Protein AF-A0A818S041-F1 (afdb_monomer)

Solvent-accessible surface area (backbone atoms only — not comparable to full-atom values): 37001 Å² total; per-residue (Å²): 100,49,76,83,80,80,85,78,90,77,89,82,90,79,92,78,92,74,98,61,84,83,72,77,43,52,79,45,72,37,62,49,58,33,23,39,54,42,73,40,84,72,34,64,87,36,58,43,56,42,66,42,72,48,49,29,36,52,44,97,88,73,48,78,40,77,50,52,77,68,54,44,52,49,51,50,53,54,47,55,66,40,91,84,61,70,92,71,54,80,67,88,72,78,82,58,80,44,75,43,76,45,64,41,88,86,75,74,49,67,42,41,32,38,44,35,66,74,44,80,73,49,77,39,51,54,60,48,56,54,35,30,62,71,63,75,38,91,66,78,52,60,66,55,52,50,52,51,44,49,58,78,39,52,76,47,58,67,65,31,50,66,57,98,51,32,42,32,64,65,83,74,80,55,49,76,46,57,57,40,30,16,36,36,77,29,33,35,51,49,76,44,81,43,91,93,41,52,24,42,35,47,40,78,35,78,47,49,26,37,45,71,31,41,40,54,56,31,50,46,38,44,72,55,71,42,59,82,65,41,33,70,78,66,76,46,56,75,64,57,56,51,48,49,52,53,41,28,74,74,66,75,48,84,74,81,82,92,71,90,75,85,83,79,92,72,52,80,65,56,52,53,53,54,52,48,60,44,68,76,39,81,84,64,50,48,61,58,55,36,53,50,40,34,73,76,68,70,44,92,65,57,44,71,55,51,48,49,59,33,46,77,74,73,46,73,94,79,77,88,79,87,71,83,84,78,47,74,66,57,49,51,53,50,52,52,50,49,65,76,52,65,85,61,52,71,76,57,58,78,71,61,82,85,86,80,77,74,90,51,89,78,51,57,66,61,54,50,49,56,52,51,49,75,40,52,28,28,56,77,83,52,96,62,87,53,68,27,34,49,75,52,73,55,51,28,22,66,71,28,63,49,74,78,60,103,78,46,72,42,33,51,47,55,45,36,36,75,76,65,73,36,81,74,88,63,40,81,42,48,16,34,29,31,25,36,85,91,44,72,86,52,71,47,80,38,56,38,82,49,30,26,35,39,70,89,39,70,54,84,65,84,73,47,74,67,30,45,53,49,45,50,70,71,67,68,68,57,37,57,57,48,50,52,51,38,49,48,53,52,59,74,60,43,45,82,73,32,72,72,36,48,76,48,30,33,36,59,36,69,93,49,48,39,69,43,85,44,60,50,66,75,79,76,84,42,72,25,27,48,66,76,86,50,93,50,81,35,72,53,75,65,56,94,92,39,68,80,92,83,50,12,52,74,78,70,80,87,83,85,77,80,84,84,82,90,86,64,101,54,87,74,48,77,63,55,53,44,50,52,49,54,44,60,63,44,45,55,58,52,47,49,53,50,34,36,61,33,51,80,49,70,95,85,75,86,70,89,69,85,87,76,133

Mean predicted aligned error: 18.46 Å

Structure (mmCIF, N/CA/C/O backbone):
data_AF-A0A818S041-F1
#
_entry.id   AF-A0A818S041-F1
#
loop_
_atom_site.group_PDB
_atom_site.id
_atom_site.type_symbol
_atom_site.label_atom_id
_atom_site.label_alt_id
_atom_site.label_comp_id
_atom_site.label_asym_id
_atom_site.label_entity_id
_atom_site.label_seq_id
_atom_site.pdbx_PDB_ins_code
_atom_site.Cartn_x
_atom_site.Cartn_y
_atom_site.Cartn_z
_atom_site.occupancy
_atom_site.B_iso_or_equiv
_atom_site.auth_seq_id
_atom_site.auth_comp_id
_atom_site.auth_asym_id
_atom_site.auth_atom_id
_atom_site.pdbx_PDB_model_num
ATOM 1 N N . MET A 1 1 ? 5.436 -7.351 -20.002 1.00 37.28 1 MET A N 1
ATOM 2 C CA . MET A 1 1 ? 5.970 -7.425 -21.375 1.00 37.28 1 MET A CA 1
ATOM 3 C C . MET A 1 1 ? 5.596 -8.762 -21.992 1.00 37.28 1 MET A C 1
ATOM 5 O O . MET A 1 1 ? 6.310 -9.739 -21.799 1.00 37.28 1 MET A O 1
ATOM 9 N N . SER A 1 2 ? 4.442 -8.820 -22.648 1.00 26.12 2 SER A N 1
ATOM 10 C CA . SER A 1 2 ? 4.103 -9.919 -23.550 1.00 26.12 2 SER A CA 1
ATOM 11 C C . SER A 1 2 ? 4.871 -9.726 -24.856 1.00 26.12 2 SER A C 1
ATOM 13 O O . SER A 1 2 ? 4.975 -8.599 -25.341 1.00 26.12 2 SER A O 1
ATOM 15 N N . VAL A 1 3 ? 5.459 -10.791 -25.397 1.00 31.73 3 VAL A N 1
ATOM 16 C CA . VAL A 1 3 ? 6.206 -10.736 -26.661 1.00 31.73 3 VAL A CA 1
ATOM 17 C C . VAL A 1 3 ? 5.407 -11.495 -27.709 1.00 31.73 3 VAL A C 1
ATOM 19 O O . VAL A 1 3 ? 5.333 -12.721 -27.646 1.00 31.73 3 VAL A O 1
ATOM 22 N N . ASN A 1 4 ? 4.838 -10.786 -28.683 1.00 29.14 4 ASN A N 1
ATOM 23 C CA . ASN A 1 4 ? 4.303 -11.425 -29.881 1.00 29.14 4 ASN A CA 1
ATOM 24 C C . ASN A 1 4 ? 5.475 -11.740 -30.815 1.00 29.14 4 ASN A C 1
ATOM 26 O O . ASN A 1 4 ? 6.050 -10.849 -31.434 1.00 29.14 4 ASN A O 1
ATOM 30 N N . LYS A 1 5 ? 5.862 -13.016 -30.890 1.00 33.72 5 LYS A N 1
ATOM 31 C CA . LYS A 1 5 ? 6.777 -13.501 -31.926 1.00 33.72 5 LYS A CA 1
ATOM 32 C C . LYS A 1 5 ? 5.961 -13.827 -33.172 1.00 33.72 5 LYS A C 1
ATOM 34 O O . LYS A 1 5 ? 5.472 -14.947 -33.290 1.00 33.72 5 LYS A O 1
ATOM 39 N N . ASN A 1 6 ? 5.856 -12.886 -34.102 1.00 29.38 6 ASN A N 1
ATOM 40 C CA . ASN A 1 6 ? 5.531 -13.253 -35.475 1.00 29.38 6 ASN A CA 1
ATOM 41 C C . ASN A 1 6 ? 6.774 -13.912 -36.085 1.00 29.38 6 ASN A C 1
ATOM 43 O O . ASN A 1 6 ? 7.865 -13.340 -36.076 1.00 29.38 6 ASN A O 1
ATOM 47 N N . ARG A 1 7 ? 6.618 -15.170 -36.506 1.00 33.16 7 ARG A N 1
ATOM 48 C CA . ARG A 1 7 ? 7.583 -15.879 -37.345 1.00 33.16 7 ARG A CA 1
ATOM 49 C C . ARG A 1 7 ? 7.349 -15.412 -38.776 1.00 33.16 7 ARG A C 1
ATOM 51 O O . ARG A 1 7 ? 6.379 -15.857 -39.372 1.00 33.16 7 ARG A O 1
ATOM 58 N N . ASP A 1 8 ? 8.243 -14.581 -39.289 1.00 29.14 8 ASP A N 1
ATOM 59 C CA . ASP A 1 8 ? 8.449 -14.453 -40.729 1.00 29.14 8 ASP A CA 1
ATOM 60 C C . ASP A 1 8 ? 9.859 -14.955 -41.038 1.00 29.14 8 ASP A C 1
ATOM 62 O O . ASP A 1 8 ? 10.864 -14.316 -40.722 1.00 29.14 8 ASP A O 1
ATOM 66 N N . ASP A 1 9 ? 9.907 -16.165 -41.593 1.00 35.44 9 ASP A N 1
ATOM 67 C CA . ASP A 1 9 ? 11.077 -16.719 -42.257 1.00 35.44 9 ASP A CA 1
ATOM 68 C C . ASP A 1 9 ? 11.058 -16.237 -43.715 1.00 35.44 9 ASP A C 1
ATOM 70 O O . ASP A 1 9 ? 10.291 -16.744 -44.531 1.00 35.44 9 ASP A O 1
ATOM 74 N N . SER A 1 10 ? 11.933 -15.298 -44.073 1.00 31.81 10 SER A N 1
ATOM 75 C CA . SER A 1 10 ? 12.297 -15.069 -45.476 1.00 31.81 10 SER A CA 1
ATOM 76 C C . SER A 1 10 ? 13.736 -14.565 -45.592 1.00 31.81 10 SER A C 1
ATOM 78 O O . SER A 1 10 ? 14.078 -13.486 -45.110 1.00 31.81 10 SER A O 1
ATOM 80 N N . LYS A 1 11 ? 14.577 -15.388 -46.229 1.00 37.97 11 LYS A N 1
ATOM 81 C CA . LYS A 1 11 ? 15.938 -15.073 -46.689 1.00 37.97 11 LYS A CA 1
ATOM 82 C C . LYS A 1 11 ? 15.901 -14.114 -47.885 1.00 37.97 11 LYS A C 1
ATOM 84 O O . LYS A 1 11 ? 15.032 -14.261 -48.738 1.00 37.97 11 LYS A O 1
ATOM 89 N N . GLY A 1 12 ? 16.925 -13.268 -48.005 1.00 30.91 12 GLY A N 1
ATOM 90 C CA . GLY A 1 12 ? 17.284 -12.575 -49.246 1.00 30.91 12 GLY A CA 1
ATOM 91 C C . GLY A 1 12 ? 18.225 -11.396 -49.002 1.00 30.91 12 GLY A C 1
ATOM 92 O O . GLY A 1 12 ? 17.770 -10.343 -48.569 1.00 30.91 12 GLY A O 1
ATOM 93 N N . ASP A 1 13 ? 19.520 -11.596 -49.257 1.00 38.69 13 ASP A N 1
ATOM 94 C CA . ASP A 1 13 ? 20.554 -10.554 -49.299 1.00 38.69 13 ASP A CA 1
ATOM 95 C C . ASP A 1 13 ? 20.355 -9.602 -50.490 1.00 38.69 13 ASP A C 1
ATOM 97 O O . ASP A 1 13 ? 20.031 -10.054 -51.588 1.00 38.69 13 ASP A O 1
ATOM 101 N N . SER A 1 14 ? 20.680 -8.320 -50.301 1.00 32.69 14 SER A N 1
ATOM 102 C CA . SER A 1 14 ? 21.419 -7.519 -51.291 1.00 32.69 14 SER A CA 1
ATOM 103 C C . SER A 1 14 ? 21.934 -6.229 -50.647 1.00 32.69 14 SER A C 1
ATOM 105 O O . SER A 1 14 ? 21.148 -5.425 -50.140 1.00 32.69 14 SER A O 1
ATOM 107 N N . ASP A 1 15 ? 23.255 -6.059 -50.683 1.00 41.69 15 ASP A N 1
ATOM 108 C CA . ASP A 1 15 ? 23.989 -4.861 -50.282 1.00 41.69 15 ASP A CA 1
ATOM 109 C C . ASP A 1 15 ? 23.578 -3.618 -51.085 1.00 41.69 15 ASP A C 1
ATOM 111 O O . ASP A 1 15 ? 23.383 -3.663 -52.300 1.00 41.69 15 ASP A O 1
ATOM 115 N N . GLY A 1 16 ? 23.516 -2.488 -50.385 1.00 31.81 16 GLY A N 1
ATOM 116 C CA . GLY A 1 16 ? 23.327 -1.153 -50.939 1.00 31.81 16 GLY A CA 1
ATOM 117 C C . GLY A 1 16 ? 23.559 -0.119 -49.842 1.00 31.81 16 GLY A C 1
ATOM 118 O O . GLY A 1 16 ? 22.679 0.129 -49.019 1.00 31.81 16 GLY A O 1
ATOM 119 N N . ASP A 1 17 ? 24.771 0.434 -49.799 1.00 41.81 17 ASP A N 1
ATOM 120 C CA . ASP A 1 17 ? 25.157 1.513 -48.892 1.00 41.81 17 ASP A CA 1
ATOM 121 C C . ASP A 1 17 ? 24.301 2.765 -49.131 1.00 41.81 17 ASP A C 1
ATOM 123 O O . ASP A 1 17 ? 24.210 3.270 -50.250 1.00 41.81 17 ASP A O 1
ATOM 127 N N . ASN A 1 18 ? 23.729 3.310 -48.054 1.00 35.56 18 ASN A N 1
ATOM 128 C CA . ASN A 1 18 ? 23.573 4.752 -47.920 1.00 35.56 18 ASN A CA 1
ATOM 129 C C . ASN A 1 18 ? 23.507 5.170 -46.446 1.00 35.56 18 ASN A C 1
ATOM 131 O O . ASN A 1 18 ? 22.863 4.542 -45.601 1.00 35.56 18 ASN A O 1
ATOM 135 N N . ASP A 1 19 ? 24.239 6.238 -46.169 1.00 44.47 19 ASP A N 1
ATOM 136 C CA . ASP A 1 19 ? 24.616 6.772 -44.872 1.00 44.47 19 ASP A CA 1
ATOM 137 C C . ASP A 1 19 ? 23.400 7.201 -44.026 1.00 44.47 19 ASP A C 1
ATOM 139 O O . ASP A 1 19 ? 22.774 8.238 -44.231 1.00 44.47 19 ASP A O 1
ATOM 143 N N . SER A 1 20 ? 23.041 6.365 -43.055 1.00 41.25 20 SER A N 1
ATOM 144 C CA . SER A 1 20 ? 22.280 6.753 -41.870 1.00 41.25 20 SER A CA 1
ATOM 145 C C . SER A 1 20 ? 22.730 5.833 -40.745 1.00 41.25 20 SER A C 1
ATOM 147 O O . SER A 1 20 ? 22.745 4.613 -40.908 1.00 41.25 20 SER A O 1
ATOM 149 N N . SER A 1 21 ? 23.174 6.419 -39.630 1.00 46.62 21 SER A N 1
ATOM 150 C CA . SER A 1 21 ? 23.600 5.753 -38.392 1.00 46.62 21 SER A CA 1
ATOM 151 C C . SER A 1 21 ? 23.083 4.309 -38.288 1.00 46.62 21 SER A C 1
ATOM 153 O O . SER A 1 21 ? 21.896 4.116 -38.005 1.00 46.62 21 SER A O 1
ATOM 155 N N . LYS A 1 22 ? 23.930 3.299 -38.562 1.00 57.09 22 LYS A N 1
ATOM 156 C CA . LYS A 1 22 ? 23.540 1.876 -38.521 1.00 57.09 22 LYS A CA 1
ATOM 157 C C . LYS A 1 22 ? 23.053 1.557 -37.114 1.00 57.09 22 LYS A C 1
ATOM 159 O O . LYS A 1 22 ? 23.827 1.291 -36.198 1.00 57.09 22 LYS A O 1
ATOM 164 N N . CYS A 1 23 ? 21.748 1.665 -36.916 1.00 71.81 23 CYS A N 1
ATOM 165 C CA . CYS A 1 23 ? 21.168 1.527 -35.602 1.00 71.81 23 CYS A CA 1
ATOM 166 C C . CYS A 1 23 ? 21.293 0.052 -35.193 1.00 71.81 23 CYS A C 1
ATOM 168 O O . CYS A 1 23 ? 20.715 -0.823 -35.839 1.00 71.81 23 CYS A O 1
ATOM 170 N N . VAL A 1 24 ? 22.052 -0.210 -34.131 1.00 84.31 24 VAL A N 1
ATOM 171 C CA . VAL A 1 24 ? 22.424 -1.557 -33.680 1.00 84.31 24 VAL A CA 1
ATOM 172 C C . VAL A 1 24 ? 21.215 -2.317 -33.115 1.00 84.31 24 VAL A C 1
ATOM 174 O O . VAL A 1 24 ? 20.359 -1.736 -32.445 1.00 84.31 24 VAL A O 1
ATOM 177 N N . GLY A 1 25 ? 21.166 -3.631 -33.347 1.00 85.94 25 GLY A N 1
ATOM 178 C CA . GLY A 1 25 ? 20.206 -4.549 -32.724 1.00 85.94 25 GLY A CA 1
ATOM 179 C C . GLY A 1 25 ? 18.988 -4.899 -33.583 1.00 85.94 25 GLY A C 1
ATOM 180 O O . GLY A 1 25 ? 18.572 -4.141 -34.459 1.00 85.94 25 GLY A O 1
ATOM 181 N N . GLN A 1 26 ? 18.412 -6.069 -33.308 1.00 90.88 26 GLN A N 1
ATOM 182 C CA . GLN A 1 26 ? 17.225 -6.585 -33.990 1.00 90.88 26 GLN A CA 1
ATOM 183 C C . GLN A 1 26 ? 15.988 -5.788 -33.563 1.00 90.88 26 GLN A C 1
ATOM 185 O O . GLN A 1 26 ? 15.747 -5.635 -32.366 1.00 90.88 26 GLN A O 1
ATOM 190 N N . ARG A 1 27 ? 15.195 -5.297 -34.522 1.00 92.25 27 ARG A N 1
ATOM 191 C CA . ARG A 1 27 ? 13.938 -4.589 -34.229 1.00 92.25 27 ARG A CA 1
ATOM 192 C C . ARG A 1 27 ? 12.886 -5.536 -33.649 1.00 92.25 27 ARG A C 1
ATOM 194 O O . ARG A 1 27 ? 12.790 -6.690 -34.060 1.00 92.25 27 ARG A O 1
ATOM 201 N N . ILE A 1 28 ? 12.107 -5.026 -32.704 1.00 94.06 28 ILE A N 1
ATOM 202 C CA . ILE A 1 28 ? 10.970 -5.715 -32.095 1.00 94.06 28 ILE A CA 1
ATOM 203 C C . ILE A 1 28 ? 9.940 -4.688 -31.633 1.00 94.06 28 ILE A C 1
ATOM 205 O O . ILE A 1 28 ? 10.322 -3.651 -31.099 1.00 94.06 28 ILE A O 1
ATOM 209 N N . ASP A 1 29 ? 8.655 -4.989 -31.772 1.00 92.31 29 ASP A N 1
ATOM 210 C CA . ASP A 1 29 ? 7.594 -4.145 -31.224 1.00 92.31 29 ASP A CA 1
ATOM 211 C C . ASP A 1 29 ? 7.197 -4.615 -29.826 1.00 92.31 29 ASP A C 1
ATOM 213 O O . ASP A 1 29 ? 7.064 -5.815 -29.558 1.00 92.31 29 ASP A O 1
ATOM 217 N N . VAL A 1 30 ? 7.029 -3.663 -28.907 1.00 91.12 30 VAL A N 1
ATOM 218 C CA . VAL A 1 30 ? 6.756 -3.952 -27.499 1.00 91.12 30 VAL A CA 1
ATOM 219 C C . VAL A 1 30 ? 5.520 -3.199 -27.038 1.00 91.12 30 VAL A C 1
ATOM 221 O O . VAL A 1 30 ? 5.443 -1.974 -27.122 1.00 91.12 30 VAL A O 1
ATOM 224 N N . ASN A 1 31 ? 4.572 -3.944 -26.472 1.00 89.19 31 ASN A N 1
ATOM 225 C CA . ASN A 1 31 ? 3.450 -3.365 -25.747 1.00 89.19 31 ASN A CA 1
ATOM 226 C C . ASN A 1 31 ? 3.938 -2.720 -24.445 1.00 89.19 31 ASN A C 1
ATOM 228 O O . ASN A 1 31 ? 4.562 -3.380 -23.604 1.00 89.19 31 ASN A O 1
ATOM 232 N N . THR A 1 32 ? 3.596 -1.451 -24.253 1.00 91.88 32 THR A N 1
ATOM 233 C CA . THR A 1 32 ? 3.829 -0.714 -23.007 1.00 91.88 32 THR A CA 1
ATOM 234 C C . THR A 1 32 ? 2.562 -0.673 -22.170 1.00 91.88 32 THR A C 1
ATOM 236 O O . THR A 1 32 ? 1.487 -0.984 -22.655 1.00 91.88 32 THR A O 1
ATOM 239 N N . ASN A 1 33 ? 2.657 -0.253 -20.914 1.00 94.50 33 ASN A N 1
ATOM 240 C CA . ASN A 1 33 ? 1.504 -0.035 -20.044 1.00 94.50 33 ASN A CA 1
ATOM 241 C C . ASN A 1 33 ? 1.036 1.431 -19.997 1.00 94.50 33 ASN A C 1
ATOM 243 O O . ASN A 1 33 ? 0.514 1.900 -18.983 1.00 94.50 33 ASN A O 1
ATOM 247 N N . HIS A 1 34 ? 1.246 2.140 -21.107 1.00 95.25 34 HIS A N 1
ATOM 248 C CA . HIS A 1 34 ? 0.883 3.535 -21.297 1.00 95.25 34 HIS A CA 1
ATOM 249 C C . HIS A 1 34 ? -0.330 3.640 -22.217 1.00 95.25 34 HIS A C 1
ATOM 251 O O . HIS A 1 34 ? -0.347 3.069 -23.307 1.00 95.25 34 HIS A O 1
ATOM 257 N N . PHE A 1 35 ? -1.330 4.396 -21.778 1.00 95.25 35 PHE A N 1
ATOM 258 C CA . PHE A 1 35 ? -2.535 4.672 -22.547 1.00 95.25 35 PHE A CA 1
ATOM 259 C C . PHE A 1 35 ? -2.545 6.146 -22.963 1.00 95.25 35 PHE A C 1
ATOM 261 O O . PHE A 1 35 ? -2.410 7.009 -22.093 1.00 95.25 35 PHE A O 1
ATOM 268 N N . PRO A 1 36 ? -2.697 6.478 -24.253 1.00 95.19 36 PRO A N 1
ATOM 269 C CA . PRO A 1 36 ? -2.695 7.863 -24.704 1.00 95.19 36 PRO A CA 1
ATOM 270 C C . PRO A 1 36 ? -3.886 8.626 -24.123 1.00 95.19 36 PRO A C 1
ATOM 272 O O . PRO A 1 36 ? -5.029 8.156 -24.156 1.00 95.19 36 PRO A O 1
ATOM 275 N N . ILE A 1 37 ? -3.623 9.821 -23.593 1.00 95.06 37 ILE A N 1
ATOM 276 C CA . ILE A 1 37 ? -4.680 10.740 -23.175 1.00 95.06 37 ILE A CA 1
ATOM 277 C C . ILE A 1 37 ? -5.146 11.499 -24.416 1.00 95.06 37 ILE A C 1
ATOM 279 O O . ILE A 1 37 ? -4.350 12.104 -25.132 1.00 95.06 37 ILE A O 1
ATOM 283 N N . LYS A 1 38 ? -6.450 11.463 -24.677 1.00 92.75 38 LYS A N 1
ATOM 284 C CA . LYS A 1 38 ? -7.077 12.115 -25.825 1.00 92.75 38 LYS A CA 1
ATOM 285 C C . LYS A 1 38 ? -7.723 13.424 -25.406 1.00 92.75 38 LYS A C 1
ATOM 287 O O . LYS A 1 38 ? -8.449 13.486 -24.414 1.00 92.75 38 LYS A O 1
ATOM 292 N N . PHE A 1 39 ? -7.489 14.436 -26.228 1.00 91.25 39 PHE A N 1
ATOM 293 C CA . PHE A 1 39 ? -7.926 15.812 -26.038 1.00 91.25 39 PHE A CA 1
ATOM 294 C C . PHE A 1 39 ? -8.882 16.164 -27.170 1.00 91.25 39 PHE A C 1
ATOM 296 O O . PHE A 1 39 ? -8.542 16.040 -28.347 1.00 91.25 39 PHE A O 1
ATOM 303 N N . SER A 1 40 ? -10.106 16.551 -26.830 1.00 87.69 40 SER A N 1
ATOM 304 C CA . SER A 1 40 ? -11.077 17.015 -27.822 1.00 87.69 40 SER A CA 1
ATOM 305 C C . SER A 1 40 ? -10.840 18.485 -28.187 1.00 87.69 40 SER A C 1
ATOM 307 O O . SER A 1 40 ? -10.117 19.211 -27.510 1.00 87.69 40 SER A O 1
ATOM 309 N N . LYS A 1 41 ? -11.536 18.999 -29.208 1.00 81.38 41 LYS A N 1
ATOM 310 C CA . LYS A 1 41 ? -11.504 20.442 -29.519 1.00 81.38 41 LYS A CA 1
ATOM 311 C C . LYS A 1 41 ? -11.919 21.323 -28.328 1.00 81.38 41 LYS A C 1
ATOM 313 O O . LYS A 1 41 ? -11.503 22.472 -28.267 1.00 81.38 41 LYS A O 1
ATOM 318 N N . ARG A 1 42 ? -12.699 20.788 -27.375 1.00 78.12 42 ARG A N 1
ATOM 319 C CA . ARG A 1 42 ? -13.126 21.507 -26.162 1.00 78.12 42 ARG A CA 1
ATOM 320 C C . ARG A 1 42 ? -11.995 21.740 -25.162 1.00 78.12 42 ARG A C 1
ATOM 322 O O . ARG A 1 42 ? -12.105 22.663 -24.370 1.00 78.12 42 ARG A O 1
ATOM 329 N N . SER A 1 43 ? -10.930 20.935 -25.187 1.00 79.38 43 SER A N 1
ATOM 330 C CA . SER A 1 43 ? -9.796 21.135 -24.278 1.00 79.38 43 SER A CA 1
ATOM 331 C C . SER A 1 43 ? -8.835 22.234 -24.742 1.00 79.38 43 SER A C 1
ATOM 333 O O . SER A 1 43 ? -7.999 22.679 -23.954 1.00 79.38 43 SER A O 1
ATOM 335 N N . ASN A 1 44 ? -8.944 22.703 -25.990 1.00 78.94 44 ASN A N 1
ATOM 336 C CA . ASN A 1 44 ? -8.094 23.780 -26.496 1.00 78.94 44 ASN A CA 1
ATOM 337 C C . ASN A 1 44 ? -8.368 25.084 -25.741 1.00 78.94 44 ASN A C 1
ATOM 339 O O . ASN A 1 44 ? -9.518 25.480 -25.575 1.00 78.94 44 ASN A O 1
ATOM 343 N N . GLY A 1 45 ? -7.304 25.748 -25.285 1.00 79.69 45 GLY A N 1
ATOM 344 C CA . GLY A 1 45 ? -7.421 26.969 -24.483 1.00 79.69 45 GLY A CA 1
ATOM 345 C C . GLY A 1 45 ? -7.934 26.739 -23.057 1.00 79.69 45 GLY A C 1
ATOM 346 O O . GLY A 1 45 ? -8.318 27.697 -22.394 1.00 79.69 45 GLY A O 1
ATOM 347 N N . THR A 1 46 ? -7.951 25.493 -22.562 1.00 84.88 46 THR A N 1
ATOM 348 C CA . THR A 1 46 ? -8.321 25.220 -21.164 1.00 84.88 46 THR A CA 1
ATOM 349 C C . THR A 1 46 ? -7.339 25.892 -20.211 1.00 84.88 46 THR A C 1
ATOM 351 O O . THR A 1 46 ? -6.130 25.651 -20.274 1.00 84.88 46 THR A O 1
ATOM 354 N N . VAL A 1 47 ? -7.884 26.664 -19.273 1.00 85.19 47 VAL A N 1
ATOM 355 C CA . VAL A 1 47 ? -7.147 27.282 -18.170 1.00 85.19 47 VAL A CA 1
ATOM 356 C C . VAL A 1 47 ? -7.655 26.704 -16.854 1.00 85.19 47 VAL A C 1
ATOM 358 O O . VAL A 1 47 ? -8.858 26.669 -16.593 1.00 85.19 47 VAL A O 1
ATOM 361 N N . PHE A 1 48 ? -6.735 26.243 -16.016 1.00 85.31 48 PHE A N 1
ATOM 362 C CA . PHE A 1 48 ? -7.016 25.862 -14.642 1.00 85.31 48 PHE A CA 1
ATOM 363 C C . PHE A 1 48 ? -6.851 27.066 -13.723 1.00 85.31 48 PHE A C 1
ATOM 365 O O . PHE A 1 48 ? -5.884 27.821 -13.834 1.00 85.31 48 PHE A O 1
ATOM 372 N N . TYR A 1 49 ? -7.777 27.210 -12.782 1.00 81.88 49 TYR A N 1
ATOM 373 C CA . TYR A 1 49 ? -7.796 28.298 -11.814 1.00 81.88 49 TYR A CA 1
ATOM 374 C C . TYR A 1 49 ? -7.518 27.730 -10.423 1.00 81.88 49 TYR A C 1
ATOM 376 O O . TYR A 1 49 ? -8.239 26.853 -9.944 1.00 81.88 49 TYR A O 1
ATOM 384 N N . GLN A 1 50 ? -6.461 28.213 -9.779 1.00 83.12 50 GLN A N 1
ATOM 385 C CA . GLN A 1 50 ? -6.143 27.894 -8.394 1.00 83.12 50 GLN A CA 1
ATOM 386 C C . GLN A 1 50 ? -6.713 28.978 -7.488 1.00 83.12 50 GLN A C 1
ATOM 388 O O . GLN A 1 50 ? -6.395 30.154 -7.657 1.00 83.12 50 GLN A O 1
ATOM 393 N N . PHE A 1 51 ? -7.508 28.574 -6.503 1.00 79.5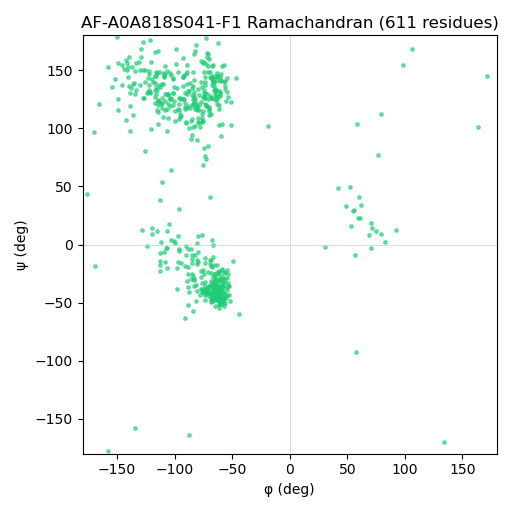0 51 PHE A N 1
ATOM 394 C CA . PHE A 1 51 ? -8.156 29.484 -5.568 1.00 79.50 51 PHE A CA 1
ATOM 395 C C . PHE A 1 51 ? -7.674 29.275 -4.133 1.00 79.50 51 PHE A C 1
ATOM 397 O O . PHE A 1 51 ? -7.399 28.146 -3.724 1.00 79.50 51 PHE A O 1
ATOM 404 N N . ASP A 1 52 ? -7.650 30.363 -3.368 1.00 78.06 52 ASP A N 1
ATOM 405 C CA . ASP A 1 52 ? -7.573 30.331 -1.915 1.00 78.06 52 ASP A CA 1
ATOM 406 C C . ASP A 1 52 ? -8.957 30.044 -1.350 1.00 78.06 52 ASP A C 1
ATOM 408 O O . ASP A 1 52 ? -9.959 30.651 -1.742 1.00 78.06 52 ASP A O 1
ATOM 412 N N . VAL A 1 53 ? -8.998 29.119 -0.400 1.00 76.50 53 VAL A N 1
ATOM 413 C CA . VAL A 1 53 ? -10.232 28.651 0.216 1.00 76.50 53 VAL A CA 1
ATOM 414 C C . VAL A 1 53 ? -10.155 28.858 1.717 1.00 76.50 53 VAL A C 1
ATOM 416 O O . VAL A 1 53 ? -9.206 28.417 2.372 1.00 76.50 53 VAL A O 1
ATOM 419 N N . LYS A 1 54 ? -11.207 29.456 2.273 1.00 78.56 54 LYS A N 1
ATOM 420 C CA . LYS A 1 54 ? -11.459 29.486 3.709 1.00 78.56 54 LYS A CA 1
ATOM 421 C C . LYS A 1 54 ? -12.521 28.445 4.045 1.00 78.56 54 LYS A C 1
ATOM 423 O O . LYS A 1 54 ? -13.560 28.378 3.396 1.00 78.56 54 LYS A O 1
ATOM 428 N N . VAL A 1 55 ? -12.234 27.621 5.045 1.00 77.81 55 VAL A N 1
ATOM 429 C CA . VAL A 1 55 ? -13.178 26.634 5.576 1.00 77.81 55 VAL A CA 1
ATOM 430 C C . VAL A 1 55 ? -13.512 27.048 6.995 1.00 77.81 55 VAL A C 1
ATOM 432 O O . VAL A 1 55 ? -12.602 27.228 7.810 1.00 77.81 55 VAL A O 1
ATOM 435 N N . GLU A 1 56 ? -14.798 27.218 7.268 1.00 80.75 56 GLU A N 1
ATOM 436 C CA . GLU A 1 56 ? -15.293 27.660 8.567 1.00 80.75 56 GLU A CA 1
ATOM 437 C C . GLU A 1 56 ? -16.360 26.703 9.102 1.00 80.75 56 GLU A C 1
ATOM 439 O O . GLU A 1 56 ? -17.076 26.058 8.333 1.00 80.75 56 GLU A O 1
ATOM 444 N N . ILE A 1 57 ? -16.441 26.606 10.428 1.00 78.88 57 ILE A N 1
ATOM 445 C CA . ILE A 1 57 ? -17.415 25.807 11.172 1.00 78.88 57 ILE A CA 1
ATOM 446 C C . ILE A 1 57 ? -18.383 26.737 11.904 1.00 78.88 57 ILE A C 1
ATOM 448 O O . ILE A 1 57 ? -17.965 27.753 12.465 1.00 78.88 57 ILE A O 1
ATOM 452 N N . LEU A 1 58 ? -19.670 26.394 11.880 1.00 80.00 58 LEU A N 1
ATOM 453 C CA . LEU A 1 58 ? -20.699 27.083 12.648 1.00 80.00 58 LEU A CA 1
ATOM 454 C C . LEU A 1 58 ? -20.676 26.582 14.093 1.00 80.00 58 LEU A C 1
ATOM 456 O O . LEU A 1 58 ? -20.900 25.397 14.349 1.00 80.00 58 LEU A O 1
ATOM 460 N N . MET A 1 59 ? -20.414 27.490 15.024 1.00 78.44 59 MET A N 1
ATOM 461 C CA . MET A 1 59 ? -20.402 27.209 16.455 1.00 78.44 59 MET A CA 1
ATOM 462 C C . MET A 1 59 ? -21.823 27.257 17.040 1.00 78.44 59 MET A C 1
ATOM 464 O O . MET A 1 59 ? -22.754 27.781 16.427 1.00 78.44 59 MET A O 1
ATOM 468 N N . LEU A 1 60 ? -22.000 26.708 18.247 1.00 73.25 60 LEU A N 1
ATOM 469 C CA . LEU A 1 60 ? -23.300 26.667 18.940 1.00 73.25 60 LEU A CA 1
ATOM 470 C C . LEU A 1 60 ? -23.865 28.061 19.263 1.00 73.25 60 LEU A C 1
ATOM 472 O O . LEU A 1 60 ? -25.074 28.206 19.414 1.00 73.25 60 LEU A O 1
ATOM 476 N N . ASP A 1 61 ? -23.002 29.072 19.347 1.00 78.19 61 ASP A N 1
ATOM 477 C CA . ASP A 1 61 ? -23.369 30.480 19.534 1.00 78.19 61 ASP A CA 1
ATOM 478 C C . ASP A 1 61 ? -23.807 31.177 18.227 1.00 78.19 61 ASP A C 1
ATOM 480 O O . ASP A 1 61 ? -24.125 32.365 18.234 1.00 78.19 61 ASP A O 1
ATOM 484 N N . GLY A 1 62 ? -23.830 30.451 17.102 1.00 76.88 62 GLY A N 1
ATOM 485 C CA . GLY A 1 62 ? -24.202 30.965 15.783 1.00 76.88 62 GLY A CA 1
ATOM 486 C C . GLY A 1 62 ? -23.077 31.684 15.033 1.00 76.88 62 GLY A C 1
ATOM 487 O O . GLY A 1 62 ? -23.306 32.167 13.924 1.00 76.88 62 GLY A O 1
ATOM 488 N N . SER A 1 63 ? -21.865 31.752 15.589 1.00 84.19 63 SER A N 1
ATOM 489 C CA . SER A 1 63 ? -20.716 32.400 14.955 1.00 84.19 63 SER A CA 1
ATOM 490 C C . SER A 1 63 ? -19.912 31.443 14.063 1.00 84.19 63 SER A C 1
ATOM 492 O O . SER A 1 63 ? -19.802 30.242 14.326 1.00 84.19 63 SER A O 1
ATOM 494 N N . TRP A 1 64 ? -19.309 31.981 13.000 1.00 81.56 64 TRP A N 1
ATOM 495 C CA . TRP A 1 64 ? -18.440 31.225 12.097 1.00 81.56 64 TRP A CA 1
ATOM 496 C C . TRP A 1 64 ? -16.979 31.334 12.521 1.00 81.56 64 TRP A C 1
ATOM 498 O O . TRP A 1 64 ? -16.432 32.430 12.635 1.00 81.56 64 TRP A O 1
ATOM 508 N N . HIS A 1 65 ? -16.334 30.186 12.713 1.00 80.44 65 HIS A N 1
ATOM 509 C CA . HIS A 1 65 ? -14.938 30.100 13.126 1.00 80.44 65 HIS A CA 1
ATOM 510 C C . HIS A 1 65 ? -14.084 29.382 12.081 1.00 80.44 65 HIS A C 1
ATOM 512 O O . HIS A 1 65 ? -14.492 28.380 11.499 1.00 80.44 65 HIS A O 1
ATOM 518 N N . SER A 1 66 ? -12.866 29.881 11.850 1.00 82.25 66 SER A N 1
ATOM 519 C CA . SER A 1 66 ? -11.913 29.262 10.919 1.00 82.25 66 SER A CA 1
ATOM 520 C C . SER A 1 66 ? -11.480 27.892 11.426 1.00 82.25 66 SER A C 1
ATOM 522 O O . SER A 1 66 ? -10.963 27.776 12.537 1.00 82.25 66 SER A O 1
ATOM 524 N N . CYS A 1 67 ? -11.643 26.868 10.591 1.00 76.88 67 CYS A N 1
ATOM 525 C CA . CYS A 1 67 ? -11.230 25.513 10.932 1.00 76.88 67 CYS A CA 1
ATOM 526 C C . CYS A 1 67 ? -9.701 25.422 11.058 1.00 76.88 67 CYS A C 1
ATOM 528 O O . CYS A 1 67 ? -8.960 25.982 10.234 1.00 76.88 67 CYS A O 1
ATOM 530 N N . ASN A 1 68 ? -9.220 24.658 12.038 1.00 75.69 68 ASN A N 1
ATOM 531 C CA . ASN A 1 68 ? -7.812 24.282 12.161 1.00 75.69 68 ASN A CA 1
ATOM 532 C C . ASN A 1 68 ? -7.414 23.230 11.099 1.00 75.69 68 ASN A C 1
ATOM 534 O O . ASN A 1 68 ? -8.222 22.808 10.273 1.00 75.69 68 ASN A O 1
ATOM 538 N N . ARG A 1 69 ? -6.139 22.815 11.062 1.00 70.38 69 ARG A N 1
ATOM 539 C CA . ARG A 1 69 ? -5.628 21.903 10.018 1.00 70.38 69 ARG A CA 1
ATOM 540 C C . ARG A 1 69 ? -6.369 20.560 9.967 1.00 70.38 69 ARG A C 1
ATOM 542 O O . ARG A 1 69 ? -6.640 20.074 8.868 1.00 70.38 69 ARG A O 1
ATOM 549 N N . ASP A 1 70 ? -6.648 19.964 11.120 1.00 61.81 70 ASP A N 1
ATOM 550 C CA . ASP A 1 70 ? -7.258 18.635 11.202 1.00 61.81 70 ASP A CA 1
ATOM 551 C C . ASP A 1 70 ? -8.754 18.708 10.865 1.00 61.81 70 ASP A C 1
ATOM 553 O O . ASP A 1 70 ? -9.238 17.916 10.054 1.00 61.81 70 ASP A O 1
ATOM 557 N N . GLU A 1 71 ? -9.440 19.744 11.355 1.00 67.25 71 GLU A N 1
ATOM 558 C CA . GLU A 1 71 ? -10.830 20.060 11.005 1.00 67.25 71 GLU A CA 1
ATOM 559 C C . GLU A 1 71 ? -10.985 20.320 9.503 1.00 67.25 71 GLU A C 1
ATOM 561 O O . GLU A 1 71 ? -11.855 19.739 8.862 1.00 67.25 71 GLU A O 1
ATOM 566 N N . ARG A 1 72 ? -10.096 21.115 8.889 1.00 71.50 72 ARG A N 1
ATOM 567 C CA . ARG A 1 72 ? -10.099 21.338 7.429 1.00 71.50 72 ARG A CA 1
ATOM 568 C C . ARG A 1 72 ? -9.993 20.029 6.663 1.00 71.50 72 ARG A C 1
ATOM 570 O O . ARG A 1 72 ? -10.692 19.838 5.673 1.00 71.50 72 ARG A O 1
ATOM 577 N N . LEU A 1 73 ? -9.113 19.130 7.103 1.00 65.88 73 LEU A N 1
ATOM 578 C CA . LEU A 1 73 ? -8.923 17.837 6.454 1.00 65.88 73 LEU A CA 1
ATOM 579 C C . LEU A 1 73 ? -10.160 16.941 6.605 1.00 65.88 73 LEU A C 1
ATOM 581 O O . LEU A 1 73 ? -10.504 16.231 5.661 1.00 65.88 73 LEU A O 1
ATOM 585 N N . GLN A 1 74 ? -10.822 16.960 7.763 1.00 63.56 74 GLN A N 1
ATOM 586 C CA . GLN A 1 74 ? -12.081 16.244 7.989 1.00 63.56 74 GLN A CA 1
ATOM 587 C C . GLN A 1 74 ? -13.214 16.803 7.128 1.00 63.56 74 GLN A C 1
ATOM 589 O O . GLN A 1 74 ? -13.889 16.031 6.453 1.00 63.56 74 GLN A O 1
ATOM 594 N N . VAL A 1 75 ? -13.379 18.125 7.087 1.00 67.00 75 VAL A N 1
ATOM 595 C CA . VAL A 1 75 ? -14.396 18.795 6.267 1.00 67.00 75 VAL A CA 1
ATOM 596 C C . VAL A 1 75 ? -14.176 18.505 4.793 1.00 67.00 75 VAL A C 1
ATOM 598 O O . VAL A 1 75 ? -15.111 18.112 4.106 1.00 67.00 75 VAL A O 1
ATOM 601 N N . LEU A 1 76 ? -12.932 18.599 4.314 1.00 68.25 76 LEU A N 1
ATOM 602 C CA . LEU A 1 76 ? -12.593 18.192 2.954 1.00 68.25 76 LEU A CA 1
ATOM 603 C C . LEU A 1 76 ? -12.993 16.735 2.716 1.00 68.25 76 LEU A C 1
ATOM 605 O O . LEU A 1 76 ? -13.707 16.472 1.764 1.00 68.25 76 LEU A O 1
ATOM 609 N N . LYS A 1 77 ? -12.614 15.789 3.584 1.00 64.62 77 LYS A N 1
ATOM 610 C CA . LYS A 1 77 ? -13.004 14.373 3.431 1.00 64.62 77 LYS A CA 1
ATOM 611 C C . LYS A 1 77 ? -14.520 14.174 3.377 1.00 64.62 77 LYS A C 1
ATOM 613 O O . LYS A 1 77 ? -14.974 13.394 2.549 1.00 64.62 77 LYS A O 1
ATOM 618 N N . ALA A 1 78 ? -15.277 14.874 4.216 1.00 61.84 78 ALA A N 1
ATOM 619 C CA . ALA A 1 78 ? -16.733 14.800 4.228 1.00 61.84 78 ALA A CA 1
ATOM 620 C C . ALA A 1 78 ? -17.346 15.375 2.943 1.00 61.84 78 ALA A C 1
ATOM 622 O O . ALA A 1 78 ? -18.193 14.741 2.325 1.00 61.84 78 ALA A O 1
ATOM 623 N N . ILE A 1 79 ? -16.859 16.530 2.487 1.00 62.28 79 ILE A N 1
ATOM 624 C CA . ILE A 1 79 ? -17.273 17.159 1.228 1.00 62.28 79 ILE A CA 1
ATOM 625 C C . ILE A 1 79 ? -16.940 16.262 0.025 1.00 62.28 79 ILE A C 1
ATOM 627 O O . ILE A 1 79 ? -17.733 16.142 -0.898 1.00 62.28 79 ILE A O 1
ATOM 631 N N . ILE A 1 80 ? -15.783 15.598 0.042 1.00 57.91 80 ILE A N 1
ATOM 632 C CA . ILE A 1 80 ? -15.339 14.663 -1.004 1.00 57.91 80 ILE A CA 1
ATOM 633 C C . ILE A 1 80 ? -16.248 13.432 -1.087 1.00 57.91 80 ILE A C 1
ATOM 635 O O . ILE A 1 80 ? -16.396 12.843 -2.156 1.00 57.91 80 ILE A O 1
ATOM 639 N N . GLN A 1 81 ? -16.825 13.026 0.044 1.00 56.31 81 GLN A N 1
ATOM 640 C CA . GLN A 1 81 ? -17.779 11.923 0.124 1.00 56.31 81 GLN A CA 1
ATOM 641 C C . GLN A 1 81 ? -19.199 12.331 -0.289 1.00 56.31 81 GLN A C 1
ATOM 643 O O . GLN A 1 81 ? -20.000 11.450 -0.589 1.00 56.31 81 GLN A O 1
ATOM 648 N N . GLN A 1 82 ? -19.518 13.630 -0.332 1.00 57.97 82 GLN A N 1
ATOM 649 C CA . GLN A 1 82 ? -20.770 14.107 -0.913 1.00 57.97 82 GLN A CA 1
ATOM 650 C C . GLN A 1 82 ? -20.677 14.001 -2.439 1.00 57.97 82 GLN A C 1
ATOM 652 O O . GLN A 1 82 ? -19.736 14.504 -3.061 1.00 57.97 82 GLN A O 1
ATOM 657 N N . GLU A 1 83 ? -21.648 13.320 -3.052 1.00 46.81 83 GLU A N 1
ATOM 658 C CA . GLU A 1 83 ? -21.733 13.232 -4.507 1.00 46.81 83 GLU A CA 1
ATOM 659 C C . GLU A 1 83 ? -21.722 14.658 -5.093 1.00 46.81 83 GLU A C 1
ATOM 661 O O . GLU A 1 83 ? -22.498 15.517 -4.678 1.00 46.81 83 GLU A O 1
ATOM 666 N N . HIS A 1 84 ? -20.810 14.911 -6.042 1.00 51.72 84 HIS A N 1
ATOM 667 C CA . HIS A 1 84 ? -20.676 16.140 -6.847 1.00 51.72 84 HIS A CA 1
ATOM 668 C C . HIS A 1 84 ? -19.745 17.279 -6.385 1.00 51.72 84 HIS A C 1
ATOM 670 O O . HIS A 1 84 ? -19.763 18.325 -7.036 1.00 51.72 84 HIS A O 1
ATOM 676 N N . PHE A 1 85 ? -18.853 17.125 -5.396 1.00 59.38 85 PHE A N 1
ATOM 677 C CA . PHE A 1 85 ? -17.830 18.165 -5.159 1.00 59.38 85 PHE A CA 1
ATOM 678 C C . PHE A 1 85 ? -16.606 18.027 -6.100 1.00 59.38 85 PHE A C 1
ATOM 680 O O . PHE A 1 85 ? -15.893 17.021 -6.035 1.00 59.38 85 PHE A O 1
ATOM 687 N N . PRO A 1 86 ? -16.314 18.999 -6.992 1.00 59.69 86 PRO A N 1
ATOM 688 C CA . PRO A 1 86 ? -15.136 18.951 -7.858 1.00 59.69 86 PRO A CA 1
ATOM 689 C C . PRO A 1 86 ? -13.884 19.460 -7.127 1.00 59.69 86 PRO A C 1
ATOM 691 O O . PRO A 1 86 ? -13.873 20.573 -6.610 1.00 59.69 86 PRO A O 1
ATOM 694 N N . PHE A 1 87 ? -12.787 18.694 -7.129 1.00 61.03 87 PHE A N 1
ATOM 695 C CA . PHE A 1 87 ? -11.510 19.179 -6.571 1.00 61.03 87 PHE A CA 1
ATOM 696 C C . PHE A 1 87 ? -10.813 20.185 -7.488 1.00 61.03 87 PHE A C 1
ATOM 698 O O . PHE A 1 87 ? -9.980 20.964 -7.032 1.00 61.03 87 PHE A O 1
ATOM 705 N N . VAL A 1 88 ? -11.143 20.168 -8.780 1.00 58.97 88 VAL A N 1
ATOM 706 C CA . VAL A 1 88 ? -10.613 21.109 -9.764 1.00 58.97 88 VAL A CA 1
ATOM 707 C C . VAL A 1 88 ? -11.762 21.954 -10.291 1.00 58.97 88 VAL A C 1
ATOM 709 O O . VAL A 1 88 ? -12.699 21.458 -10.920 1.00 58.97 88 VAL A O 1
ATOM 712 N N . TRP A 1 89 ? -11.682 23.248 -10.000 1.00 60.25 89 TRP A N 1
ATOM 713 C CA . TRP A 1 89 ? -12.683 24.235 -10.367 1.00 60.25 89 TRP A CA 1
ATOM 714 C C . TRP A 1 89 ? -12.322 24.825 -11.723 1.00 60.25 89 TRP A C 1
ATOM 716 O O . TRP A 1 89 ? -11.243 25.375 -11.918 1.00 60.25 89 TRP A O 1
ATOM 726 N N . LEU A 1 90 ? -13.242 24.685 -12.672 1.00 54.53 90 LEU A N 1
ATOM 727 C CA . LEU A 1 90 ? -13.042 25.082 -14.071 1.00 54.53 90 LEU A CA 1
ATOM 728 C C . LEU A 1 90 ? -13.817 26.352 -14.432 1.00 54.53 90 LEU A C 1
ATOM 730 O O . LEU A 1 90 ? -13.993 26.664 -15.603 1.00 54.53 90 LEU A O 1
ATOM 734 N N . THR A 1 91 ? -14.357 27.054 -13.436 1.00 54.19 91 THR A N 1
ATOM 735 C CA . THR A 1 91 ? -15.240 28.204 -13.648 1.00 54.19 91 THR A CA 1
ATOM 736 C C . THR A 1 91 ? -14.704 29.443 -12.947 1.00 54.19 91 THR A C 1
ATOM 738 O O . THR A 1 91 ? -14.483 29.412 -11.742 1.00 54.19 91 THR A O 1
ATOM 741 N N . LEU A 1 92 ? -14.629 30.553 -13.686 1.00 44.44 92 LEU A N 1
ATOM 742 C CA . LEU A 1 92 ? -14.304 31.909 -13.217 1.00 44.44 92 LEU A CA 1
ATOM 743 C C . LEU A 1 92 ? -15.366 32.548 -12.300 1.00 44.44 92 LEU A C 1
ATOM 745 O O . LEU A 1 92 ? -15.231 33.717 -11.948 1.00 44.44 92 LEU A O 1
ATOM 749 N N . LYS A 1 93 ? -16.443 31.835 -11.936 1.00 45.03 93 LYS A N 1
ATOM 750 C CA . LYS A 1 93 ? -17.533 32.391 -11.117 1.00 45.03 93 LYS A CA 1
ATOM 751 C C . LYS A 1 93 ? -17.062 32.608 -9.674 1.00 45.03 93 LYS A C 1
ATOM 753 O O . LYS A 1 93 ? -17.251 31.766 -8.803 1.00 45.03 93 LYS A O 1
ATOM 758 N N . PHE A 1 94 ? -16.434 33.760 -9.472 1.00 44.34 94 PHE A N 1
ATOM 759 C CA . PHE A 1 94 ? -16.108 34.382 -8.198 1.00 44.34 94 PHE A CA 1
ATOM 760 C C . PHE A 1 94 ? -17.414 34.678 -7.450 1.00 44.34 94 PHE A C 1
ATOM 762 O O . PHE A 1 94 ? -18.328 35.247 -8.042 1.00 44.34 94 PHE A O 1
ATOM 769 N N . LYS A 1 95 ? -17.491 34.313 -6.167 1.00 41.53 95 LYS A N 1
ATOM 770 C CA . LYS A 1 95 ? -18.694 34.309 -5.306 1.00 41.53 95 LYS A CA 1
ATOM 771 C C . LYS A 1 95 ? -19.648 33.145 -5.555 1.00 41.53 95 LYS A C 1
ATOM 773 O O . LYS A 1 95 ? -20.736 33.292 -6.107 1.00 41.53 95 LYS A O 1
ATOM 778 N N . LYS A 1 96 ? -19.270 31.978 -5.050 1.00 48.00 96 LYS A N 1
ATOM 779 C CA . LYS A 1 96 ? -20.255 30.962 -4.701 1.00 48.00 96 LYS A CA 1
ATOM 780 C C . LYS A 1 96 ? -19.872 30.387 -3.348 1.00 48.00 96 LYS A C 1
ATOM 782 O O . LYS A 1 96 ? -18.817 29.775 -3.208 1.00 48.00 96 LYS A O 1
ATOM 787 N N . GLU A 1 97 ? -20.691 30.687 -2.351 1.00 49.03 97 GLU A N 1
ATOM 788 C CA . GLU A 1 97 ? -20.585 30.088 -1.028 1.00 49.03 97 GLU A CA 1
ATOM 789 C C . GLU A 1 97 ? -21.138 28.672 -1.123 1.00 49.03 97 GLU A C 1
ATOM 791 O O . GLU A 1 97 ? -22.243 28.454 -1.626 1.00 49.03 97 GLU A O 1
ATOM 796 N N . TYR A 1 98 ? -20.347 27.701 -0.684 1.00 56.38 98 TYR A N 1
ATOM 797 C CA . TYR A 1 98 ? -20.801 26.327 -0.572 1.00 56.38 98 TYR A CA 1
ATOM 798 C C . TYR A 1 98 ? -20.988 26.037 0.904 1.00 56.38 98 TYR A C 1
ATOM 800 O O . TYR A 1 98 ? -20.032 25.759 1.626 1.00 56.38 98 TYR A O 1
ATOM 808 N N . GLN A 1 99 ? -22.232 26.149 1.358 1.00 52.69 99 GLN A N 1
ATOM 809 C CA . GLN A 1 99 ? -22.616 25.654 2.668 1.00 52.69 99 GLN A CA 1
ATOM 810 C C . GLN A 1 99 ? -22.899 24.162 2.535 1.00 52.69 99 GLN A C 1
ATOM 812 O O . GLN A 1 99 ? -23.729 23.748 1.726 1.00 52.69 99 GLN A O 1
ATOM 817 N N . CYS A 1 100 ? -22.188 23.352 3.309 1.00 53.44 100 CYS A N 1
ATOM 818 C CA . CYS A 1 100 ? -22.456 21.929 3.414 1.00 53.44 100 CYS A CA 1
ATOM 819 C C . CYS A 1 100 ? -22.744 21.588 4.873 1.00 53.44 100 CYS A C 1
ATOM 821 O O . CYS A 1 100 ? -21.995 21.937 5.789 1.00 53.44 100 CYS A O 1
ATOM 823 N N . GLU A 1 101 ? -23.833 20.870 5.099 1.00 50.41 101 GLU A N 1
ATOM 824 C CA . GLU A 1 101 ? -24.057 20.226 6.383 1.00 50.41 101 GLU A CA 1
ATOM 825 C C . GLU A 1 101 ? -23.358 18.872 6.331 1.00 50.41 101 GLU A C 1
ATOM 827 O O . GLU A 1 101 ? -23.692 18.025 5.502 1.00 50.41 101 GLU A O 1
ATOM 832 N N . SER A 1 102 ? -22.368 18.672 7.196 1.00 46.84 102 SER A N 1
ATOM 833 C CA . SER A 1 102 ? -21.799 17.348 7.408 1.00 46.84 102 SER A CA 1
ATOM 834 C C . SER A 1 102 ? -22.196 16.901 8.801 1.00 46.84 102 SER A C 1
ATOM 836 O O . SER A 1 102 ? -21.824 17.513 9.802 1.00 46.84 102 SER A O 1
ATOM 838 N N . SER A 1 103 ? -22.956 15.811 8.878 1.00 42.09 103 SER A N 1
ATOM 839 C CA . SER A 1 103 ? -23.145 15.111 10.142 1.00 42.09 103 SER A CA 1
ATOM 840 C C . SER A 1 103 ? -21.785 14.620 10.607 1.00 42.09 103 SER A C 1
ATOM 842 O O . SER A 1 103 ? -21.156 13.809 9.929 1.00 42.09 103 SER A O 1
ATOM 844 N N . HIS A 1 104 ? -21.321 15.117 11.749 1.00 42.19 104 HIS A N 1
ATOM 845 C CA . HIS A 1 104 ? -20.178 14.515 12.408 1.00 42.19 104 HIS A CA 1
ATOM 846 C C . HIS A 1 104 ? -20.602 13.093 12.792 1.00 42.19 104 HIS A C 1
ATOM 848 O O . HIS A 1 104 ? -21.584 12.911 13.521 1.00 42.19 104 HIS A O 1
ATOM 854 N N . GLU A 1 105 ? -19.892 12.074 12.293 1.00 39.03 105 GLU A N 1
ATOM 855 C CA . GLU A 1 105 ? -20.187 10.668 12.615 1.00 39.03 105 GLU A CA 1
ATOM 856 C C . GLU A 1 105 ? -20.196 10.434 14.139 1.00 39.03 105 GLU A C 1
ATOM 858 O O . GLU A 1 105 ? -20.871 9.526 14.617 1.00 39.03 105 GLU A O 1
ATOM 863 N N . ILE A 1 106 ? -19.535 11.317 14.894 1.00 37.25 106 ILE A N 1
ATOM 864 C CA . ILE A 1 106 ? -19.100 11.203 16.290 1.00 37.25 106 ILE A CA 1
ATOM 865 C C . ILE A 1 106 ? -20.152 11.663 17.311 1.00 37.25 106 ILE A C 1
ATOM 867 O O . ILE A 1 106 ? -20.345 11.001 18.327 1.00 37.25 106 ILE A O 1
ATOM 871 N N . THR A 1 107 ? -20.930 12.709 17.027 1.00 34.59 107 THR A N 1
ATOM 872 C CA . THR A 1 107 ? -21.937 13.248 17.971 1.00 34.59 107 THR A CA 1
ATOM 873 C C . THR A 1 107 ? -23.375 13.049 17.502 1.00 34.59 107 THR A C 1
ATOM 875 O O . THR A 1 107 ? -24.301 13.141 18.300 1.00 34.59 107 THR A O 1
ATOM 878 N N . GLY A 1 108 ? -23.593 12.777 16.210 1.00 39.97 108 GLY A N 1
ATOM 879 C CA . GLY A 1 108 ? -24.924 12.912 15.614 1.00 39.97 108 GLY A CA 1
ATOM 880 C C . GLY A 1 108 ? -25.379 14.373 15.480 1.00 39.97 108 GLY A C 1
ATOM 881 O O . GLY A 1 108 ? -26.430 14.613 14.888 1.00 39.97 108 GLY A O 1
ATOM 882 N N . GLN A 1 109 ? -24.588 15.349 15.955 1.00 45.78 109 GLN A N 1
ATOM 883 C CA . GLN A 1 109 ? -24.802 16.759 15.651 1.00 45.78 109 GLN A CA 1
ATOM 884 C C . GLN A 1 109 ? -24.368 17.035 14.210 1.00 45.78 109 GLN A C 1
ATOM 886 O O . GLN A 1 109 ? -23.280 16.660 13.758 1.00 45.78 109 GLN A O 1
ATOM 891 N N . LYS A 1 110 ? -25.260 17.691 13.470 1.00 56.94 110 LYS A N 1
ATOM 892 C CA . LYS A 1 110 ? -24.956 18.262 12.163 1.00 56.94 110 LYS A CA 1
ATOM 893 C C . LYS A 1 110 ? -24.195 19.560 12.384 1.00 56.94 110 LYS A C 1
ATOM 895 O O . LYS A 1 110 ? -24.804 20.580 12.692 1.00 56.94 110 LYS A O 1
ATOM 900 N N . ASN A 1 111 ? -22.880 19.511 12.213 1.00 63.25 111 ASN A N 1
ATOM 901 C CA . ASN A 1 111 ? -22.089 20.728 12.150 1.00 63.25 111 ASN A CA 1
ATOM 902 C C . ASN A 1 111 ? -22.247 21.306 10.744 1.00 63.25 111 ASN A C 1
ATOM 904 O O . ASN A 1 111 ? -22.102 20.598 9.738 1.00 63.25 111 ASN A O 1
ATOM 908 N N . LYS A 1 112 ? -22.597 22.590 10.672 1.00 68.56 112 LYS A N 1
ATOM 909 C CA . LYS A 1 112 ? -22.624 23.298 9.395 1.00 68.56 112 LYS A CA 1
ATOM 910 C C . LYS A 1 112 ? -21.224 23.799 9.108 1.00 68.56 112 LYS A C 1
ATOM 912 O O . LYS A 1 112 ? -20.602 24.439 9.954 1.00 68.56 112 LYS A O 1
ATOM 917 N N . TYR A 1 113 ? -20.746 23.497 7.915 1.00 72.38 113 TYR A N 1
ATOM 918 C CA . TYR A 1 113 ? -19.482 23.997 7.416 1.00 72.38 113 TYR A CA 1
ATOM 919 C C . TYR A 1 113 ? -19.752 24.891 6.220 1.00 72.38 113 TYR A C 1
ATOM 921 O O . TYR A 1 113 ? -20.680 24.648 5.443 1.00 72.38 113 TYR A O 1
ATOM 929 N N . GLN A 1 114 ? -18.916 25.905 6.056 1.00 71.00 114 GLN A N 1
ATOM 930 C CA . GLN A 1 114 ? -18.909 26.700 4.843 1.00 71.00 114 GLN A CA 1
ATOM 931 C C . GLN A 1 114 ? -17.537 26.685 4.197 1.00 71.00 114 GLN A C 1
ATOM 933 O O . GLN A 1 114 ? -16.502 26.847 4.846 1.00 71.00 114 GLN A O 1
ATOM 938 N N . PHE A 1 115 ? -17.561 26.457 2.891 1.00 72.38 115 PHE A N 1
ATOM 939 C CA . PHE A 1 115 ? -16.418 26.497 2.008 1.00 72.38 115 PHE A CA 1
ATOM 940 C C . PHE A 1 115 ? -16.522 27.777 1.182 1.00 72.38 115 PHE A C 1
ATOM 942 O O . PHE A 1 115 ? -17.396 27.923 0.321 1.00 72.38 115 PHE A O 1
ATOM 949 N N . LEU A 1 116 ? -15.637 28.722 1.482 1.00 70.75 116 LEU A N 1
ATOM 950 C CA . LEU A 1 116 ? -15.611 30.048 0.886 1.00 70.75 116 LEU A CA 1
ATOM 951 C C . LEU A 1 116 ? -14.407 30.146 -0.044 1.00 70.75 116 LEU A C 1
ATOM 953 O O . LEU A 1 116 ? -13.259 30.081 0.395 1.00 70.75 116 LEU A O 1
ATOM 957 N N . ILE A 1 117 ? -14.673 30.312 -1.336 1.00 73.25 117 ILE A N 1
ATOM 958 C CA . ILE A 1 117 ? -13.646 30.673 -2.314 1.00 73.25 117 ILE A CA 1
ATOM 959 C C . ILE A 1 117 ? -13.351 32.160 -2.120 1.00 73.25 117 ILE A C 1
ATOM 961 O O . ILE A 1 117 ? -14.221 32.995 -2.364 1.00 73.25 117 ILE A O 1
ATOM 965 N N . VAL A 1 118 ? -12.146 32.474 -1.648 1.00 73.94 118 VAL A N 1
ATOM 966 C CA . VAL A 1 118 ? -11.765 33.833 -1.251 1.00 73.94 118 VAL A CA 1
ATOM 967 C C . VAL A 1 118 ? -11.152 34.574 -2.430 1.00 73.94 118 VAL A C 1
ATOM 969 O O . VAL A 1 118 ? -11.718 35.557 -2.896 1.00 73.94 118 VAL A O 1
ATOM 972 N N . ASN A 1 119 ? -10.015 34.082 -2.932 1.00 74.62 119 ASN A N 1
ATOM 973 C CA . ASN A 1 119 ? -9.214 34.763 -3.947 1.00 74.62 119 ASN A CA 1
ATOM 974 C C . ASN A 1 119 ? -8.772 33.799 -5.052 1.00 74.62 119 ASN A C 1
ATOM 976 O O . ASN A 1 119 ? -8.530 32.621 -4.795 1.00 74.62 119 ASN A O 1
ATOM 980 N N . LEU A 1 120 ? -8.611 34.301 -6.280 1.00 81.75 120 LEU A N 1
ATOM 981 C CA . LEU A 1 120 ? -7.844 33.607 -7.316 1.00 81.75 120 LEU A CA 1
ATOM 982 C C . LEU A 1 120 ? -6.356 33.811 -7.020 1.00 81.75 120 LEU A C 1
ATOM 984 O O . LEU A 1 120 ? -5.892 34.944 -6.951 1.00 81.75 120 LEU A O 1
ATOM 988 N N . VAL A 1 121 ? -5.626 32.712 -6.860 1.00 84.12 121 VAL A N 1
ATOM 989 C CA . VAL A 1 121 ? -4.186 32.710 -6.576 1.00 84.12 121 VAL A CA 1
ATOM 990 C C . VAL A 1 121 ? -3.402 32.737 -7.875 1.00 84.12 121 VAL A C 1
ATOM 992 O O . VAL A 1 121 ? -2.501 33.551 -8.054 1.00 84.12 121 VAL A O 1
ATOM 995 N N . LYS A 1 122 ? -3.722 31.808 -8.782 1.00 87.44 122 LYS A N 1
ATOM 996 C CA . LYS A 1 122 ? -2.938 31.596 -9.996 1.00 87.44 122 LYS A CA 1
ATOM 997 C C . LYS A 1 122 ? -3.749 30.905 -11.082 1.00 87.44 122 LYS A C 1
ATOM 999 O O . LYS A 1 122 ? -4.679 30.151 -10.795 1.00 87.44 122 LYS A O 1
ATOM 1004 N N . THR A 1 123 ? -3.372 31.150 -12.329 1.00 88.12 123 THR A N 1
ATOM 1005 C CA . THR A 1 123 ? -3.915 30.480 -13.509 1.00 88.12 123 THR A CA 1
ATOM 1006 C C . THR A 1 123 ? -2.850 29.621 -14.175 1.00 88.12 123 THR A C 1
ATOM 1008 O O . THR A 1 123 ? -1.657 29.924 -14.129 1.00 88.12 123 THR A O 1
ATOM 1011 N N . TYR A 1 124 ? -3.290 28.524 -14.781 1.00 89.62 124 TYR A N 1
ATOM 1012 C CA . TYR A 1 124 ? -2.417 27.543 -15.404 1.00 89.62 124 TYR A CA 1
ATOM 1013 C C . TYR A 1 124 ? -3.010 27.068 -16.720 1.00 89.62 124 TYR A C 1
ATOM 1015 O O . TYR A 1 124 ? -4.083 26.473 -16.743 1.00 89.62 124 TYR A O 1
ATOM 1023 N N . GLU A 1 125 ? -2.306 27.287 -17.818 1.00 89.44 125 GLU A N 1
ATOM 1024 C CA . GLU A 1 125 ? -2.783 26.870 -19.131 1.00 89.44 125 GLU A CA 1
ATOM 1025 C C . GLU A 1 125 ? -2.452 25.401 -19.389 1.00 89.44 125 GLU A C 1
ATOM 1027 O O . GLU A 1 125 ? -1.302 24.975 -19.242 1.00 89.44 125 GLU A O 1
ATOM 1032 N N . LEU A 1 126 ? -3.443 24.625 -19.833 1.00 89.06 126 LEU A N 1
ATOM 1033 C CA . LEU A 1 126 ? -3.235 23.240 -20.259 1.00 89.06 126 LEU A CA 1
ATOM 1034 C C . LEU A 1 126 ? -2.259 23.159 -21.446 1.00 89.06 126 LEU A C 1
ATOM 1036 O O . LEU A 1 126 ? -1.513 22.188 -21.564 1.00 89.06 126 LEU A O 1
ATOM 1040 N N . GLN A 1 127 ? -2.218 24.205 -22.279 1.00 90.25 127 GLN A N 1
ATOM 1041 C CA . GLN A 1 127 ? -1.330 24.321 -23.437 1.00 90.25 127 GLN A CA 1
ATOM 1042 C C . GLN A 1 127 ? 0.155 24.168 -23.070 1.00 90.25 127 GLN A C 1
ATOM 1044 O O . GLN A 1 127 ? 0.907 23.555 -23.825 1.00 90.25 127 GLN A O 1
ATOM 1049 N N . SER A 1 128 ? 0.549 24.593 -21.865 1.00 92.25 128 SER A N 1
ATOM 1050 C CA . SER A 1 128 ? 1.923 24.449 -21.371 1.00 92.25 128 SER A CA 1
ATOM 1051 C C . SER A 1 128 ? 2.426 22.996 -21.361 1.00 92.25 128 SER A C 1
ATOM 1053 O O . SER A 1 128 ? 3.615 22.758 -21.564 1.00 92.25 128 SER A O 1
ATOM 1055 N N . ILE A 1 129 ? 1.540 22.002 -21.179 1.00 92.25 129 ILE A N 1
ATOM 1056 C CA . ILE A 1 129 ? 1.900 20.574 -21.270 1.00 92.25 129 ILE A CA 1
ATOM 1057 C C . ILE A 1 129 ? 2.334 20.216 -22.693 1.00 92.25 129 ILE A C 1
ATOM 1059 O O . ILE A 1 129 ? 3.340 19.530 -22.874 1.00 92.25 129 ILE A O 1
ATOM 1063 N N . PHE A 1 130 ? 1.610 20.698 -23.701 1.00 91.81 130 PHE A N 1
ATOM 1064 C CA . PHE A 1 130 ? 1.938 20.448 -25.103 1.00 91.81 130 PHE A CA 1
ATOM 1065 C C . PHE A 1 130 ? 3.170 21.227 -25.547 1.00 91.81 130 PHE A C 1
ATOM 1067 O O . PHE A 1 130 ? 4.007 20.672 -26.253 1.00 91.81 130 PHE A O 1
ATOM 1074 N N . ASP A 1 131 ? 3.324 22.467 -25.085 1.00 92.44 131 ASP A N 1
ATOM 1075 C CA . ASP A 1 131 ? 4.515 23.268 -25.361 1.00 92.44 131 ASP A CA 1
ATOM 1076 C C . ASP A 1 131 ? 5.778 22.598 -24.806 1.00 92.44 131 ASP A C 1
ATOM 1078 O O . ASP A 1 131 ? 6.827 22.630 -25.449 1.00 92.44 131 ASP A O 1
ATOM 1082 N N . PHE A 1 132 ? 5.678 21.928 -23.653 1.00 93.56 132 PHE A N 1
ATOM 1083 C CA . PHE A 1 132 ? 6.777 21.143 -23.090 1.00 93.56 132 PHE A CA 1
ATOM 1084 C C . PHE A 1 132 ? 7.106 19.913 -23.940 1.00 93.56 132 PHE A C 1
ATOM 1086 O O . PHE A 1 132 ? 8.264 19.698 -24.291 1.00 93.56 132 PHE A O 1
ATOM 1093 N N . ILE A 1 133 ? 6.096 19.123 -24.318 1.00 91.56 133 ILE A N 1
ATOM 1094 C CA . ILE A 1 133 ? 6.282 17.922 -25.154 1.00 91.56 133 ILE A CA 1
ATOM 1095 C C . ILE A 1 133 ? 6.894 18.291 -26.512 1.00 91.56 133 ILE A C 1
ATOM 1097 O O . ILE A 1 133 ? 7.793 17.614 -27.003 1.00 91.56 133 ILE A O 1
ATOM 1101 N N . GLN A 1 134 ? 6.456 19.410 -27.089 1.00 92.12 134 GLN A N 1
ATOM 1102 C CA . GLN A 1 134 ? 6.954 19.944 -28.358 1.00 92.12 134 GLN A CA 1
ATOM 1103 C C . GLN A 1 134 ? 8.283 20.701 -28.215 1.00 92.12 134 GLN A C 1
ATOM 1105 O O . GLN A 1 134 ? 8.740 21.315 -29.177 1.00 92.12 134 GLN A O 1
ATOM 1110 N N . LYS A 1 135 ? 8.912 20.662 -27.032 1.00 92.06 135 LYS A N 1
ATOM 1111 C CA . LYS A 1 135 ? 10.208 21.289 -26.727 1.00 92.06 135 LYS A CA 1
ATOM 1112 C C . LYS A 1 135 ? 10.228 22.814 -26.942 1.00 92.06 135 LYS A C 1
ATOM 1114 O O . LYS A 1 135 ? 11.300 23.393 -27.092 1.00 92.06 135 LYS A O 1
ATOM 1119 N N . ARG A 1 136 ? 9.065 23.481 -26.915 1.00 93.62 136 ARG A N 1
ATOM 1120 C CA . ARG A 1 136 ? 8.952 24.955 -26.918 1.00 93.62 136 ARG A CA 1
ATOM 1121 C C . ARG A 1 136 ? 9.337 25.555 -25.571 1.00 93.62 136 ARG A C 1
ATOM 1123 O O . ARG A 1 136 ? 9.874 26.655 -25.519 1.00 93.62 136 ARG A O 1
ATOM 1130 N N . ILE A 1 137 ? 9.075 24.822 -24.489 1.00 93.12 137 ILE A N 1
ATOM 1131 C CA . ILE A 1 137 ? 9.552 25.147 -23.142 1.00 93.12 137 ILE A CA 1
ATOM 1132 C C . ILE A 1 137 ? 10.426 24.008 -22.614 1.00 93.12 137 ILE A C 1
ATOM 1134 O O . ILE A 1 137 ? 10.143 22.834 -22.843 1.00 93.12 137 ILE A O 1
ATOM 1138 N N . SER A 1 138 ? 11.494 24.353 -21.893 1.00 91.44 138 SER A N 1
ATOM 1139 C CA . SER A 1 138 ? 12.438 23.383 -21.317 1.00 91.44 138 SER A CA 1
ATOM 1140 C C . SER A 1 138 ? 12.029 22.895 -19.925 1.00 91.44 138 SER A C 1
ATOM 1142 O O . SER A 1 138 ? 12.405 21.801 -19.506 1.00 91.44 138 SER A O 1
ATOM 1144 N N . VAL A 1 139 ? 11.254 23.701 -19.195 1.00 93.25 139 VAL A N 1
ATOM 1145 C CA . VAL A 1 139 ? 10.828 23.405 -17.825 1.00 93.25 139 VAL A CA 1
ATOM 1146 C C . VAL A 1 139 ? 9.524 22.618 -17.849 1.00 93.25 139 VAL A C 1
ATOM 1148 O O . VAL A 1 139 ? 8.548 23.029 -18.477 1.00 93.25 139 VAL A O 1
ATOM 1151 N N . ARG A 1 140 ? 9.485 21.496 -17.121 1.00 93.44 140 ARG A N 1
ATOM 1152 C CA . ARG A 1 140 ? 8.277 20.675 -17.003 1.00 93.44 140 ARG A CA 1
ATOM 1153 C C . ARG A 1 140 ? 7.171 21.451 -16.268 1.00 93.44 140 ARG A C 1
ATOM 1155 O O . ARG A 1 140 ? 7.403 21.908 -15.146 1.00 93.44 140 ARG A O 1
ATOM 1162 N N . PRO A 1 141 ? 5.946 21.533 -16.816 1.00 93.62 141 PRO A N 1
ATOM 1163 C CA . PRO A 1 141 ? 4.825 22.209 -16.169 1.00 93.62 141 PRO A CA 1
ATOM 1164 C C . PRO A 1 141 ? 4.263 21.364 -15.012 1.00 93.62 141 PRO A C 1
ATOM 1166 O O . PRO A 1 141 ? 3.293 20.624 -15.166 1.00 93.62 141 PRO A O 1
ATOM 1169 N N . HIS A 1 142 ? 4.892 21.451 -13.837 1.00 92.75 142 HIS A N 1
ATOM 1170 C CA . HIS A 1 142 ? 4.547 20.635 -12.666 1.00 92.75 142 HIS A CA 1
ATOM 1171 C C . HIS A 1 142 ? 3.096 20.817 -12.195 1.00 92.75 142 HIS A C 1
ATOM 1173 O O . HIS A 1 142 ? 2.407 19.823 -11.962 1.00 92.75 142 HIS A O 1
ATOM 1179 N N . ASP A 1 143 ? 2.626 22.060 -12.079 1.00 91.25 143 ASP A N 1
ATOM 1180 C CA . ASP A 1 143 ? 1.285 22.355 -11.565 1.00 91.25 143 ASP A CA 1
ATOM 1181 C C . ASP A 1 143 ? 0.170 21.884 -12.522 1.00 91.25 143 ASP A C 1
ATOM 1183 O O . ASP A 1 143 ? -0.691 21.128 -12.069 1.00 91.25 143 ASP A O 1
ATOM 1187 N N . PRO A 1 144 ? 0.193 22.194 -13.840 1.00 90.81 144 PRO A N 1
ATOM 1188 C CA . PRO A 1 144 ? -0.762 21.630 -14.801 1.00 90.81 144 PRO A CA 1
ATOM 1189 C C . PRO A 1 144 ? -0.813 20.100 -14.792 1.00 90.81 144 PRO A C 1
ATOM 1191 O O . PRO A 1 144 ? -1.898 19.520 -14.786 1.00 90.81 144 PRO A O 1
ATOM 1194 N N . VAL A 1 145 ? 0.349 19.435 -14.739 1.00 92.69 145 VAL A N 1
ATOM 1195 C CA . VAL A 1 145 ? 0.416 17.966 -14.671 1.00 92.69 145 VAL A CA 1
ATOM 1196 C C . VAL A 1 145 ? -0.236 17.457 -13.390 1.00 92.69 145 VAL A C 1
ATOM 1198 O O . VAL A 1 145 ? -1.043 16.536 -13.448 1.00 92.69 145 VAL A O 1
ATOM 1201 N N . ARG A 1 146 ? 0.050 18.071 -12.239 1.00 90.31 146 ARG A N 1
ATOM 1202 C CA . ARG A 1 146 ? -0.528 17.673 -10.948 1.00 90.31 146 ARG A CA 1
ATOM 1203 C C . ARG A 1 146 ? -2.041 17.905 -10.880 1.00 90.31 146 ARG A C 1
ATOM 1205 O O . ARG A 1 146 ? -2.763 17.112 -10.269 1.00 90.31 146 ARG A O 1
ATOM 1212 N N . ILE A 1 147 ? -2.531 18.983 -11.490 1.00 88.12 147 ILE A N 1
ATOM 1213 C CA . ILE A 1 147 ? -3.968 19.263 -11.607 1.00 88.12 147 ILE A CA 1
ATOM 1214 C C . ILE A 1 147 ? -4.634 18.174 -12.452 1.00 88.12 147 ILE A C 1
ATOM 1216 O O . ILE A 1 147 ? -5.635 17.593 -12.028 1.00 88.12 147 ILE A O 1
ATOM 1220 N N . LEU A 1 148 ? -4.035 17.839 -13.598 1.00 90.06 148 LEU A N 1
ATOM 1221 C CA . LEU A 1 148 ? -4.509 16.766 -14.466 1.00 90.06 148 LEU A CA 1
ATOM 1222 C C . LEU A 1 148 ? -4.493 15.414 -13.738 1.00 90.06 148 LEU A C 1
ATOM 1224 O O . LEU A 1 148 ? -5.485 14.691 -13.758 1.00 90.06 148 LEU A O 1
ATOM 1228 N N . GLU A 1 149 ? -3.423 15.093 -13.010 1.00 90.62 149 GLU A N 1
ATOM 1229 C CA . GLU A 1 149 ? -3.361 13.884 -12.185 1.00 90.62 149 GLU A CA 1
ATOM 1230 C C . GLU A 1 149 ? -4.493 13.842 -11.159 1.00 90.62 149 GLU A C 1
ATOM 1232 O O . GLU A 1 149 ? -5.143 12.813 -11.024 1.00 90.62 149 GLU A O 1
ATOM 1237 N N . THR A 1 150 ? -4.767 14.947 -10.462 1.00 86.81 150 THR A N 1
ATOM 1238 C CA . THR A 1 150 ? -5.877 15.032 -9.498 1.00 86.81 150 THR A CA 1
ATOM 1239 C C . THR A 1 150 ? -7.226 14.743 -10.164 1.00 86.81 150 THR A C 1
ATOM 1241 O O . THR A 1 150 ? -7.994 13.938 -9.638 1.00 86.81 150 THR A O 1
ATOM 1244 N N . LEU A 1 151 ? -7.489 15.308 -11.349 1.00 86.94 151 LEU A N 1
ATOM 1245 C CA . LEU A 1 151 ? -8.707 15.042 -12.130 1.00 86.94 151 LEU A CA 1
ATOM 1246 C C . LEU A 1 151 ? -8.868 13.554 -12.445 1.00 86.94 151 LEU A C 1
ATOM 1248 O O . LEU A 1 151 ? -9.918 12.973 -12.196 1.00 86.94 151 LEU A O 1
ATOM 1252 N N . PHE A 1 152 ? -7.801 12.906 -12.909 1.00 90.81 152 PHE A N 1
ATOM 1253 C CA . PHE A 1 152 ? -7.812 11.476 -13.221 1.00 90.81 152 PHE A CA 1
ATOM 1254 C C . PHE A 1 152 ? -7.954 10.564 -11.988 1.00 90.81 152 PHE A C 1
ATOM 1256 O O . PHE A 1 152 ? -8.200 9.360 -12.138 1.00 90.81 152 PHE A O 1
ATOM 1263 N N . LYS A 1 153 ? -7.778 11.093 -10.773 1.00 87.62 153 LYS A N 1
ATOM 1264 C CA . LYS A 1 153 ? -7.966 10.365 -9.508 1.00 87.62 153 LYS A CA 1
ATOM 1265 C C . LYS A 1 153 ? -9.328 10.623 -8.868 1.00 87.62 153 LYS A C 1
ATOM 1267 O O . LYS A 1 153 ? -9.766 9.801 -8.068 1.00 87.62 153 LYS A O 1
ATOM 1272 N N . GLN A 1 154 ? -9.989 11.717 -9.240 1.00 83.81 154 GLN A N 1
ATOM 1273 C CA . GLN A 1 154 ? -11.217 12.230 -8.640 1.00 83.81 154 GLN A CA 1
ATOM 1274 C C . GLN A 1 154 ? -12.263 11.141 -8.362 1.00 83.81 154 GLN A C 1
ATOM 1276 O O . GLN A 1 154 ? -12.611 10.895 -7.210 1.00 83.81 154 GLN A O 1
ATOM 1281 N N . THR A 1 155 ? -12.705 10.442 -9.406 1.00 83.25 155 THR A N 1
ATOM 1282 C CA . THR A 1 155 ? -13.743 9.403 -9.319 1.00 83.25 155 THR A CA 1
ATOM 1283 C C . THR A 1 155 ? -13.312 8.191 -8.490 1.00 83.25 155 THR A C 1
ATOM 1285 O O . THR A 1 155 ? -14.143 7.513 -7.902 1.00 83.25 155 THR A O 1
ATOM 1288 N N . GLN A 1 156 ? -12.011 7.893 -8.411 1.00 85.50 156 GLN A N 1
ATOM 1289 C CA . GLN A 1 156 ? -11.530 6.739 -7.642 1.00 85.50 156 GLN A CA 1
ATOM 1290 C C . GLN A 1 156 ? -11.371 7.020 -6.159 1.00 85.50 156 GLN A C 1
ATOM 1292 O O . GLN A 1 156 ? -11.515 6.108 -5.350 1.00 85.50 156 GLN A O 1
ATOM 1297 N N . ILE A 1 157 ? -11.072 8.265 -5.790 1.00 81.00 157 ILE A N 1
ATOM 1298 C CA . ILE A 1 157 ? -10.902 8.648 -4.385 1.00 81.00 157 ILE A CA 1
ATOM 1299 C C . ILE A 1 157 ? -12.203 8.424 -3.598 1.00 81.00 157 ILE A C 1
ATOM 1301 O O . ILE A 1 157 ? -12.136 8.082 -2.416 1.00 81.00 157 ILE A O 1
ATOM 1305 N N . SER A 1 158 ? -13.368 8.556 -4.243 1.00 75.25 158 SER A N 1
ATOM 1306 C CA . SER A 1 158 ? -14.670 8.319 -3.611 1.00 75.25 158 SER A CA 1
ATOM 1307 C C . SER A 1 158 ? -15.003 6.831 -3.435 1.00 75.25 158 SER A C 1
ATOM 1309 O O . SER A 1 158 ? -15.608 6.471 -2.428 1.00 75.25 158 SER A O 1
ATOM 1311 N N . ILE A 1 159 ? -14.574 5.952 -4.350 1.00 83.69 159 ILE A N 1
ATOM 1312 C CA . ILE A 1 159 ? -14.987 4.532 -4.361 1.00 83.69 159 ILE A CA 1
ATOM 1313 C C . ILE A 1 159 ? -13.897 3.540 -3.905 1.00 83.69 159 ILE A C 1
ATOM 1315 O O . ILE A 1 159 ? -14.212 2.428 -3.486 1.00 83.69 159 ILE A O 1
ATOM 1319 N N . MET A 1 160 ? -12.615 3.920 -3.932 1.00 89.56 160 MET A N 1
ATOM 1320 C CA . MET A 1 160 ? -11.476 3.051 -3.589 1.00 89.56 160 MET A CA 1
ATOM 1321 C C . MET A 1 160 ? -10.692 3.559 -2.371 1.00 89.56 160 MET A C 1
ATOM 1323 O O . MET A 1 160 ? -10.805 4.702 -1.929 1.00 89.56 160 MET A O 1
ATOM 1327 N N . ILE A 1 161 ? -9.845 2.700 -1.804 1.00 88.50 161 ILE A N 1
ATOM 1328 C CA . ILE A 1 161 ? -8.784 3.120 -0.882 1.00 88.50 161 ILE A CA 1
ATOM 1329 C C . ILE A 1 161 ? -7.644 3.670 -1.723 1.00 88.50 161 ILE A C 1
ATOM 1331 O O . ILE A 1 161 ? -7.016 2.933 -2.482 1.00 88.50 161 ILE A O 1
ATOM 1335 N N . THR A 1 162 ? -7.370 4.961 -1.566 1.00 88.75 162 THR A N 1
ATOM 1336 C CA . THR A 1 162 ? -6.307 5.641 -2.305 1.00 88.75 162 THR A CA 1
ATOM 1337 C C . THR A 1 162 ? -5.100 5.878 -1.404 1.00 88.75 162 THR A C 1
ATOM 1339 O O . THR A 1 162 ? -5.217 6.501 -0.349 1.00 88.75 162 THR A O 1
ATOM 1342 N N . ILE A 1 163 ? -3.932 5.402 -1.835 1.00 89.19 163 ILE A N 1
ATOM 1343 C CA . ILE A 1 163 ? -2.628 5.684 -1.228 1.00 89.19 163 ILE A CA 1
ATOM 1344 C C . ILE A 1 163 ? -1.770 6.343 -2.308 1.00 89.19 163 ILE A C 1
ATOM 1346 O O . ILE A 1 163 ? -1.233 5.670 -3.185 1.00 89.19 163 ILE A O 1
ATOM 1350 N N . GLU A 1 164 ? -1.676 7.673 -2.262 1.00 87.38 164 GLU A N 1
ATOM 1351 C CA . GLU A 1 164 ? -0.982 8.510 -3.254 1.00 87.38 164 GLU A CA 1
ATOM 1352 C C . GLU A 1 164 ? -1.510 8.341 -4.696 1.00 87.38 164 GLU A C 1
ATOM 1354 O O . GLU A 1 164 ? -2.431 9.038 -5.124 1.00 87.38 164 GLU A O 1
ATOM 1359 N N . SER A 1 165 ? -0.902 7.438 -5.462 1.00 91.44 165 SER A N 1
ATOM 1360 C CA . SER A 1 165 ? -1.229 7.093 -6.854 1.00 91.44 165 SER A CA 1
ATOM 1361 C C . SER A 1 165 ? -1.614 5.617 -6.997 1.00 91.44 165 SER A C 1
ATOM 1363 O O . SER A 1 165 ? -1.614 5.079 -8.101 1.00 91.44 165 SER A O 1
ATOM 1365 N N . GLN A 1 166 ? -1.881 4.946 -5.877 1.00 94.88 166 GLN A N 1
ATOM 1366 C CA . GLN A 1 166 ? -2.260 3.541 -5.801 1.00 94.88 166 GLN A CA 1
ATOM 1367 C C . GLN A 1 166 ? -3.699 3.428 -5.307 1.00 94.88 166 GLN A C 1
ATOM 1369 O O . GLN A 1 166 ? -4.090 4.116 -4.363 1.00 94.88 166 GLN A O 1
ATOM 1374 N N . PHE A 1 167 ? -4.463 2.541 -5.928 1.00 94.50 167 PHE A N 1
ATOM 1375 C CA . PHE A 1 167 ? -5.893 2.384 -5.717 1.00 94.50 167 PHE A CA 1
ATOM 1376 C C . PHE A 1 167 ? -6.202 0.931 -5.390 1.00 94.50 167 PHE A C 1
ATOM 1378 O O . PHE A 1 167 ? -5.829 0.030 -6.143 1.00 94.50 167 PHE A O 1
ATOM 1385 N N . PHE A 1 168 ? -6.881 0.706 -4.268 1.00 94.88 168 PHE A N 1
ATOM 1386 C CA . PHE A 1 168 ? -7.223 -0.620 -3.761 1.00 94.88 168 PHE A CA 1
ATOM 1387 C C . PHE A 1 168 ? -8.731 -0.736 -3.504 1.00 94.88 168 PHE A C 1
ATOM 1389 O O . PHE A 1 168 ? -9.340 0.224 -3.027 1.00 94.88 168 PHE A O 1
ATOM 1396 N N . PRO A 1 169 ? -9.355 -1.879 -3.827 1.00 91.38 169 PRO A N 1
ATOM 1397 C CA . PRO A 1 169 ? -10.808 -2.032 -3.768 1.00 91.38 169 PRO A CA 1
ATOM 1398 C C . PRO A 1 169 ? -11.366 -1.970 -2.335 1.00 91.38 169 PRO A C 1
ATOM 1400 O O . PRO A 1 169 ? -10.670 -2.305 -1.372 1.00 91.38 169 PRO A O 1
ATOM 1403 N N . LYS A 1 170 ? -12.643 -1.583 -2.214 1.00 83.00 170 LYS A N 1
ATOM 1404 C CA . LYS A 1 170 ? -13.484 -1.713 -1.009 1.00 83.00 170 LYS A CA 1
ATOM 1405 C C . LYS A 1 170 ? -14.746 -2.534 -1.355 1.00 83.00 170 LYS A C 1
ATOM 1407 O O . LYS A 1 170 ? -15.322 -2.261 -2.406 1.00 83.00 170 LYS A O 1
ATOM 1412 N N . PRO A 1 171 ? -15.201 -3.487 -0.515 1.00 77.94 171 PRO A N 1
ATOM 1413 C CA . PRO A 1 171 ? -14.522 -4.016 0.669 1.00 77.94 171 PRO A CA 1
ATOM 1414 C C . PRO A 1 171 ? -13.266 -4.820 0.295 1.00 77.94 171 PRO A C 1
ATOM 1416 O O . PRO A 1 171 ? -13.151 -5.377 -0.799 1.00 77.94 171 PRO A O 1
ATOM 1419 N N . GLN A 1 172 ? -12.298 -4.879 1.210 1.00 79.56 172 GLN A N 1
ATOM 1420 C CA . GLN A 1 172 ? -11.023 -5.553 0.966 1.00 79.56 172 GLN A CA 1
ATOM 1421 C C . GLN A 1 172 ? -11.124 -7.064 1.201 1.00 79.56 172 GLN A C 1
ATOM 1423 O O . GLN A 1 172 ? -11.028 -7.539 2.332 1.00 79.56 172 GLN A O 1
ATOM 1428 N N . ARG A 1 173 ? -11.228 -7.857 0.129 1.00 87.00 173 ARG A N 1
ATOM 1429 C CA . ARG A 1 173 ? -11.002 -9.308 0.219 1.00 87.00 173 ARG A CA 1
ATOM 1430 C C . ARG A 1 173 ? -9.500 -9.592 0.203 1.00 87.00 173 ARG A C 1
ATOM 1432 O O . ARG A 1 173 ? -8.904 -9.742 -0.860 1.00 87.00 173 ARG A O 1
ATOM 1439 N N . LEU A 1 174 ? -8.891 -9.626 1.387 1.00 91.06 174 LEU A N 1
ATOM 1440 C CA . LEU A 1 174 ? -7.446 -9.783 1.528 1.00 91.06 174 LEU A CA 1
ATOM 1441 C C . LEU A 1 174 ? -6.996 -11.247 1.495 1.00 91.06 174 LEU A C 1
ATOM 1443 O O . LEU A 1 174 ? -7.488 -12.109 2.227 1.00 91.06 174 LEU A O 1
ATOM 1447 N N . ASP A 1 175 ? -5.948 -11.489 0.727 1.00 91.00 175 ASP A N 1
ATOM 1448 C CA . ASP A 1 175 ? -5.201 -12.729 0.698 1.00 91.00 175 ASP A CA 1
ATOM 1449 C C . ASP A 1 175 ? -4.287 -12.844 1.925 1.00 91.00 175 ASP A C 1
ATOM 1451 O O . ASP A 1 175 ? -3.262 -12.169 2.009 1.00 91.00 175 ASP A O 1
ATOM 1455 N N . ASP A 1 176 ? -4.611 -13.734 2.868 1.00 88.75 176 ASP A N 1
ATOM 1456 C CA . ASP A 1 176 ? -3.851 -13.871 4.120 1.00 88.75 176 ASP A CA 1
ATOM 1457 C C . ASP A 1 176 ? -2.380 -14.252 3.867 1.00 88.75 176 ASP A C 1
ATOM 1459 O O . ASP A 1 176 ? -2.074 -15.229 3.169 1.00 88.75 176 ASP A O 1
ATOM 1463 N N . ILE A 1 177 ? -1.471 -13.476 4.461 1.00 87.75 177 ILE A N 1
ATOM 1464 C CA . ILE A 1 177 ? -0.025 -13.731 4.474 1.00 87.75 177 ILE A CA 1
ATOM 1465 C C . ILE A 1 177 ? 0.490 -14.059 5.889 1.00 87.75 177 ILE A C 1
ATOM 1467 O O . ILE A 1 177 ? 1.620 -14.530 6.043 1.00 87.75 177 ILE A O 1
ATOM 1471 N N . GLY A 1 178 ? -0.352 -13.937 6.919 1.00 82.38 178 GLY A N 1
ATOM 1472 C CA . GLY A 1 178 ? -0.055 -14.195 8.328 1.00 82.38 178 GLY A CA 1
ATOM 1473 C C . GLY A 1 178 ? 0.072 -12.918 9.166 1.00 82.38 178 GLY A C 1
ATOM 1474 O O . GLY A 1 178 ? 0.163 -11.814 8.636 1.00 82.38 178 GLY A O 1
ATOM 1475 N N . CYS A 1 179 ? 0.107 -13.077 10.495 1.00 76.50 179 CYS A N 1
ATOM 1476 C CA . CYS A 1 179 ? 0.179 -11.985 11.490 1.00 76.50 179 CYS A CA 1
ATOM 1477 C C . CYS A 1 179 ? -0.998 -11.003 11.478 1.00 76.50 179 CYS A C 1
ATOM 1479 O O . CYS A 1 179 ? -0.831 -9.863 11.904 1.00 76.50 179 CYS A O 1
ATOM 1481 N N . GLY A 1 180 ? -2.162 -11.403 10.960 1.00 80.81 180 GLY A N 1
ATOM 1482 C CA . GLY A 1 180 ? -3.267 -10.463 10.762 1.00 80.81 180 GLY A CA 1
ATOM 1483 C C . GLY A 1 180 ? -3.011 -9.462 9.630 1.00 80.81 180 GLY A C 1
ATOM 1484 O O . GLY A 1 180 ? -3.677 -8.436 9.583 1.00 80.81 180 GLY A O 1
ATOM 1485 N N . ALA A 1 181 ? -2.063 -9.744 8.731 1.00 88.44 181 ALA A N 1
ATOM 1486 C CA . ALA A 1 181 ? -1.857 -8.995 7.498 1.00 88.44 181 ALA A CA 1
ATOM 1487 C C . ALA A 1 181 ? -2.307 -9.823 6.289 1.00 88.44 181 ALA A C 1
ATOM 1489 O O . ALA A 1 181 ? -2.157 -11.048 6.255 1.00 88.44 181 ALA A O 1
ATOM 1490 N N . GLY A 1 182 ? -2.826 -9.140 5.280 1.00 91.50 182 GLY A N 1
ATOM 1491 C CA . GLY A 1 182 ? -3.192 -9.720 4.000 1.00 91.50 182 GLY A CA 1
ATOM 1492 C C . GLY A 1 182 ? -2.809 -8.799 2.850 1.00 91.50 182 GLY A C 1
ATOM 1493 O O . GLY A 1 182 ? -2.558 -7.611 3.049 1.00 91.50 182 GLY A O 1
ATOM 1494 N N . ILE A 1 183 ? -2.729 -9.354 1.647 1.00 94.38 183 ILE A N 1
ATOM 1495 C CA . ILE A 1 183 ? -2.448 -8.588 0.432 1.00 94.38 183 ILE A CA 1
ATOM 1496 C C . ILE A 1 183 ? -3.695 -8.484 -0.435 1.00 94.38 183 ILE A C 1
ATOM 1498 O O . ILE A 1 183 ? -4.560 -9.350 -0.395 1.00 94.38 183 ILE A O 1
ATOM 1502 N N . VAL A 1 184 ? -3.788 -7.434 -1.237 1.00 94.56 184 VAL A N 1
ATOM 1503 C CA . VAL A 1 184 ? -4.851 -7.280 -2.232 1.00 94.56 184 VAL A CA 1
ATOM 1504 C C . VAL A 1 184 ? -4.284 -6.679 -3.499 1.00 94.56 184 VAL A C 1
ATOM 1506 O O . VAL A 1 184 ? -3.383 -5.837 -3.452 1.00 94.56 184 VAL A O 1
ATOM 1509 N N . LEU A 1 185 ? -4.811 -7.133 -4.630 1.00 93.69 185 LEU A N 1
ATOM 1510 C CA . LEU A 1 185 ? -4.529 -6.536 -5.919 1.00 93.69 185 LEU A CA 1
ATOM 1511 C C . LEU A 1 185 ? -5.289 -5.212 -6.045 1.00 93.69 185 LEU A C 1
ATOM 1513 O O . LEU A 1 185 ? -6.499 -5.137 -5.854 1.00 93.69 185 LEU A O 1
ATOM 1517 N N . GLY A 1 186 ? -4.550 -4.180 -6.394 1.00 94.50 186 GLY A N 1
ATOM 1518 C CA . GLY A 1 186 ? -5.033 -2.896 -6.855 1.00 94.50 186 GLY A CA 1
ATOM 1519 C C . GLY A 1 186 ? -4.227 -2.465 -8.074 1.00 94.50 186 GLY A C 1
ATOM 1520 O O . GLY A 1 186 ? -3.580 -3.279 -8.743 1.00 94.50 186 GLY A O 1
ATOM 1521 N N . PHE A 1 187 ? -4.216 -1.168 -8.341 1.00 95.31 187 PHE A N 1
ATOM 1522 C CA . PHE A 1 187 ? -3.454 -0.614 -9.450 1.00 95.31 187 PHE A CA 1
ATOM 1523 C 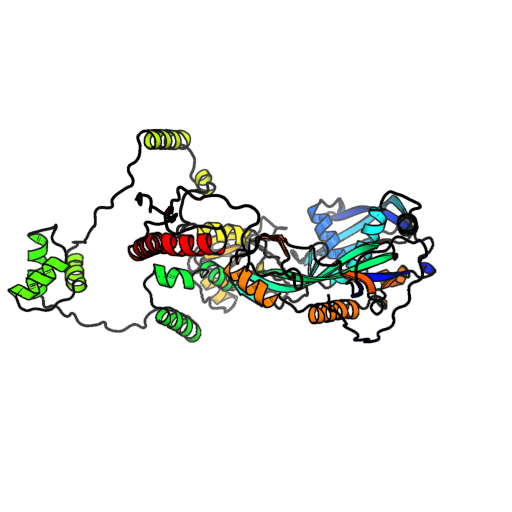C . PHE A 1 187 ? -2.787 0.706 -9.083 1.00 95.31 187 PHE A C 1
ATOM 1525 O O . PHE A 1 187 ? -3.234 1.448 -8.214 1.00 95.31 187 PHE A O 1
ATOM 1532 N N . TYR A 1 188 ? -1.685 0.986 -9.759 1.00 96.19 188 TYR A N 1
ATOM 1533 C CA . TYR A 1 188 ? -1.057 2.289 -9.837 1.00 96.19 188 TYR A CA 1
ATOM 1534 C C . TYR A 1 188 ? -1.578 3.029 -11.062 1.00 96.19 188 TYR A C 1
ATOM 1536 O O . TYR A 1 188 ? -1.770 2.418 -12.113 1.00 96.19 188 TYR A O 1
ATOM 1544 N N . GLN A 1 189 ? -1.728 4.342 -10.928 1.00 94.62 189 GLN A N 1
ATOM 1545 C CA . GLN A 1 189 ? -2.004 5.245 -12.032 1.00 94.62 189 GLN A CA 1
ATOM 1546 C C . GLN A 1 189 ? -1.190 6.534 -11.886 1.00 94.62 189 GLN A C 1
ATOM 1548 O O . GLN A 1 189 ? -1.246 7.187 -10.843 1.00 94.62 189 GLN A O 1
ATOM 1553 N N . GLY A 1 190 ? -0.503 6.947 -12.948 1.00 94.81 190 GLY A N 1
ATOM 1554 C CA . GLY A 1 190 ? 0.211 8.225 -13.000 1.00 94.81 190 GLY A CA 1
ATOM 1555 C C . GLY A 1 190 ? 0.265 8.796 -14.410 1.00 94.81 190 GLY A C 1
ATOM 1556 O O . GLY A 1 190 ? 0.153 8.047 -15.380 1.00 94.81 190 GLY A O 1
ATOM 1557 N N . ILE A 1 191 ? 0.427 10.115 -14.525 1.00 94.69 191 ILE A N 1
ATOM 1558 C CA . ILE A 1 191 ? 0.573 10.768 -15.829 1.00 94.69 191 ILE A CA 1
ATOM 1559 C C . ILE A 1 191 ? 2.052 10.839 -16.187 1.00 94.69 191 ILE A C 1
ATOM 1561 O O . ILE A 1 191 ? 2.891 11.299 -15.408 1.00 94.69 191 ILE A O 1
ATOM 1565 N N . VAL A 1 192 ? 2.371 10.404 -17.398 1.00 94.06 192 VAL A N 1
ATOM 1566 C CA . VAL A 1 192 ? 3.705 10.499 -17.976 1.00 94.06 192 VAL A CA 1
ATOM 1567 C C . VAL A 1 192 ? 3.626 11.405 -19.194 1.00 94.06 192 VAL A C 1
ATOM 1569 O O . VAL A 1 192 ? 2.689 11.324 -19.978 1.00 94.06 192 VAL A O 1
ATOM 1572 N N . LEU A 1 193 ? 4.586 12.317 -19.312 1.00 93.31 193 LEU A N 1
ATOM 1573 C CA . LEU A 1 193 ? 4.771 13.100 -20.527 1.00 93.31 193 LEU A CA 1
ATOM 1574 C C . LEU A 1 193 ? 5.913 12.441 -21.289 1.00 93.31 193 LEU A C 1
ATOM 1576 O O . LEU A 1 193 ? 7.030 12.388 -20.771 1.00 93.31 193 LEU A O 1
ATOM 1580 N N . ASP A 1 194 ? 5.613 11.902 -22.461 1.00 83.44 194 ASP A N 1
ATOM 1581 C CA . ASP A 1 194 ? 6.580 11.274 -23.352 1.00 83.44 194 ASP A CA 1
ATOM 1582 C C . ASP A 1 194 ? 6.584 11.971 -24.723 1.00 83.44 194 ASP A C 1
ATOM 1584 O O . ASP A 1 194 ? 5.828 12.915 -24.961 1.00 83.44 194 ASP A O 1
ATOM 1588 N N . GLU A 1 195 ? 7.482 11.549 -25.616 1.00 82.38 195 GLU A N 1
ATOM 1589 C CA . GLU A 1 195 ? 7.597 12.134 -26.960 1.00 82.38 195 GLU A CA 1
ATOM 1590 C C . GLU A 1 195 ? 6.377 11.836 -27.849 1.00 82.38 195 GLU A C 1
ATOM 1592 O O . GLU A 1 195 ? 6.143 12.552 -28.820 1.00 82.38 195 GLU A O 1
ATOM 1597 N N . CYS A 1 196 ? 5.581 10.813 -27.520 1.00 83.19 196 CYS A N 1
ATOM 1598 C CA . CYS A 1 196 ? 4.335 10.487 -28.217 1.00 83.19 196 CYS A CA 1
ATOM 1599 C C . CYS A 1 196 ? 3.145 11.305 -27.686 1.00 83.19 196 CYS A C 1
ATOM 1601 O O . CYS A 1 196 ? 2.087 11.331 -28.316 1.00 83.19 196 CYS A O 1
ATOM 1603 N N . GLY A 1 197 ? 3.303 11.979 -26.546 1.00 90.25 197 GLY A N 1
ATOM 1604 C CA . GLY A 1 197 ? 2.291 12.825 -25.936 1.00 90.25 197 GLY A CA 1
ATOM 1605 C C . GLY A 1 197 ? 2.134 12.591 -24.430 1.00 90.25 197 GLY A C 1
ATOM 1606 O O . GLY A 1 197 ? 2.931 11.915 -23.780 1.00 90.25 197 GLY A O 1
ATOM 1607 N N . PRO A 1 198 ? 1.088 13.165 -23.821 1.00 93.75 198 PRO A N 1
ATOM 1608 C CA . PRO A 1 198 ? 0.707 12.821 -22.459 1.00 93.75 198 PRO A CA 1
ATOM 1609 C C . PRO A 1 198 ? 0.022 11.443 -22.428 1.00 93.75 198 PRO A C 1
ATOM 1611 O O . PRO A 1 198 ? -0.979 11.194 -23.106 1.00 93.75 198 PRO A O 1
ATOM 1614 N N . THR A 1 199 ? 0.531 10.547 -21.590 1.00 95.44 199 THR A N 1
ATOM 1615 C CA . THR A 1 199 ? 0.014 9.191 -21.409 1.00 95.44 199 THR A CA 1
ATOM 1616 C C . THR A 1 199 ? -0.368 8.925 -19.958 1.00 95.44 199 THR A C 1
ATOM 1618 O O . THR A 1 199 ? 0.208 9.467 -19.013 1.00 95.44 199 THR A O 1
ATOM 1621 N N . LEU A 1 200 ? -1.367 8.068 -19.768 1.00 96.12 200 LEU A N 1
ATOM 1622 C CA . LEU A 1 200 ? -1.753 7.524 -18.479 1.00 96.12 200 LEU A CA 1
ATOM 1623 C C . LEU A 1 200 ? -1.074 6.164 -18.306 1.00 96.12 200 LEU A C 1
ATOM 1625 O O . LEU A 1 200 ? -1.417 5.192 -18.976 1.00 96.12 200 LEU A O 1
ATOM 1629 N N . ASN A 1 201 ? -0.096 6.095 -17.410 1.00 96.06 201 ASN A N 1
ATOM 1630 C CA . ASN A 1 201 ? 0.574 4.855 -17.043 1.00 96.06 201 ASN A CA 1
ATOM 1631 C C . ASN A 1 201 ? -0.271 4.117 -16.000 1.00 96.06 201 ASN A C 1
ATOM 1633 O O . ASN A 1 201 ? -0.473 4.635 -14.898 1.00 96.06 201 ASN A O 1
ATOM 1637 N N . ILE A 1 202 ? -0.737 2.912 -16.335 1.00 95.94 202 ILE A N 1
ATOM 1638 C CA . ILE A 1 202 ? -1.495 2.041 -15.428 1.00 95.94 202 ILE A CA 1
ATOM 1639 C C . ILE A 1 202 ? -0.693 0.765 -15.194 1.00 95.94 202 ILE A C 1
ATOM 1641 O O . ILE A 1 202 ? -0.183 0.148 -16.127 1.00 95.94 202 ILE A O 1
ATOM 1645 N N . ASN A 1 203 ? -0.561 0.343 -13.940 1.00 95.56 203 ASN A N 1
ATOM 1646 C CA . ASN A 1 203 ? 0.139 -0.897 -13.612 1.00 95.56 203 ASN A CA 1
ATOM 1647 C C . ASN A 1 203 ? -0.522 -1.621 -12.443 1.00 95.56 203 ASN A C 1
ATOM 1649 O O . ASN A 1 203 ? -1.053 -0.982 -11.543 1.00 95.56 203 ASN A O 1
ATOM 1653 N N . ASN A 1 204 ? -0.423 -2.944 -12.398 1.00 93.62 204 ASN A N 1
ATOM 1654 C CA . ASN A 1 204 ? -0.887 -3.720 -11.254 1.00 93.62 204 ASN A CA 1
ATOM 1655 C C . ASN A 1 204 ? -0.032 -3.406 -10.020 1.00 93.62 204 ASN A C 1
ATOM 1657 O O . ASN A 1 204 ? 1.197 -3.291 -10.099 1.00 93.62 204 ASN A O 1
ATOM 1661 N N . LYS A 1 205 ? -0.672 -3.292 -8.856 1.00 93.56 205 LYS A N 1
ATOM 1662 C CA . LYS A 1 205 ? 0.011 -3.125 -7.570 1.00 93.56 205 LYS A CA 1
ATOM 1663 C C . LYS A 1 205 ? -0.611 -4.010 -6.517 1.00 93.56 205 LYS A C 1
ATOM 1665 O O . LYS A 1 205 ? -1.822 -4.080 -6.398 1.00 93.56 205 LYS A O 1
ATOM 1670 N N . PHE A 1 206 ? 0.230 -4.629 -5.704 1.00 92.69 206 PHE A N 1
ATOM 1671 C CA . PHE A 1 206 ? -0.225 -5.349 -4.525 1.00 92.69 206 PHE A CA 1
ATOM 1672 C C . PHE A 1 206 ? -0.005 -4.479 -3.297 1.00 92.69 206 PHE A C 1
ATOM 1674 O O . PHE A 1 206 ? 1.113 -4.035 -3.039 1.00 92.69 206 PHE A O 1
ATOM 1681 N N . GLY A 1 207 ? -1.080 -4.227 -2.561 1.00 92.12 207 GLY A N 1
ATOM 1682 C CA . GLY A 1 207 ? -1.043 -3.506 -1.297 1.00 92.12 207 GLY A CA 1
ATOM 1683 C C . GLY A 1 207 ? -1.132 -4.490 -0.145 1.00 92.12 207 GLY A C 1
ATOM 1684 O O . GLY A 1 207 ? -1.834 -5.495 -0.242 1.00 92.12 207 GLY A O 1
ATOM 1685 N N . CYS A 1 208 ? -0.417 -4.209 0.941 1.00 93.50 208 CYS A N 1
ATOM 1686 C CA . CYS A 1 208 ? -0.489 -4.992 2.167 1.00 93.50 208 CYS A CA 1
ATOM 1687 C C . CYS A 1 208 ? -1.303 -4.225 3.205 1.00 93.50 208 CYS A C 1
ATOM 1689 O O . CYS A 1 208 ? -0.986 -3.078 3.517 1.00 93.50 208 CYS A O 1
ATOM 1691 N N . PHE A 1 209 ? -2.339 -4.861 3.736 1.00 93.31 209 PHE A N 1
ATOM 1692 C CA . PHE A 1 209 ? -3.304 -4.271 4.654 1.00 93.31 209 PHE A CA 1
ATOM 1693 C C . PHE A 1 209 ? -3.495 -5.165 5.875 1.00 93.31 209 PHE A C 1
ATOM 1695 O O . PHE A 1 209 ? -3.227 -6.370 5.836 1.00 93.31 209 PHE A O 1
ATOM 1702 N N . TYR A 1 210 ? -3.947 -4.575 6.976 1.00 90.81 210 TYR A N 1
ATOM 1703 C CA . TYR A 1 210 ? -4.390 -5.352 8.125 1.00 90.81 210 TYR A CA 1
ATOM 1704 C C . TYR A 1 210 ? -5.738 -6.006 7.825 1.00 90.81 210 TYR A C 1
ATOM 1706 O O . TYR A 1 210 ? -6.632 -5.391 7.249 1.00 90.81 210 TYR A O 1
ATOM 1714 N N . GLN A 1 211 ? -5.869 -7.268 8.221 1.00 89.12 211 GLN A N 1
ATOM 1715 C CA . GLN A 1 211 ? -7.117 -8.012 8.135 1.00 89.12 211 GLN A CA 1
ATOM 1716 C C . GLN A 1 211 ? -8.161 -7.396 9.067 1.00 89.12 211 GLN A C 1
ATOM 1718 O O . GLN A 1 211 ? -7.841 -7.063 10.212 1.00 89.12 211 GLN A O 1
ATOM 1723 N N . ASN A 1 212 ? -9.412 -7.321 8.600 1.00 89.06 212 ASN A N 1
ATOM 1724 C CA . ASN A 1 212 ? -10.569 -6.989 9.432 1.00 89.06 212 ASN A CA 1
ATOM 1725 C C . ASN A 1 212 ? -10.891 -8.184 10.340 1.00 89.06 212 ASN A C 1
ATOM 1727 O O . ASN A 1 212 ? -11.789 -8.987 10.093 1.00 89.06 212 ASN A O 1
ATOM 1731 N N . TYR A 1 213 ? -10.045 -8.366 11.347 1.00 87.44 213 TYR A N 1
ATOM 1732 C CA . TYR A 1 213 ? -10.179 -9.394 12.360 1.00 87.44 213 TYR A CA 1
ATOM 1733 C C . TYR A 1 213 ? -10.688 -8.776 13.648 1.00 87.44 213 TYR A C 1
ATOM 1735 O O . TYR A 1 213 ? -10.324 -7.657 14.024 1.00 87.44 213 TYR A O 1
ATOM 1743 N N . ASN A 1 214 ? -11.456 -9.575 14.380 1.00 88.25 214 ASN A N 1
ATOM 1744 C CA . ASN A 1 214 ? -11.718 -9.296 15.776 1.00 88.25 214 ASN A CA 1
ATOM 1745 C C . ASN A 1 214 ? -10.399 -9.140 16.540 1.00 88.25 214 ASN A C 1
ATOM 1747 O O . ASN A 1 214 ? -9.444 -9.871 16.279 1.00 88.25 214 ASN A O 1
ATOM 1751 N N . LEU A 1 215 ? -10.330 -8.228 17.504 1.00 84.62 215 LEU A N 1
ATOM 1752 C CA . LEU A 1 215 ? -9.087 -7.896 18.187 1.00 84.62 215 LEU A CA 1
ATOM 1753 C C . LEU A 1 215 ? -8.467 -9.110 18.892 1.00 84.62 215 LEU A C 1
ATOM 1755 O O . LEU A 1 215 ? -7.248 -9.281 18.851 1.00 84.62 215 LEU A O 1
ATOM 1759 N N . VAL A 1 216 ? -9.280 -10.011 19.456 1.00 82.88 216 VAL A N 1
ATOM 1760 C CA . VAL A 1 216 ? -8.780 -11.273 20.032 1.00 82.88 216 VAL A CA 1
ATOM 1761 C C . VAL A 1 216 ? -8.131 -12.142 18.954 1.00 82.88 216 VAL A C 1
ATOM 1763 O O . VAL A 1 216 ? -7.043 -12.684 19.162 1.00 82.88 216 VAL A O 1
ATOM 1766 N N . GLN A 1 217 ? -8.761 -12.253 17.783 1.00 82.38 217 GLN A N 1
ATOM 1767 C CA . GLN A 1 217 ? -8.224 -13.004 16.646 1.00 82.38 217 GLN A CA 1
ATOM 1768 C C . GLN A 1 217 ? -6.949 -12.354 16.103 1.00 82.38 217 GLN A C 1
ATOM 1770 O O . GLN A 1 217 ? -5.960 -13.052 15.896 1.00 82.38 217 GLN A O 1
ATOM 1775 N N . PHE A 1 218 ? -6.933 -11.030 15.946 1.00 83.44 218 PHE A N 1
ATOM 1776 C CA . PHE A 1 218 ? -5.778 -10.267 15.487 1.00 83.44 218 PHE A CA 1
ATOM 1777 C C . PHE A 1 218 ? -4.576 -10.458 16.417 1.00 83.44 218 PHE A C 1
ATOM 1779 O O . PHE A 1 218 ? -3.498 -10.853 15.968 1.00 83.44 218 PHE A O 1
ATOM 1786 N N . ILE A 1 219 ? -4.774 -10.265 17.727 1.00 77.00 219 ILE A N 1
ATOM 1787 C CA . ILE A 1 219 ? -3.739 -10.475 18.746 1.00 77.00 219 ILE A CA 1
ATOM 1788 C C . ILE A 1 219 ? -3.268 -11.925 18.731 1.00 77.00 219 ILE A C 1
ATOM 1790 O O . ILE A 1 219 ? -2.067 -12.174 18.782 1.00 77.00 219 ILE A O 1
ATOM 1794 N N . THR A 1 220 ? -4.186 -12.884 18.610 1.00 74.38 220 THR A N 1
ATOM 1795 C CA . THR A 1 220 ? -3.825 -14.299 18.513 1.00 74.38 220 THR A CA 1
ATOM 1796 C C . THR A 1 220 ? -2.966 -14.545 17.278 1.00 74.38 220 THR A C 1
ATOM 1798 O O . THR A 1 220 ? -1.873 -15.072 17.412 1.00 74.38 220 THR A O 1
ATOM 1801 N N . CYS A 1 221 ? -3.375 -14.115 16.085 1.00 73.44 221 CYS A N 1
ATOM 1802 C CA . CYS A 1 221 ? -2.591 -14.263 14.857 1.00 73.44 221 CYS A CA 1
ATOM 1803 C C . CYS A 1 221 ? -1.208 -13.606 14.953 1.00 73.44 221 CYS A C 1
ATOM 1805 O O . CYS A 1 221 ? -0.232 -14.164 14.449 1.00 73.44 221 CYS A O 1
ATOM 1807 N N . TYR A 1 222 ? -1.121 -12.452 15.614 1.00 70.25 222 TYR A N 1
ATOM 1808 C CA . TYR A 1 222 ? 0.119 -11.710 15.801 1.00 70.25 222 TYR A CA 1
ATOM 1809 C C . TYR A 1 222 ? 1.057 -12.359 16.834 1.00 70.25 222 TYR A C 1
ATOM 1811 O O . TYR A 1 222 ? 2.258 -12.480 16.604 1.00 70.25 222 TYR A O 1
ATOM 1819 N N . LEU A 1 223 ? 0.535 -12.816 17.975 1.00 65.25 223 LEU A N 1
ATOM 1820 C CA . LEU A 1 223 ? 1.321 -13.471 19.030 1.00 65.25 223 LEU A CA 1
ATOM 1821 C C . LEU A 1 223 ? 1.673 -14.921 18.686 1.00 65.25 223 LEU A C 1
ATOM 1823 O O . LEU A 1 223 ? 2.716 -15.423 19.096 1.00 65.25 223 LEU A O 1
ATOM 1827 N N . ASN A 1 224 ? 0.843 -15.586 17.883 1.00 60.59 224 ASN A N 1
ATOM 1828 C CA . ASN A 1 224 ? 1.066 -16.948 17.405 1.00 60.59 224 ASN A CA 1
ATOM 1829 C C . ASN A 1 224 ? 2.122 -17.022 16.284 1.00 60.59 224 ASN A C 1
ATOM 1831 O O . ASN A 1 224 ? 2.354 -18.082 15.689 1.00 60.59 224 ASN A O 1
ATOM 1835 N N . TYR A 1 225 ? 2.801 -15.899 16.030 1.00 51.28 225 TYR A N 1
ATOM 1836 C CA . TYR A 1 225 ? 3.869 -15.706 15.063 1.00 51.28 225 TYR A CA 1
ATOM 1837 C C . TYR A 1 225 ? 5.185 -16.417 15.420 1.00 51.28 225 TYR A C 1
ATOM 1839 O O . TYR A 1 225 ? 6.265 -15.869 15.217 1.00 51.28 225 TYR A O 1
ATOM 1847 N N . ASN A 1 226 ? 5.118 -17.654 15.933 1.00 48.78 226 ASN A N 1
ATOM 1848 C CA . ASN A 1 226 ? 6.151 -18.664 15.690 1.00 48.78 226 ASN A CA 1
ATOM 1849 C C . ASN A 1 226 ? 5.881 -20.060 16.280 1.00 48.78 226 ASN A C 1
ATOM 1851 O O . ASN A 1 226 ? 6.815 -20.701 16.753 1.00 48.78 226 ASN A O 1
ATOM 1855 N N . ILE A 1 227 ? 4.673 -20.631 16.191 1.00 43.09 227 ILE A N 1
ATOM 1856 C CA . ILE A 1 227 ? 4.515 -22.064 16.537 1.00 43.09 227 ILE A CA 1
ATOM 1857 C C . ILE A 1 227 ? 5.493 -22.948 15.733 1.00 43.09 227 ILE A C 1
ATOM 1859 O O . ILE A 1 227 ? 6.054 -23.903 16.268 1.00 43.09 227 ILE A O 1
ATOM 1863 N N . ARG A 1 228 ? 5.762 -22.612 14.461 1.00 40.00 228 ARG A N 1
ATOM 1864 C CA . ARG A 1 228 ? 6.675 -23.384 13.598 1.00 40.00 228 ARG A CA 1
ATOM 1865 C C . ARG A 1 228 ? 8.160 -23.276 13.996 1.00 40.00 228 ARG A C 1
ATOM 1867 O O . ARG A 1 228 ? 8.835 -24.301 13.919 1.00 40.00 228 ARG A O 1
ATOM 1874 N N . LYS A 1 229 ? 8.678 -22.119 14.459 1.00 42.66 229 LYS A N 1
ATOM 1875 C CA . LYS A 1 229 ? 10.020 -22.065 15.101 1.00 42.66 229 LYS A CA 1
ATOM 1876 C C . LYS A 1 229 ? 10.002 -22.694 16.493 1.00 42.66 229 LYS A C 1
ATOM 1878 O O . LYS A 1 229 ? 10.908 -23.452 16.815 1.00 42.66 229 LYS A O 1
ATOM 1883 N N . HIS A 1 230 ? 8.975 -22.424 17.299 1.00 40.72 230 HIS A N 1
ATOM 1884 C CA 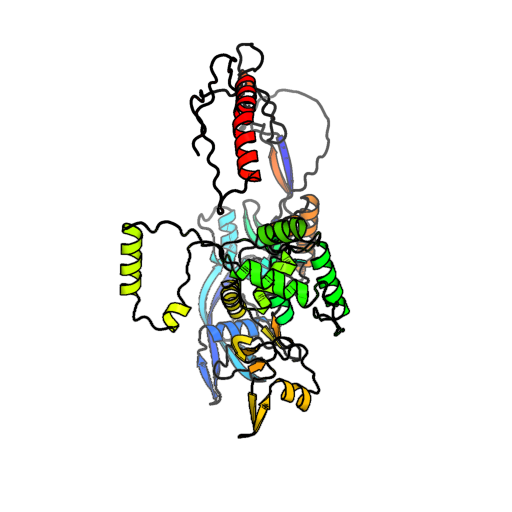. HIS A 1 230 ? 8.970 -22.791 18.717 1.00 40.72 230 HIS A CA 1
ATOM 1885 C C . HIS A 1 230 ? 8.619 -24.257 18.977 1.00 40.72 230 HIS A C 1
ATOM 1887 O O . HIS A 1 230 ? 8.917 -24.743 20.056 1.00 40.72 230 HIS A O 1
ATOM 1893 N N . ALA A 1 231 ? 8.070 -25.011 18.018 1.00 38.47 231 ALA A N 1
ATOM 1894 C CA . ALA A 1 231 ? 7.918 -26.463 18.173 1.00 38.47 231 ALA A CA 1
ATOM 1895 C C . ALA A 1 231 ? 9.274 -27.161 18.417 1.00 38.47 231 ALA A C 1
ATOM 1897 O O . ALA A 1 231 ? 9.350 -28.118 19.185 1.00 38.47 231 ALA A O 1
ATOM 1898 N N . ARG A 1 232 ? 10.360 -26.637 17.822 1.00 39.31 232 ARG A N 1
ATOM 1899 C CA . ARG A 1 232 ? 11.734 -27.095 18.083 1.00 39.31 232 ARG A CA 1
ATOM 1900 C C . ARG A 1 232 ? 12.271 -26.612 19.432 1.00 39.31 232 ARG A C 1
ATOM 1902 O O . ARG A 1 232 ? 12.900 -27.400 20.128 1.00 39.31 232 ARG A O 1
ATOM 1909 N N . ASP A 1 233 ? 11.978 -25.371 19.819 1.00 36.66 233 ASP A N 1
ATOM 1910 C CA . ASP A 1 233 ? 12.452 -24.788 21.086 1.00 36.66 233 ASP A CA 1
ATOM 1911 C C . ASP A 1 233 ? 11.664 -25.281 22.324 1.00 36.66 233 ASP A C 1
ATOM 1913 O O . ASP A 1 233 ? 12.184 -25.259 23.436 1.00 36.66 233 ASP A O 1
ATOM 1917 N N . LEU A 1 234 ? 10.428 -25.763 22.146 1.00 38.75 234 LEU A N 1
ATOM 1918 C CA . LEU A 1 234 ? 9.559 -26.285 23.211 1.00 38.75 234 LEU A CA 1
ATOM 1919 C C . LEU A 1 234 ? 9.622 -27.814 23.360 1.00 38.75 234 LEU A C 1
ATOM 1921 O O . LEU A 1 234 ? 8.985 -28.347 24.264 1.00 38.75 234 LEU A O 1
ATOM 1925 N N . LEU A 1 235 ? 10.371 -28.522 22.501 1.00 45.41 235 LEU A N 1
ATOM 1926 C CA . LEU A 1 235 ? 10.441 -29.995 22.465 1.00 45.41 235 LEU A CA 1
ATOM 1927 C C . LEU A 1 235 ? 9.064 -30.676 22.295 1.00 45.41 235 LEU A C 1
ATOM 1929 O O . LEU A 1 235 ? 8.853 -31.795 22.764 1.00 45.41 235 LEU A O 1
ATOM 1933 N N . ILE A 1 236 ? 8.111 -30.021 21.624 1.00 45.81 236 ILE A N 1
ATOM 1934 C CA . ILE A 1 236 ? 6.760 -30.558 21.399 1.00 45.81 236 ILE A CA 1
ATOM 1935 C C . ILE A 1 236 ? 6.632 -31.001 19.939 1.00 45.81 236 ILE A C 1
ATOM 1937 O O . ILE A 1 236 ? 6.938 -30.251 19.013 1.00 45.81 236 ILE A O 1
ATOM 1941 N N . SER A 1 237 ? 6.163 -32.234 19.725 1.00 50.91 237 SER A N 1
ATOM 1942 C CA . SER A 1 237 ? 6.057 -32.818 18.384 1.00 50.91 237 SER A CA 1
ATOM 1943 C C . SER A 1 237 ? 5.078 -32.047 17.485 1.00 50.91 237 SER A C 1
ATOM 1945 O O . SER A 1 237 ? 4.044 -31.544 17.937 1.00 50.91 237 SER A O 1
ATOM 1947 N N . ARG A 1 238 ? 5.367 -32.018 16.176 1.00 50.25 238 ARG A N 1
ATOM 1948 C CA . ARG A 1 238 ? 4.525 -31.378 15.146 1.00 50.25 238 ARG A CA 1
ATOM 1949 C C . ARG A 1 238 ? 3.071 -31.871 15.182 1.00 50.25 238 ARG A C 1
ATOM 1951 O O . ARG A 1 238 ? 2.155 -31.086 14.947 1.00 50.25 238 ARG A O 1
ATOM 1958 N N . ASN A 1 239 ? 2.860 -33.135 15.542 1.00 57.56 239 ASN A N 1
ATOM 1959 C CA . ASN A 1 239 ? 1.538 -33.754 15.621 1.00 57.56 239 ASN A CA 1
ATOM 1960 C C . ASN A 1 239 ? 0.744 -33.264 16.838 1.00 57.56 239 ASN A C 1
ATOM 1962 O O . ASN A 1 239 ? -0.459 -33.049 16.738 1.00 57.56 239 ASN A O 1
ATOM 1966 N N . THR A 1 240 ? 1.410 -33.004 17.965 1.00 50.91 240 THR A N 1
ATOM 1967 C CA . THR A 1 240 ? 0.778 -32.467 19.181 1.00 50.91 240 THR A CA 1
ATOM 1968 C C . THR A 1 240 ? 0.248 -31.052 18.958 1.00 50.91 240 THR A C 1
ATOM 1970 O O . THR A 1 240 ? -0.858 -30.729 19.377 1.00 50.91 240 THR A O 1
ATOM 1973 N N . VAL A 1 241 ? 1.002 -30.226 18.230 1.00 52.91 241 VAL A N 1
ATOM 1974 C CA . VAL A 1 241 ? 0.564 -28.887 17.812 1.00 52.91 241 VAL A CA 1
ATOM 1975 C C . VAL A 1 241 ? -0.661 -28.973 16.899 1.00 52.91 241 VAL A C 1
ATOM 1977 O O . VAL A 1 241 ? -1.625 -28.231 17.078 1.00 52.91 241 VAL A O 1
ATOM 1980 N N . HIS A 1 242 ? -0.648 -29.895 15.934 1.00 55.31 242 HIS A N 1
ATOM 1981 C CA . HIS A 1 242 ? -1.776 -30.096 15.025 1.00 55.31 242 HIS A CA 1
ATOM 1982 C C . HIS A 1 242 ? -3.033 -30.562 15.772 1.00 55.31 242 HIS A C 1
ATOM 1984 O O . HIS A 1 242 ? -4.113 -30.016 15.561 1.00 55.31 242 HIS A O 1
ATOM 1990 N N . TYR A 1 243 ? -2.865 -31.485 16.720 1.00 58.47 243 TYR A N 1
ATOM 1991 C CA . TYR A 1 243 ? -3.924 -31.957 17.605 1.00 58.47 243 TYR A CA 1
ATOM 1992 C C . TYR A 1 243 ? -4.497 -30.837 18.484 1.00 58.47 243 TYR A C 1
ATOM 1994 O O . TYR A 1 243 ? -5.710 -30.710 18.595 1.00 58.47 243 TYR A O 1
ATOM 2002 N N . MET A 1 244 ? -3.656 -29.972 19.060 1.00 50.72 244 MET A N 1
ATOM 2003 C CA . MET A 1 244 ? -4.112 -28.824 19.858 1.00 50.72 244 MET A CA 1
ATOM 2004 C C . MET A 1 244 ? -4.930 -27.825 19.034 1.00 50.72 244 MET A C 1
ATOM 2006 O O . MET A 1 244 ? -5.928 -27.306 19.526 1.00 50.72 244 MET A O 1
ATOM 2010 N N . ILE A 1 245 ? -4.547 -27.590 17.776 1.00 56.50 245 ILE A N 1
ATOM 2011 C CA . ILE A 1 245 ? -5.287 -26.714 16.858 1.00 56.50 245 ILE A CA 1
ATOM 2012 C C . ILE A 1 245 ? -6.619 -27.356 16.452 1.00 56.50 245 ILE A C 1
ATOM 2014 O O . ILE A 1 245 ? -7.642 -26.677 16.465 1.00 56.50 245 ILE A O 1
ATOM 2018 N N . ALA A 1 246 ? -6.635 -28.650 16.124 1.00 59.28 246 ALA A N 1
ATOM 2019 C CA . ALA A 1 246 ? -7.863 -29.378 15.798 1.00 59.28 246 ALA A CA 1
ATOM 2020 C C . ALA A 1 246 ? -8.830 -29.438 16.995 1.00 59.28 246 ALA A C 1
ATOM 2022 O O . ALA A 1 246 ? -10.029 -29.189 16.848 1.00 59.28 246 ALA A O 1
ATOM 2023 N N . LYS A 1 247 ? -8.295 -29.670 18.199 1.00 55.84 247 LYS A N 1
ATOM 2024 C CA . LYS A 1 247 ? -9.034 -29.625 19.463 1.00 55.84 247 LYS A CA 1
ATOM 2025 C C . LYS A 1 247 ? -9.603 -28.231 19.708 1.00 55.84 247 LYS A C 1
ATOM 2027 O O . LYS A 1 247 ? -10.798 -28.093 19.886 1.00 55.84 247 LYS A O 1
ATOM 2032 N N . TYR A 1 248 ? -8.803 -27.174 19.603 1.00 52.50 248 TYR A N 1
ATOM 2033 C CA . TYR A 1 248 ? -9.306 -25.810 19.779 1.00 52.50 248 TYR A CA 1
ATOM 2034 C C . TYR A 1 248 ? -10.356 -25.414 18.728 1.00 52.50 248 TYR A C 1
ATOM 2036 O O . TYR A 1 248 ? -11.327 -24.736 19.051 1.00 52.50 248 TYR A O 1
ATOM 2044 N N . LYS A 1 249 ? -10.210 -25.856 17.473 1.00 55.50 249 LYS A N 1
ATOM 2045 C CA . LYS A 1 249 ? -11.211 -25.597 16.427 1.00 55.50 249 LYS A CA 1
ATOM 2046 C C . LYS A 1 249 ? -12.563 -26.247 16.732 1.00 55.50 249 LYS A C 1
ATOM 2048 O O . LYS A 1 249 ? -13.579 -25.632 16.429 1.00 55.50 249 LYS A O 1
ATOM 2053 N N . SER A 1 250 ? -12.563 -27.434 17.337 1.00 51.16 250 SER A N 1
ATOM 2054 C CA . SER A 1 250 ? -13.777 -28.190 17.676 1.00 51.16 250 SER A CA 1
ATOM 2055 C C . SER A 1 250 ? -14.370 -27.821 19.039 1.00 51.16 250 SER A C 1
ATOM 2057 O O . SER A 1 250 ? -15.579 -27.679 19.151 1.00 51.16 250 SER A O 1
ATOM 2059 N N . THR A 1 251 ? -13.548 -27.622 20.071 1.00 53.09 251 THR A N 1
ATOM 2060 C CA . THR A 1 251 ? -14.005 -27.436 21.461 1.00 53.09 251 THR A CA 1
ATOM 2061 C C . THR A 1 251 ? -13.832 -26.015 21.994 1.00 53.09 251 THR A C 1
ATOM 2063 O O . THR A 1 251 ? -14.214 -25.745 23.129 1.00 53.09 251 THR A O 1
ATOM 2066 N N . LYS A 1 252 ? -13.185 -25.119 21.234 1.00 59.47 252 LYS A N 1
ATOM 2067 C CA . LYS A 1 252 ? -12.792 -23.757 21.658 1.00 59.47 252 LYS A CA 1
ATOM 2068 C C . LYS A 1 252 ? -11.976 -23.702 22.962 1.00 59.47 252 LYS A C 1
ATOM 2070 O O . LYS A 1 252 ? -11.797 -22.632 23.533 1.00 59.47 252 LYS A O 1
ATOM 2075 N N . CYS A 1 253 ? -11.418 -24.829 23.417 1.00 47.34 253 CYS A N 1
ATOM 2076 C CA . CYS A 1 253 ? -10.675 -24.934 24.673 1.00 47.34 253 CYS A CA 1
ATOM 2077 C C . CYS A 1 253 ? -9.517 -25.942 24.567 1.00 47.34 253 CYS A C 1
ATOM 2079 O O . CYS A 1 253 ? -9.664 -27.036 24.023 1.00 47.34 253 CYS A O 1
ATOM 2081 N N . ILE A 1 254 ? -8.345 -25.588 25.111 1.00 46.72 254 ILE A N 1
ATOM 2082 C CA . ILE A 1 254 ? -7.129 -26.428 25.068 1.00 46.72 254 ILE A CA 1
ATOM 2083 C C . ILE A 1 254 ? -6.987 -27.299 26.337 1.00 46.72 254 ILE A C 1
ATOM 2085 O O . ILE A 1 254 ? -6.271 -28.305 26.316 1.00 46.72 254 ILE A O 1
ATOM 2089 N N . GLY A 1 255 ? -7.723 -26.985 27.412 1.00 53.25 255 GLY A N 1
ATOM 2090 C CA . GLY A 1 255 ? -7.653 -27.662 28.713 1.00 53.25 255 GLY A CA 1
ATOM 2091 C C . GLY A 1 255 ? -7.966 -29.164 28.677 1.00 53.25 255 GLY A C 1
ATOM 2092 O O . GLY A 1 255 ? -8.659 -29.663 27.786 1.00 53.25 255 GLY A O 1
ATOM 2093 N N . ASN A 1 256 ? -7.418 -29.914 29.635 1.00 50.16 256 ASN A N 1
ATOM 2094 C CA . ASN A 1 256 ? -7.738 -31.333 29.818 1.00 50.16 256 ASN A CA 1
ATOM 2095 C C . ASN A 1 256 ? -9.105 -31.480 30.499 1.00 50.16 256 ASN A C 1
ATOM 2097 O O . ASN A 1 256 ? -9.402 -30.741 31.434 1.00 50.16 256 ASN A O 1
ATOM 2101 N N . LEU A 1 257 ? -9.909 -32.451 30.056 1.00 51.78 257 LEU A N 1
ATOM 2102 C CA . LEU A 1 257 ? -11.124 -32.852 30.768 1.00 51.78 257 LEU A CA 1
ATOM 2103 C C . LEU A 1 257 ? -10.738 -33.500 32.107 1.00 51.78 257 LEU A C 1
ATOM 2105 O O . LEU A 1 257 ? -9.716 -34.185 32.202 1.00 51.78 257 LEU A O 1
ATOM 2109 N N . ILE A 1 258 ? -11.532 -33.248 33.146 1.00 35.62 258 ILE A N 1
ATOM 2110 C CA . ILE A 1 258 ? -11.231 -33.672 34.516 1.00 35.62 258 ILE A CA 1
ATOM 2111 C C . ILE A 1 258 ? -11.408 -35.191 34.626 1.00 35.62 258 ILE A C 1
ATOM 2113 O O . ILE A 1 258 ? -12.500 -35.715 34.435 1.00 35.62 258 ILE A O 1
ATOM 2117 N N . GLY A 1 259 ? -10.328 -35.898 34.964 1.00 51.06 259 GLY A N 1
ATOM 2118 C CA . GLY A 1 259 ? -10.327 -37.333 35.24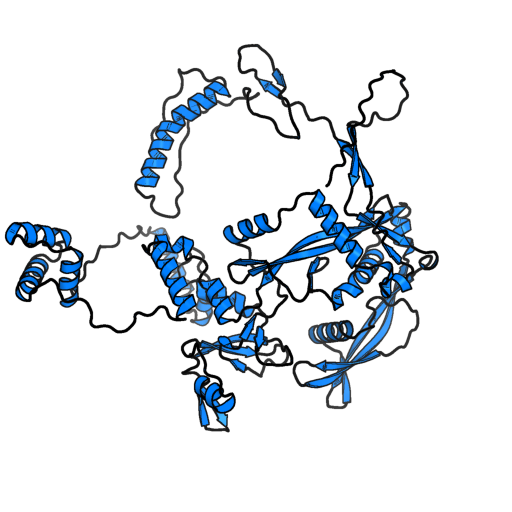2 1.00 51.06 259 GLY A CA 1
ATOM 2119 C C . GLY A 1 259 ? -9.321 -37.701 36.336 1.00 51.06 259 GLY A C 1
ATOM 2120 O O . GLY A 1 259 ? -8.336 -36.993 36.560 1.00 51.06 259 GLY A O 1
ATOM 2121 N N . ARG A 1 260 ? -9.575 -38.818 37.034 1.00 49.19 260 ARG A N 1
ATOM 2122 C CA . ARG A 1 260 ? -8.727 -39.358 38.113 1.00 49.19 260 ARG A CA 1
ATOM 2123 C C . ARG A 1 260 ? -7.421 -39.907 37.517 1.00 49.19 260 ARG A C 1
ATOM 2125 O O . ARG A 1 260 ? -7.434 -40.882 36.775 1.00 49.19 260 ARG A O 1
ATOM 2132 N N . GLY A 1 261 ? -6.305 -39.236 37.804 1.00 53.78 261 GLY A N 1
ATOM 2133 C CA . GLY A 1 261 ? -4.998 -39.486 37.185 1.00 53.78 261 GLY A CA 1
ATOM 2134 C C . GLY A 1 261 ? -4.382 -40.876 37.423 1.00 53.78 261 GLY A C 1
ATOM 2135 O O . GLY A 1 261 ? -4.860 -41.701 38.198 1.00 53.78 261 GLY A O 1
ATOM 2136 N N . ARG A 1 262 ? -3.256 -41.120 36.740 1.00 50.62 262 ARG A N 1
ATOM 2137 C CA . ARG A 1 262 ? -2.499 -42.385 36.732 1.00 50.62 262 ARG A CA 1
ATOM 2138 C C . ARG A 1 262 ? -1.918 -42.732 38.117 1.00 50.62 262 ARG A C 1
ATOM 2140 O O . ARG A 1 262 ? -1.184 -41.930 38.693 1.00 50.62 262 ARG A O 1
ATOM 2147 N N . LYS A 1 263 ? -2.178 -43.952 38.611 1.00 57.78 263 LYS A N 1
ATOM 2148 C CA . LYS A 1 263 ? -1.635 -44.485 39.881 1.00 57.78 263 LYS A CA 1
ATOM 2149 C C . LYS A 1 263 ? -0.092 -44.538 39.879 1.00 57.78 263 LYS A C 1
ATOM 2151 O O . LYS A 1 263 ? 0.531 -44.739 38.832 1.00 57.78 263 LYS A O 1
ATOM 2156 N N . ARG A 1 264 ? 0.530 -44.332 41.052 1.00 70.25 264 ARG A N 1
ATOM 2157 C CA . ARG A 1 264 ? 1.998 -44.279 41.233 1.00 70.25 264 ARG A CA 1
ATOM 2158 C C . ARG A 1 264 ? 2.638 -45.651 40.982 1.00 70.25 264 ARG A C 1
ATOM 2160 O O . ARG A 1 264 ? 2.078 -46.673 41.353 1.00 70.25 264 ARG A O 1
ATOM 2167 N N . LYS A 1 265 ? 3.833 -45.653 40.376 1.00 67.31 265 LYS A N 1
ATOM 2168 C CA . LYS A 1 265 ? 4.654 -46.863 40.164 1.00 67.31 265 LYS A CA 1
ATOM 2169 C C . LYS A 1 265 ? 5.533 -47.235 41.366 1.00 67.31 265 LYS A C 1
ATOM 2171 O O . LYS A 1 265 ? 6.071 -48.333 41.384 1.00 67.31 265 LYS A O 1
ATOM 2176 N N . THR A 1 266 ? 5.739 -46.325 42.318 1.00 76.94 266 THR A N 1
ATOM 2177 C CA . THR A 1 266 ? 6.616 -46.550 43.474 1.00 76.94 266 THR A CA 1
ATOM 2178 C C . THR A 1 266 ? 5.806 -46.852 44.731 1.00 76.94 266 THR A C 1
ATOM 2180 O O . THR A 1 266 ? 4.705 -46.329 44.910 1.00 76.94 266 THR A O 1
ATOM 2183 N N . THR A 1 267 ? 6.354 -47.705 45.596 1.00 81.69 267 THR A N 1
ATOM 2184 C CA . THR A 1 267 ? 5.804 -48.011 46.923 1.00 81.69 267 THR A CA 1
ATOM 2185 C C . THR A 1 267 ? 6.428 -47.101 47.986 1.00 81.69 267 THR A C 1
ATOM 2187 O O . THR A 1 267 ? 7.518 -46.559 47.799 1.00 81.69 267 THR A O 1
ATOM 2190 N N . ALA A 1 268 ? 5.775 -46.959 49.144 1.00 80.75 268 ALA A N 1
ATOM 2191 C CA . ALA A 1 268 ? 6.264 -46.106 50.237 1.00 80.75 268 ALA A CA 1
ATOM 2192 C C . ALA A 1 268 ? 7.633 -46.546 50.799 1.00 80.75 268 ALA A C 1
ATOM 2194 O O . ALA A 1 268 ? 8.358 -45.755 51.404 1.00 80.75 268 ALA A O 1
ATOM 2195 N N . HIS A 1 269 ? 7.998 -47.817 50.622 1.00 81.44 269 HIS A N 1
ATOM 2196 C CA . HIS A 1 269 ? 9.321 -48.329 50.973 1.00 81.44 269 HIS A CA 1
ATOM 2197 C C . HIS A 1 269 ? 10.390 -47.850 49.979 1.00 81.44 269 HIS A C 1
ATOM 2199 O O . HIS A 1 269 ? 11.411 -47.300 50.389 1.00 81.44 269 HIS A O 1
ATOM 2205 N N . LEU A 1 270 ? 10.120 -47.971 48.676 1.00 83.38 270 LEU A N 1
ATOM 2206 C CA . LEU A 1 270 ? 11.033 -47.530 47.621 1.00 83.38 270 LEU A CA 1
ATOM 2207 C C . LEU A 1 270 ? 11.287 -46.017 47.679 1.00 83.38 270 LEU A C 1
ATOM 2209 O O . LEU A 1 270 ? 12.419 -45.567 47.505 1.00 83.38 270 LEU A O 1
ATOM 2213 N N . ASP A 1 271 ? 10.257 -45.236 48.007 1.00 86.19 271 ASP A N 1
ATOM 2214 C CA . ASP A 1 271 ? 10.377 -43.789 48.187 1.00 86.19 271 ASP A CA 1
ATOM 2215 C C . ASP A 1 271 ? 11.351 -43.447 49.331 1.00 86.19 271 ASP A C 1
ATOM 2217 O O . ASP A 1 271 ? 12.205 -42.575 49.165 1.00 86.19 271 ASP A O 1
ATOM 2221 N N . ARG A 1 272 ? 11.322 -44.186 50.452 1.00 85.62 272 ARG A N 1
ATOM 2222 C CA . ARG A 1 272 ? 12.274 -44.008 51.568 1.00 85.62 272 ARG A CA 1
ATOM 2223 C C . ARG A 1 272 ? 13.715 -44.342 51.173 1.00 85.62 272 ARG A C 1
ATOM 2225 O O . ARG A 1 272 ? 14.633 -43.624 51.570 1.00 85.62 272 ARG A O 1
ATOM 2232 N N . VAL A 1 273 ? 13.924 -45.389 50.374 1.00 86.19 273 VAL A N 1
ATOM 2233 C CA . VAL A 1 273 ? 15.261 -45.779 49.886 1.00 86.19 273 VAL A CA 1
ATOM 2234 C C . VAL A 1 273 ? 15.836 -44.716 48.945 1.00 86.19 273 VAL A C 1
ATOM 2236 O O . VAL A 1 273 ? 16.980 -44.292 49.128 1.00 86.19 273 VAL A O 1
ATOM 2239 N N . ILE A 1 274 ? 15.032 -44.226 47.994 1.00 86.75 274 ILE A N 1
ATOM 2240 C CA . ILE A 1 274 ? 15.420 -43.145 47.074 1.00 86.75 274 ILE A CA 1
ATOM 2241 C C . ILE A 1 274 ? 15.825 -41.895 47.862 1.00 86.75 274 ILE A C 1
ATOM 2243 O O . ILE A 1 274 ? 16.884 -41.313 47.621 1.00 86.75 274 ILE A O 1
ATOM 2247 N N . GLN A 1 275 ? 15.007 -41.497 48.838 1.00 87.69 275 GLN A N 1
ATOM 2248 C CA . GLN A 1 275 ? 15.280 -40.317 49.652 1.00 87.69 275 GLN A CA 1
ATOM 2249 C C . GLN A 1 275 ? 16.564 -40.463 50.475 1.00 87.69 275 GLN A C 1
ATOM 2251 O O . GLN A 1 275 ? 17.341 -39.511 50.554 1.00 87.69 275 GLN A O 1
ATOM 2256 N N . ARG A 1 276 ? 16.818 -41.643 51.058 1.00 87.75 276 ARG A N 1
ATOM 2257 C CA . ARG A 1 276 ? 18.044 -41.908 51.822 1.00 87.75 276 ARG A CA 1
ATOM 2258 C C . ARG A 1 276 ? 19.282 -41.750 50.940 1.00 87.75 276 ARG A C 1
ATOM 2260 O O . ARG A 1 276 ? 20.154 -40.960 51.283 1.00 87.75 276 ARG A O 1
ATOM 2267 N N . LYS A 1 277 ? 19.317 -42.396 49.768 1.00 85.44 277 LYS A N 1
ATOM 2268 C CA . LYS A 1 277 ? 20.461 -42.331 48.836 1.00 85.44 277 LYS A CA 1
ATOM 2269 C C . LYS A 1 277 ? 20.775 -40.904 48.366 1.00 85.44 277 LYS A C 1
ATOM 2271 O O . LYS A 1 277 ? 21.946 -40.539 48.266 1.00 85.44 277 LYS A O 1
ATOM 2276 N N . ILE A 1 278 ? 19.750 -40.079 48.134 1.00 85.69 278 ILE A N 1
ATOM 2277 C CA . ILE A 1 278 ? 19.920 -38.664 47.755 1.00 85.69 278 ILE A CA 1
ATOM 2278 C C . ILE A 1 278 ? 20.420 -37.820 48.939 1.00 85.69 278 ILE A C 1
ATOM 2280 O O . ILE A 1 278 ? 21.268 -36.945 48.759 1.00 85.69 278 ILE A O 1
ATOM 2284 N N . LYS A 1 279 ? 19.926 -38.073 50.159 1.00 83.75 279 LYS A N 1
ATOM 2285 C CA . LYS A 1 279 ? 20.365 -37.347 51.363 1.00 83.75 279 LYS A CA 1
ATOM 2286 C C . LYS A 1 279 ? 21.807 -37.684 51.754 1.00 83.75 279 LYS A C 1
ATOM 2288 O O . LYS A 1 279 ? 22.514 -36.779 52.186 1.00 83.75 279 LYS A O 1
ATOM 2293 N N . THR A 1 280 ? 22.247 -38.928 51.554 1.00 86.25 280 THR A N 1
ATOM 2294 C CA . THR A 1 280 ? 23.621 -39.369 51.849 1.00 86.25 280 THR A CA 1
ATOM 2295 C C . THR A 1 280 ? 24.658 -38.702 50.939 1.00 86.25 280 THR A C 1
ATOM 2297 O O . THR A 1 280 ? 25.746 -38.377 51.401 1.00 86.25 280 THR A O 1
ATOM 2300 N N . ASN A 1 281 ? 24.339 -38.432 49.666 1.00 79.94 281 ASN A N 1
ATOM 2301 C CA . ASN A 1 281 ? 25.221 -37.667 48.779 1.00 79.94 281 ASN A CA 1
ATOM 2302 C C . ASN A 1 281 ? 24.429 -36.679 47.910 1.00 79.94 281 ASN A C 1
ATOM 2304 O O . ASN A 1 281 ? 23.934 -37.018 46.834 1.00 79.94 281 ASN A O 1
ATOM 2308 N N . ARG A 1 282 ? 24.393 -35.415 48.349 1.00 75.81 282 ARG A N 1
ATOM 2309 C CA . ARG A 1 282 ? 23.645 -34.328 47.691 1.00 75.81 282 ARG A CA 1
ATOM 2310 C C . ARG A 1 282 ? 24.168 -33.934 46.301 1.00 75.81 282 ARG A C 1
ATOM 2312 O O . ARG A 1 282 ? 23.500 -33.166 45.616 1.00 75.81 282 ARG A O 1
ATOM 2319 N N . ARG A 1 283 ? 25.344 -34.421 45.876 1.00 75.94 283 ARG A N 1
ATOM 2320 C CA . ARG A 1 283 ? 25.907 -34.181 44.529 1.00 75.94 283 ARG A CA 1
ATOM 2321 C C . ARG A 1 283 ? 25.614 -35.313 43.541 1.00 75.94 283 ARG A C 1
ATOM 2323 O O . ARG A 1 283 ? 25.947 -35.189 42.364 1.00 75.94 283 ARG A O 1
ATOM 2330 N N . LYS A 1 284 ? 25.004 -36.408 43.996 1.00 81.44 284 LYS A N 1
ATOM 2331 C CA . LYS A 1 284 ? 24.703 -37.572 43.160 1.00 81.44 284 LYS A CA 1
ATOM 2332 C C . LYS A 1 284 ? 23.537 -37.258 42.209 1.00 81.44 284 LYS A C 1
ATOM 2334 O O . LYS A 1 284 ? 22.507 -36.733 42.629 1.00 81.44 284 LYS A O 1
ATOM 2339 N N . SER A 1 285 ? 23.705 -37.551 40.917 1.00 81.81 285 SER A N 1
ATOM 2340 C CA . SER A 1 285 ? 22.670 -37.314 39.902 1.00 81.81 285 SER A CA 1
ATOM 2341 C C . SER A 1 285 ? 21.544 -38.350 39.995 1.00 81.81 285 SER A C 1
ATOM 2343 O O . SER A 1 285 ? 21.745 -39.469 40.472 1.00 81.81 285 SER A O 1
ATOM 2345 N N . ALA A 1 286 ? 20.351 -38.003 39.504 1.00 83.75 286 ALA A N 1
ATOM 234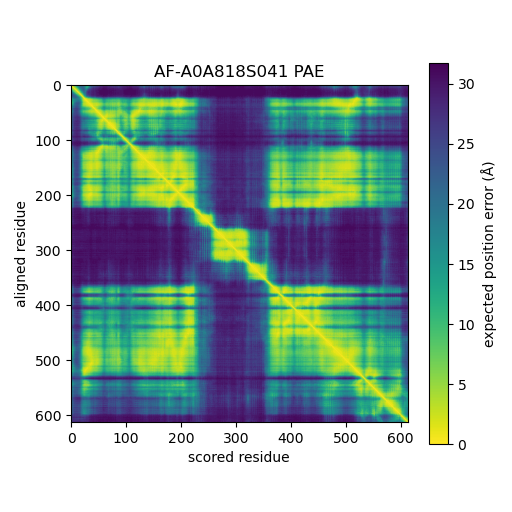6 C CA . ALA A 1 286 ? 19.218 -38.932 39.479 1.00 83.75 286 ALA A CA 1
ATOM 2347 C C . ALA A 1 286 ? 19.514 -40.188 38.632 1.00 83.75 286 ALA A C 1
ATOM 2349 O O . ALA A 1 286 ? 19.037 -41.274 38.962 1.00 83.75 286 ALA A O 1
ATOM 2350 N N . LEU A 1 287 ? 20.356 -40.062 37.599 1.00 84.75 287 LEU A N 1
ATOM 2351 C CA . LEU A 1 287 ? 20.863 -41.183 36.808 1.00 84.75 287 LEU A CA 1
ATOM 2352 C C . LEU A 1 287 ? 21.766 -42.126 37.620 1.00 84.75 287 LEU A C 1
ATOM 2354 O O . LEU A 1 287 ? 21.615 -43.338 37.520 1.00 84.75 287 LEU A O 1
ATOM 2358 N N . ALA A 1 288 ? 22.656 -41.596 38.461 1.00 85.12 288 ALA A N 1
ATOM 2359 C CA . ALA A 1 288 ? 23.502 -42.426 39.320 1.00 85.12 288 ALA A CA 1
ATOM 2360 C C . ALA A 1 288 ? 22.669 -43.194 40.364 1.00 85.12 288 ALA A C 1
ATOM 2362 O O . ALA A 1 288 ? 22.872 -44.386 40.566 1.00 85.12 288 ALA A O 1
ATOM 2363 N N . VAL A 1 289 ? 21.654 -42.546 40.952 1.00 85.75 289 VAL A N 1
ATOM 2364 C CA . VAL A 1 289 ? 20.716 -43.210 41.878 1.00 85.75 289 VAL A CA 1
ATOM 2365 C C . VAL A 1 289 ? 19.890 -44.287 41.165 1.00 85.75 289 VAL A C 1
ATOM 2367 O O . VAL A 1 289 ? 19.603 -45.323 41.755 1.00 85.75 289 VAL A O 1
ATOM 2370 N N . LYS A 1 290 ? 19.530 -44.083 39.890 1.00 88.50 290 LYS A N 1
ATOM 2371 C CA . LYS A 1 290 ? 18.859 -45.107 39.074 1.00 88.50 290 LYS A CA 1
ATOM 2372 C C . LYS A 1 290 ? 19.721 -46.358 38.923 1.00 88.50 290 LYS A C 1
ATOM 2374 O O . LYS A 1 290 ? 19.208 -47.454 39.122 1.00 88.50 290 LYS A O 1
ATOM 2379 N N . ILE A 1 291 ? 20.989 -46.179 38.552 1.00 85.88 291 ILE A N 1
ATOM 2380 C CA . ILE A 1 291 ? 21.928 -47.286 38.336 1.00 85.88 291 ILE A CA 1
ATOM 2381 C C . ILE A 1 291 ? 22.077 -48.090 39.631 1.00 85.88 291 ILE A C 1
ATOM 2383 O O . ILE A 1 291 ? 21.896 -49.299 39.600 1.00 85.88 291 ILE A O 1
ATOM 2387 N N . GLU A 1 292 ? 22.262 -47.417 40.770 1.00 86.06 292 GLU A N 1
ATOM 2388 C CA . GLU A 1 292 ? 22.383 -48.072 42.081 1.00 86.06 292 GLU A CA 1
ATOM 2389 C C . GLU A 1 292 ? 21.135 -48.863 42.490 1.00 86.06 292 GLU A C 1
ATOM 2391 O O . GLU A 1 292 ? 21.240 -49.969 43.009 1.00 86.06 292 GLU A O 1
ATOM 2396 N N . LEU A 1 293 ? 19.936 -48.321 42.255 1.00 84.69 293 LEU A N 1
ATOM 2397 C CA . LEU A 1 293 ? 18.689 -49.032 42.563 1.00 84.69 293 LEU A CA 1
ATOM 2398 C C . LEU A 1 293 ? 18.492 -50.266 41.679 1.00 84.69 293 LEU A C 1
ATOM 2400 O O . LEU A 1 293 ? 17.902 -51.253 42.121 1.00 84.69 293 LEU A O 1
ATOM 2404 N N . GLN A 1 294 ? 18.980 -50.210 40.441 1.00 86.62 294 GLN A N 1
ATOM 2405 C CA . GLN A 1 294 ? 18.919 -51.332 39.519 1.00 86.62 294 GLN A CA 1
ATOM 2406 C C . GLN A 1 294 ? 19.944 -52.412 39.885 1.00 86.62 294 GLN A C 1
ATOM 2408 O O . GLN A 1 294 ? 19.607 -53.588 39.826 1.00 86.62 294 GLN A O 1
ATOM 2413 N N . THR A 1 295 ? 21.151 -52.038 40.318 1.00 84.44 295 THR A N 1
ATOM 2414 C CA . THR A 1 295 ? 22.196 -52.996 40.713 1.00 84.44 295 THR A CA 1
ATOM 2415 C C . THR A 1 295 ? 21.964 -53.621 42.087 1.00 84.44 295 THR A C 1
ATOM 2417 O O . THR A 1 295 ? 22.229 -54.802 42.256 1.00 84.44 295 THR A O 1
ATOM 2420 N N . GLU A 1 296 ? 21.474 -52.863 43.073 1.00 82.88 296 GLU A N 1
ATOM 2421 C CA . GLU A 1 296 ? 21.355 -53.343 44.462 1.00 82.88 296 GLU A CA 1
ATOM 2422 C C . GLU A 1 296 ? 20.017 -54.029 44.764 1.00 82.88 296 GLU A C 1
ATOM 2424 O O . GLU A 1 296 ? 19.954 -54.899 45.627 1.00 82.88 296 GLU A O 1
ATOM 2429 N N . LEU A 1 297 ? 18.933 -53.614 44.099 1.00 77.81 297 LEU A N 1
ATOM 2430 C CA . LEU A 1 297 ? 17.568 -54.056 44.425 1.00 77.81 297 LEU A CA 1
ATOM 2431 C C . LEU A 1 297 ? 16.832 -54.681 43.230 1.00 77.81 297 LEU A C 1
ATOM 2433 O O . LEU A 1 297 ? 15.684 -55.091 43.375 1.00 77.81 297 LEU A O 1
ATOM 2437 N N . ASN A 1 298 ? 17.463 -54.737 42.049 1.00 79.06 298 ASN A N 1
ATOM 2438 C CA . ASN A 1 298 ? 16.878 -55.209 40.787 1.00 79.06 298 ASN A CA 1
ATOM 2439 C C . ASN A 1 298 ? 15.568 -54.490 40.385 1.00 79.06 298 ASN A C 1
ATOM 2441 O O . ASN A 1 298 ? 14.697 -55.049 39.716 1.00 79.06 298 ASN A O 1
ATOM 2445 N N . ILE A 1 299 ? 15.403 -53.224 40.790 1.00 78.31 299 ILE A N 1
ATOM 2446 C CA . ILE A 1 299 ? 14.199 -52.434 40.497 1.00 78.31 299 ILE A CA 1
ATOM 2447 C C . ILE A 1 299 ? 14.476 -51.482 39.336 1.00 78.31 299 ILE A C 1
ATOM 2449 O O . ILE A 1 299 ? 15.296 -50.569 39.429 1.00 78.31 299 ILE A O 1
ATOM 2453 N N . THR A 1 300 ? 13.711 -51.625 38.252 1.00 81.25 300 THR A N 1
ATOM 2454 C CA . THR A 1 300 ? 13.836 -50.750 37.079 1.00 81.25 300 THR A CA 1
ATOM 2455 C C . THR A 1 300 ? 12.911 -49.538 37.199 1.00 81.25 300 THR A C 1
ATOM 2457 O O . THR A 1 300 ? 11.698 -49.623 36.994 1.00 81.25 300 THR A O 1
ATOM 2460 N N . VAL A 1 301 ? 13.486 -48.372 37.502 1.00 82.44 301 VAL A N 1
ATOM 2461 C CA . VAL A 1 301 ? 12.759 -47.099 37.639 1.00 82.44 301 VAL A CA 1
ATOM 2462 C C . VAL A 1 301 ? 13.321 -46.055 36.665 1.00 82.44 301 VAL A C 1
ATOM 2464 O O . VAL A 1 301 ? 14.510 -46.045 36.359 1.00 82.44 301 VAL A O 1
ATOM 2467 N N . SER A 1 302 ? 12.484 -45.152 36.142 1.00 84.56 302 SER A N 1
ATOM 2468 C CA . SER A 1 302 ? 12.960 -44.042 35.303 1.00 84.56 302 SER A CA 1
ATOM 2469 C C . SER A 1 302 ? 13.639 -42.948 36.136 1.00 84.56 302 SER A C 1
ATOM 2471 O O . SER A 1 302 ? 13.200 -42.650 37.248 1.00 84.56 302 SER A O 1
ATOM 2473 N N . GLU A 1 303 ? 14.632 -42.265 35.558 1.00 84.06 303 GLU A N 1
ATOM 2474 C CA . GLU A 1 303 ? 15.290 -41.101 36.180 1.00 84.06 303 GLU A CA 1
ATOM 2475 C C . GLU A 1 303 ? 14.266 -40.042 36.616 1.00 84.06 303 GLU A C 1
ATOM 2477 O O . GLU A 1 303 ? 14.280 -39.566 37.748 1.00 84.06 303 GLU A O 1
ATOM 2482 N N . SER A 1 304 ? 13.279 -39.770 35.758 1.00 82.81 304 SER A N 1
ATOM 2483 C CA . SER A 1 304 ? 12.187 -38.834 36.038 1.00 82.81 304 SER A CA 1
ATOM 2484 C C . SER A 1 304 ? 11.342 -39.208 37.259 1.00 82.81 304 SER A C 1
ATOM 2486 O O . SER A 1 304 ? 10.738 -38.336 37.882 1.00 82.81 304 SER A O 1
ATOM 2488 N N . THR A 1 305 ? 11.266 -40.494 37.610 1.00 86.31 305 THR A N 1
ATOM 2489 C CA . THR A 1 305 ? 10.546 -40.943 38.806 1.00 86.31 305 THR A CA 1
ATOM 2490 C C . THR A 1 305 ? 11.360 -40.659 40.057 1.00 86.31 305 THR A C 1
ATOM 2492 O O . THR A 1 305 ? 10.798 -40.129 41.010 1.00 86.31 305 THR A O 1
ATOM 2495 N N . ILE A 1 306 ? 12.673 -40.883 40.016 1.00 85.69 306 ILE A N 1
ATOM 2496 C CA . ILE A 1 306 ? 13.604 -40.528 41.095 1.00 85.69 306 ILE A CA 1
ATOM 2497 C C . ILE A 1 306 ? 13.605 -39.011 41.321 1.00 85.69 306 ILE A C 1
ATOM 2499 O O . ILE A 1 306 ? 13.438 -38.567 42.455 1.00 85.69 306 ILE A O 1
ATOM 2503 N N . SER A 1 307 ? 13.670 -38.202 40.255 1.00 85.94 307 SER A N 1
ATOM 2504 C CA . SER A 1 307 ? 13.562 -36.739 40.360 1.00 85.94 307 SER A CA 1
ATOM 2505 C C . SER A 1 307 ? 12.226 -36.293 40.962 1.00 85.94 307 SER A C 1
ATOM 2507 O O . SER A 1 307 ? 12.204 -35.402 41.804 1.00 85.94 307 SER A O 1
ATOM 2509 N N . ARG A 1 308 ? 11.107 -36.940 40.598 1.00 84.00 308 ARG A N 1
ATOM 2510 C CA . ARG A 1 308 ? 9.794 -36.665 41.212 1.00 84.00 308 ARG A CA 1
ATOM 2511 C C . ARG A 1 308 ? 9.774 -36.986 42.709 1.00 84.00 308 ARG A C 1
ATOM 2513 O O . ARG A 1 308 ? 9.240 -36.190 43.471 1.00 84.00 308 ARG A O 1
ATOM 2520 N N . ARG A 1 309 ? 10.373 -38.106 43.140 1.00 88.75 309 ARG A N 1
ATOM 2521 C CA . ARG A 1 309 ? 10.488 -38.446 44.573 1.00 88.75 309 ARG A CA 1
ATOM 2522 C C . ARG A 1 309 ? 11.359 -37.442 45.333 1.00 88.75 309 ARG A C 1
ATOM 2524 O O . ARG A 1 309 ? 11.054 -37.117 46.473 1.00 88.75 309 ARG A O 1
ATOM 2531 N N . ALA A 1 310 ? 12.414 -36.932 44.698 1.00 84.06 310 ALA A N 1
ATOM 2532 C CA . ALA A 1 310 ? 13.273 -35.896 45.268 1.00 84.06 310 ALA A CA 1
ATOM 2533 C C . ALA A 1 310 ? 12.534 -34.554 45.424 1.00 84.06 310 ALA A C 1
ATOM 2535 O O . ALA A 1 310 ? 12.610 -33.926 46.478 1.00 84.06 310 ALA A O 1
ATOM 2536 N N . HIS A 1 311 ? 11.762 -34.143 44.411 1.00 85.38 311 HIS A N 1
ATOM 2537 C CA . HIS A 1 311 ? 10.976 -32.906 44.458 1.00 85.38 311 HIS A CA 1
ATOM 2538 C C . HIS A 1 311 ? 9.903 -32.932 45.557 1.00 85.38 311 HIS A C 1
ATOM 2540 O O . HIS A 1 311 ? 9.666 -31.906 46.185 1.00 85.38 311 HIS A O 1
ATOM 2546 N N . GLU A 1 312 ? 9.296 -34.094 45.832 1.00 83.38 312 GLU A N 1
ATOM 2547 C CA . GLU A 1 312 ? 8.300 -34.258 46.909 1.00 83.38 312 GLU A CA 1
ATOM 2548 C C . GLU A 1 312 ? 8.863 -33.963 48.307 1.00 83.38 312 GLU A C 1
ATOM 2550 O O . GLU A 1 312 ? 8.109 -33.580 49.194 1.00 83.38 312 GLU A O 1
ATOM 2555 N N . ILE A 1 313 ? 10.182 -34.070 48.496 1.00 82.44 313 ILE A N 1
ATOM 2556 C CA . ILE A 1 313 ? 10.873 -33.681 49.736 1.00 82.44 313 ILE A CA 1
ATOM 2557 C C . ILE A 1 313 ? 11.651 -32.364 49.598 1.00 82.44 313 ILE A C 1
ATOM 2559 O O . ILE A 1 313 ? 12.557 -32.089 50.383 1.00 82.44 313 ILE A O 1
ATOM 2563 N N . GLY A 1 314 ? 11.338 -31.565 48.574 1.00 80.31 314 GLY A N 1
ATOM 2564 C CA . GLY A 1 314 ? 11.931 -30.247 48.345 1.00 80.31 314 GLY A CA 1
ATOM 2565 C C . GLY A 1 314 ? 13.362 -30.255 47.796 1.00 80.31 314 GLY A C 1
ATOM 2566 O O . GLY A 1 314 ? 14.003 -29.205 47.762 1.00 80.31 314 GLY A O 1
ATOM 2567 N N . LEU A 1 315 ? 13.887 -31.402 47.348 1.00 80.69 315 LEU A N 1
ATOM 2568 C CA . LEU A 1 315 ? 15.233 -31.504 46.778 1.00 80.69 315 LEU A CA 1
ATOM 2569 C C . LEU A 1 315 ? 15.183 -31.431 45.255 1.00 80.69 315 LEU A C 1
ATOM 2571 O O . LEU A 1 315 ? 14.670 -32.336 44.604 1.00 80.69 315 LEU A O 1
ATOM 2575 N N . TYR A 1 316 ? 15.770 -30.382 44.680 1.00 82.44 316 TYR A N 1
ATOM 2576 C CA . TYR A 1 316 ? 15.779 -30.149 43.237 1.00 82.44 316 TYR A CA 1
ATOM 2577 C C . TYR A 1 316 ? 17.185 -30.270 42.657 1.00 82.44 316 TYR A C 1
ATOM 2579 O O . TYR A 1 316 ? 18.132 -29.674 43.171 1.00 82.44 316 TYR A O 1
ATOM 2587 N N . GLY A 1 317 ? 17.308 -30.965 41.525 1.00 75.06 317 GLY A N 1
ATOM 2588 C CA . GLY A 1 317 ? 18.535 -30.943 40.733 1.00 75.06 317 GLY A CA 1
ATOM 2589 C C . GLY A 1 317 ? 18.849 -29.518 40.265 1.00 75.06 317 GLY A C 1
ATOM 2590 O O . GLY A 1 317 ? 17.977 -28.805 39.751 1.00 75.06 317 GLY A O 1
ATOM 2591 N N . ARG A 1 318 ? 20.094 -29.081 40.456 1.00 76.06 318 ARG A N 1
ATOM 2592 C CA . ARG A 1 318 ? 20.600 -27.787 39.985 1.00 76.06 318 ARG A CA 1
ATOM 2593 C C . ARG A 1 318 ? 21.952 -28.000 39.317 1.00 76.06 318 ARG A C 1
ATOM 2595 O O . ARG A 1 318 ? 22.816 -28.671 39.867 1.00 76.06 318 ARG A O 1
ATOM 2602 N N . VAL A 1 319 ? 22.127 -27.405 38.141 1.00 63.88 319 VAL A N 1
ATOM 2603 C CA . VAL A 1 319 ? 23.411 -27.344 37.436 1.00 63.88 319 VAL A CA 1
ATOM 2604 C C . VAL A 1 319 ? 23.968 -25.940 37.636 1.00 63.88 319 VAL A C 1
ATOM 2606 O O . VAL A 1 319 ? 23.271 -24.956 37.376 1.00 63.88 319 VAL A O 1
ATOM 2609 N N . ALA A 1 320 ? 25.204 -25.829 38.122 1.00 54.75 320 ALA A N 1
ATOM 2610 C CA . ALA A 1 320 ? 25.868 -24.537 38.250 1.00 54.75 320 ALA A CA 1
ATOM 2611 C C . ALA A 1 320 ? 26.004 -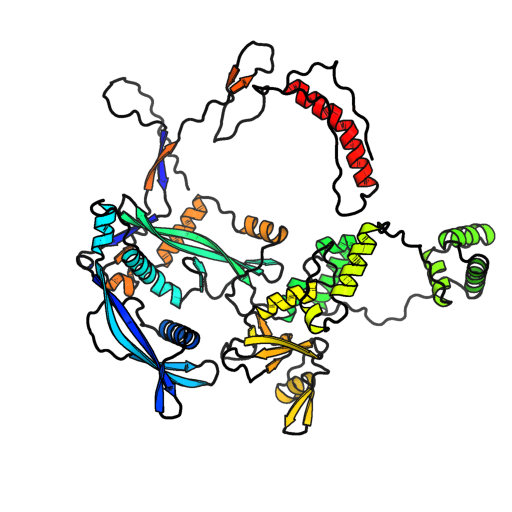23.895 36.857 1.00 54.75 320 ALA A C 1
ATOM 2613 O O . ALA A 1 320 ? 26.612 -24.476 35.957 1.00 54.75 320 ALA A O 1
ATOM 2614 N N . ARG A 1 321 ? 25.418 -22.706 36.652 1.00 47.59 321 ARG A N 1
ATOM 2615 C CA . ARG A 1 321 ? 25.522 -21.999 35.368 1.00 47.59 321 ARG A CA 1
ATOM 2616 C C . ARG A 1 321 ? 26.922 -21.411 35.217 1.00 47.59 321 ARG A C 1
ATOM 2618 O O . ARG A 1 321 ? 27.310 -20.557 36.014 1.00 47.59 321 ARG A O 1
ATOM 2625 N N . LYS A 1 322 ? 27.648 -21.807 34.170 1.00 49.91 322 LYS A N 1
ATOM 2626 C CA . LYS A 1 322 ? 28.877 -21.116 33.765 1.00 49.91 322 LYS A CA 1
ATOM 2627 C C . LYS A 1 322 ? 28.484 -19.756 33.184 1.00 49.91 322 LYS A C 1
ATOM 2629 O O . LYS A 1 322 ? 27.754 -19.690 32.201 1.00 49.91 322 LYS A O 1
ATOM 2634 N N . LYS A 1 323 ? 28.881 -18.675 33.856 1.00 48.03 323 LYS A N 1
ATOM 2635 C CA . LYS A 1 323 ? 28.637 -17.297 33.407 1.00 48.03 323 LYS A CA 1
ATOM 2636 C C . LYS A 1 323 ? 29.813 -16.826 32.540 1.00 48.03 323 LYS A C 1
ATOM 2638 O O . LYS A 1 323 ? 30.942 -17.206 32.850 1.00 48.03 323 LYS A O 1
ATOM 2643 N N . PRO A 1 324 ? 29.581 -15.977 31.521 1.00 51.72 324 PRO A N 1
ATOM 2644 C CA . PRO A 1 324 ? 30.662 -15.320 30.796 1.00 51.72 324 PRO A CA 1
ATOM 2645 C C . PRO A 1 324 ? 31.542 -14.523 31.763 1.00 51.72 324 PRO A C 1
ATOM 2647 O O . PRO A 1 324 ? 31.038 -13.880 32.691 1.00 51.72 324 PRO A O 1
ATOM 2650 N N . LEU A 1 325 ? 32.855 -14.561 31.550 1.00 56.19 325 LEU A N 1
ATOM 2651 C CA . LEU A 1 325 ? 33.814 -13.849 32.388 1.00 56.19 325 LEU A CA 1
ATOM 2652 C C . LEU A 1 325 ? 33.646 -12.336 32.172 1.00 56.19 325 LEU A C 1
ATOM 2654 O O . LEU A 1 325 ? 33.918 -11.810 31.094 1.00 56.19 325 LEU A O 1
ATOM 2658 N N . VAL A 1 326 ? 33.171 -11.614 33.193 1.00 63.66 326 VAL A N 1
ATOM 2659 C CA . VAL A 1 326 ? 33.023 -10.154 33.109 1.00 63.66 326 VAL A CA 1
ATOM 2660 C C . VAL A 1 326 ? 34.402 -9.515 33.260 1.00 63.66 326 VAL A C 1
ATOM 2662 O O . VAL A 1 326 ? 34.961 -9.431 34.359 1.00 63.66 326 VAL A O 1
ATOM 2665 N N . THR A 1 327 ? 34.946 -9.042 32.141 1.00 69.56 327 THR A N 1
ATOM 2666 C CA . THR A 1 327 ? 36.233 -8.339 32.098 1.00 69.56 327 THR A CA 1
ATOM 2667 C C . THR A 1 327 ? 36.233 -7.114 33.026 1.00 69.56 327 THR A C 1
ATOM 2669 O O . THR A 1 327 ? 35.186 -6.538 33.345 1.00 69.56 327 THR A O 1
ATOM 2672 N N . LYS A 1 328 ? 37.416 -6.697 33.500 1.00 76.12 328 LYS A N 1
ATOM 2673 C CA . LYS A 1 328 ? 37.569 -5.533 34.400 1.00 76.12 328 LYS A CA 1
ATOM 2674 C C . LYS A 1 328 ? 37.010 -4.247 33.761 1.00 76.12 328 LYS A C 1
ATOM 2676 O O . LYS A 1 328 ? 36.343 -3.469 34.438 1.00 76.12 328 LYS A O 1
ATOM 2681 N N . ALA A 1 329 ? 37.166 -4.101 32.443 1.00 73.31 329 ALA A N 1
ATOM 2682 C CA . ALA A 1 329 ? 36.592 -3.009 31.658 1.00 73.31 329 ALA A CA 1
ATOM 2683 C C . ALA A 1 329 ? 35.051 -3.034 31.629 1.00 73.31 329 ALA A C 1
ATOM 2685 O O . ALA A 1 329 ? 34.408 -2.010 31.861 1.00 73.31 329 ALA A O 1
ATOM 2686 N N . ASN A 1 330 ? 34.437 -4.206 31.424 1.00 71.94 330 ASN A N 1
ATOM 2687 C CA . ASN A 1 330 ? 32.976 -4.335 31.408 1.00 71.94 330 ASN A CA 1
ATOM 2688 C C . ASN A 1 330 ? 32.358 -4.098 32.793 1.00 71.94 330 ASN A C 1
ATOM 2690 O O . ASN A 1 330 ? 31.264 -3.542 32.882 1.00 71.94 330 ASN A O 1
ATOM 2694 N N . ARG A 1 331 ? 33.065 -4.444 33.879 1.00 76.44 331 ARG A N 1
ATOM 2695 C CA . ARG A 1 331 ? 32.666 -4.062 35.246 1.00 76.44 331 ARG A CA 1
ATOM 2696 C C . ARG A 1 331 ? 32.642 -2.544 35.422 1.00 76.44 331 ARG A C 1
ATOM 2698 O O . ARG A 1 331 ? 31.643 -2.023 35.907 1.00 76.44 331 ARG A O 1
ATOM 2705 N N . GLY A 1 332 ? 33.683 -1.845 34.967 1.00 83.38 332 GLY A N 1
ATOM 2706 C CA . GLY A 1 332 ? 33.743 -0.379 35.009 1.00 83.38 332 GLY A CA 1
ATOM 2707 C C . GLY A 1 332 ? 32.580 0.280 34.262 1.00 83.38 332 GLY A C 1
ATOM 2708 O O . GLY A 1 332 ? 31.865 1.101 34.836 1.00 83.38 332 GLY A O 1
ATOM 2709 N N . LYS A 1 333 ? 32.314 -0.161 33.025 1.00 79.69 333 LYS A N 1
ATOM 2710 C CA . LYS A 1 333 ? 31.198 0.345 32.205 1.00 79.69 333 LYS A CA 1
ATOM 2711 C C . LYS A 1 333 ? 29.832 0.093 32.849 1.00 79.69 333 LYS A C 1
ATOM 2713 O O . LYS A 1 333 ? 28.987 0.984 32.863 1.00 79.69 333 LYS A O 1
ATOM 2718 N N . ARG A 1 334 ? 29.618 -1.090 33.437 1.00 77.88 334 ARG A N 1
ATOM 2719 C CA . ARG A 1 334 ? 28.361 -1.428 34.132 1.00 77.88 334 ARG A CA 1
ATOM 2720 C C . ARG A 1 334 ? 28.141 -0.585 35.386 1.00 77.88 334 ARG A C 1
ATOM 2722 O O . ARG A 1 334 ? 27.019 -0.156 35.630 1.00 77.88 334 ARG A O 1
ATOM 2729 N N . VAL A 1 335 ? 29.196 -0.308 36.153 1.00 83.44 335 VAL A N 1
ATOM 2730 C CA . VAL A 1 335 ? 29.116 0.560 37.339 1.00 83.44 335 VAL A CA 1
ATOM 2731 C C . VAL A 1 335 ? 28.846 2.011 36.943 1.00 83.44 335 VAL A C 1
ATOM 2733 O O . VAL A 1 335 ? 27.995 2.651 37.553 1.00 83.44 335 VAL A O 1
ATOM 2736 N N . GLN A 1 336 ? 29.508 2.526 35.903 1.00 85.31 336 GLN A N 1
ATOM 2737 C CA . GLN A 1 336 ? 29.231 3.869 35.383 1.00 85.31 336 GLN A CA 1
ATOM 2738 C C . GLN A 1 336 ? 27.794 3.998 34.877 1.00 85.31 336 GLN A C 1
ATOM 2740 O O . GLN A 1 336 ? 27.118 4.969 35.207 1.00 85.31 336 GLN A O 1
ATOM 2745 N N . TYR A 1 337 ? 27.303 2.998 34.144 1.00 78.75 337 TYR A N 1
ATOM 2746 C CA . TYR A 1 337 ? 25.920 2.963 33.681 1.00 78.75 337 TYR A CA 1
ATOM 2747 C C . TYR A 1 337 ? 24.931 2.960 34.858 1.00 78.75 337 TYR A C 1
ATOM 2749 O O . TYR A 1 337 ? 24.025 3.788 34.909 1.00 78.75 337 TYR A O 1
ATOM 2757 N N . ALA A 1 338 ? 25.139 2.087 35.848 1.00 77.81 338 ALA A N 1
ATOM 2758 C CA . ALA A 1 338 ? 24.275 2.003 37.024 1.00 77.81 338 ALA A CA 1
ATOM 2759 C C . ALA A 1 338 ? 24.273 3.301 37.848 1.00 77.81 338 ALA A C 1
ATOM 2761 O O . ALA A 1 338 ? 23.218 3.727 38.302 1.00 77.81 338 ALA A O 1
ATOM 2762 N N . ARG A 1 339 ? 25.431 3.958 38.007 1.00 85.62 339 ARG A N 1
ATOM 2763 C CA . ARG A 1 339 ? 25.531 5.262 38.683 1.00 85.62 339 ARG A CA 1
ATOM 2764 C C . ARG A 1 339 ? 24.810 6.363 37.904 1.00 85.62 339 ARG A C 1
ATOM 2766 O O . ARG A 1 339 ? 24.082 7.136 38.510 1.00 85.62 339 ARG A O 1
ATOM 2773 N N . LYS A 1 340 ? 24.953 6.394 36.576 1.00 85.44 340 LYS A N 1
ATOM 2774 C CA . LYS A 1 340 ? 24.352 7.415 35.701 1.00 85.44 340 LYS A CA 1
ATOM 2775 C C . LYS A 1 340 ? 22.820 7.396 35.702 1.00 85.44 340 LYS A C 1
ATOM 2777 O O . LYS A 1 340 ? 22.202 8.445 35.548 1.00 85.44 340 LYS A O 1
ATOM 2782 N N . TYR A 1 341 ? 22.207 6.224 35.853 1.00 82.69 341 TYR A N 1
ATOM 2783 C CA . TYR A 1 341 ? 20.751 6.067 35.740 1.00 82.69 341 TYR A CA 1
ATOM 2784 C C . TYR A 1 341 ? 20.066 5.630 37.045 1.00 82.69 341 TYR A C 1
ATOM 2786 O O . TYR A 1 341 ? 18.883 5.296 37.024 1.00 82.69 341 TYR A O 1
ATOM 2794 N N . ARG A 1 342 ? 20.781 5.659 38.181 1.00 80.31 342 ARG A N 1
ATOM 2795 C CA . ARG A 1 342 ? 20.306 5.183 39.495 1.00 80.31 342 ARG A CA 1
ATOM 2796 C C . ARG A 1 342 ? 18.990 5.821 39.943 1.00 80.31 342 ARG A C 1
ATOM 2798 O O . ARG A 1 342 ? 18.153 5.139 40.518 1.00 80.31 342 ARG A O 1
ATOM 2805 N N . GLU A 1 343 ? 18.826 7.110 39.672 1.00 86.00 343 GLU A N 1
ATOM 2806 C CA . GLU A 1 343 ? 17.711 7.931 40.165 1.00 86.00 343 GLU A CA 1
ATOM 2807 C C . GLU A 1 343 ? 16.572 8.074 39.146 1.00 86.00 343 GLU A C 1
ATOM 2809 O O . GLU A 1 343 ? 15.643 8.855 39.338 1.00 86.00 343 GLU A O 1
ATOM 2814 N N . LYS A 1 344 ? 16.624 7.348 38.021 1.00 83.06 344 LYS A N 1
ATOM 2815 C CA . LYS A 1 344 ? 15.593 7.485 36.991 1.00 83.06 344 LYS A CA 1
ATOM 2816 C C . LYS A 1 344 ? 14.284 6.800 37.412 1.00 83.06 344 LYS A C 1
ATOM 2818 O O . LYS A 1 344 ? 14.318 5.640 37.829 1.00 83.06 344 LYS A O 1
ATOM 2823 N N . PRO A 1 345 ? 13.128 7.473 37.249 1.00 83.12 345 PRO A N 1
ATOM 2824 C CA . PRO A 1 345 ? 11.830 6.938 37.649 1.00 83.12 345 PRO A CA 1
ATOM 2825 C C . PRO A 1 345 ? 11.392 5.775 36.752 1.00 83.12 345 PRO A C 1
ATOM 2827 O O . PRO A 1 345 ? 11.829 5.649 35.607 1.00 83.12 345 PRO A O 1
ATOM 2830 N N . LEU A 1 346 ? 10.460 4.949 37.237 1.00 69.75 346 LEU A N 1
ATOM 2831 C CA . LEU A 1 346 ? 9.943 3.784 36.503 1.00 69.75 346 LEU A CA 1
ATOM 2832 C C . LEU A 1 346 ? 9.416 4.147 35.097 1.00 69.75 346 LEU A C 1
ATOM 2834 O O . LEU A 1 346 ? 9.616 3.400 34.142 1.00 69.75 346 LEU A O 1
ATOM 2838 N N . GLY A 1 347 ? 8.802 5.328 34.950 1.00 70.19 347 GLY A N 1
ATOM 2839 C CA . GLY A 1 347 ? 8.301 5.837 33.668 1.00 70.19 347 GLY A CA 1
ATOM 2840 C C . GLY A 1 347 ? 9.391 6.092 32.619 1.00 70.19 347 GLY A C 1
ATOM 2841 O O . GLY A 1 347 ? 9.138 5.911 31.432 1.00 70.19 347 GLY A O 1
ATOM 2842 N N . PHE A 1 348 ? 10.613 6.438 33.039 1.00 72.94 348 PHE A N 1
ATOM 2843 C CA . PHE A 1 348 ? 11.763 6.550 32.138 1.00 72.94 348 PHE A CA 1
ATOM 2844 C C . PHE A 1 348 ? 12.147 5.170 31.596 1.00 72.94 348 PHE A C 1
ATOM 2846 O O . PHE A 1 348 ? 12.258 4.988 30.387 1.00 72.94 348 PHE A O 1
ATOM 2853 N N . TRP A 1 349 ? 12.266 4.178 32.482 1.00 67.00 349 TRP A N 1
ATOM 2854 C CA . TRP A 1 349 ? 12.643 2.812 32.115 1.00 67.00 349 TRP A CA 1
ATOM 2855 C C . TRP A 1 349 ? 11.614 2.113 31.221 1.00 67.00 349 TRP A C 1
ATOM 2857 O O . TRP A 1 349 ? 12.002 1.324 30.365 1.00 67.00 349 TRP A O 1
ATOM 2867 N N . ASN A 1 350 ? 10.329 2.459 31.345 1.00 57.75 350 ASN A N 1
ATOM 2868 C CA . ASN A 1 350 ? 9.265 1.963 30.464 1.00 57.75 350 ASN A CA 1
ATOM 2869 C C . ASN A 1 350 ? 9.432 2.383 28.989 1.00 57.75 350 ASN A C 1
ATOM 2871 O O . ASN A 1 350 ? 8.822 1.767 28.116 1.00 57.75 350 ASN A O 1
ATOM 2875 N N . ASN A 1 351 ? 10.257 3.398 28.710 1.00 53.81 351 ASN A N 1
ATOM 2876 C CA . ASN A 1 351 ? 10.522 3.917 27.366 1.00 53.81 351 ASN A CA 1
ATOM 2877 C C . ASN A 1 351 ? 11.920 3.547 26.834 1.00 53.81 351 ASN A C 1
ATOM 2879 O O . ASN A 1 351 ? 12.245 3.877 25.694 1.00 53.81 351 ASN A O 1
ATOM 2883 N N . VAL A 1 352 ? 12.756 2.873 27.633 1.00 50.62 352 VAL A N 1
ATOM 2884 C CA . VAL A 1 352 ? 14.115 2.471 27.242 1.00 50.62 352 VAL A CA 1
ATOM 2885 C C . VAL A 1 352 ? 14.077 1.077 26.618 1.00 50.62 352 VAL A C 1
ATOM 2887 O O . VAL A 1 352 ? 13.699 0.101 27.266 1.00 50.62 352 VAL A O 1
ATOM 2890 N N . LEU A 1 353 ? 14.484 0.978 25.351 1.00 45.50 353 LEU A N 1
ATOM 2891 C CA . LEU A 1 353 ? 14.587 -0.287 24.626 1.00 45.50 353 LEU A CA 1
ATOM 2892 C C . LEU A 1 353 ? 16.021 -0.821 24.727 1.00 45.50 353 LEU A C 1
ATOM 2894 O O . LEU A 1 353 ? 16.971 -0.122 24.381 1.00 45.50 353 LEU A O 1
ATOM 2898 N N . TRP A 1 354 ? 16.179 -2.057 25.194 1.00 46.56 354 TRP A N 1
ATOM 2899 C CA . TRP A 1 354 ? 17.477 -2.731 25.266 1.00 46.56 354 TRP A CA 1
ATOM 2900 C C . TRP A 1 354 ? 17.723 -3.456 23.943 1.00 46.56 354 TRP A C 1
ATOM 2902 O O . TRP A 1 354 ? 16.903 -4.280 23.536 1.00 46.56 354 TRP A O 1
ATOM 2912 N N . SER A 1 355 ? 18.794 -3.092 23.238 1.00 39.03 355 SER A N 1
ATOM 2913 C CA . SER A 1 355 ? 19.084 -3.562 21.877 1.00 39.03 355 SER A CA 1
ATOM 2914 C C . SER A 1 355 ? 20.109 -4.697 21.803 1.00 39.03 355 SER A C 1
ATOM 2916 O O . SER A 1 355 ? 20.422 -5.139 20.699 1.00 39.03 355 SER A O 1
ATOM 2918 N N . ASP A 1 356 ? 20.628 -5.194 22.926 1.00 39.44 356 ASP A N 1
ATOM 2919 C CA . ASP A 1 356 ? 21.628 -6.257 22.944 1.00 39.44 356 ASP A CA 1
ATOM 2920 C C . ASP A 1 356 ? 21.020 -7.639 23.247 1.00 39.44 356 ASP A C 1
ATOM 2922 O O . ASP A 1 356 ? 20.681 -7.986 24.372 1.00 39.44 356 ASP A O 1
ATOM 2926 N N . GLU A 1 357 ? 20.959 -8.442 22.181 1.00 32.44 357 GLU A N 1
ATOM 2927 C CA . GLU A 1 357 ? 20.969 -9.912 22.179 1.00 32.44 357 GLU A CA 1
ATOM 2928 C C . GLU A 1 357 ? 19.654 -10.647 22.519 1.00 32.44 357 GLU A C 1
ATOM 2930 O O . GLU A 1 357 ? 19.190 -10.722 23.654 1.00 32.44 357 GLU A O 1
ATOM 2935 N N . SER A 1 358 ? 19.116 -11.328 21.492 1.00 36.47 358 SER A N 1
ATOM 2936 C CA . SER A 1 358 ? 17.990 -12.278 21.516 1.00 36.47 358 SER A CA 1
ATOM 2937 C C . SER A 1 358 ? 16.673 -11.714 22.058 1.00 36.47 358 SER A C 1
ATOM 2939 O O . SER A 1 358 ? 16.493 -11.625 23.262 1.00 36.47 358 SER A O 1
ATOM 2941 N N . ILE A 1 359 ? 15.713 -11.401 21.172 1.00 37.84 359 ILE A N 1
ATOM 2942 C CA . ILE A 1 359 ? 14.348 -10.976 21.542 1.00 37.84 359 ILE A CA 1
ATOM 2943 C C . ILE A 1 359 ? 13.771 -12.004 22.532 1.00 37.84 359 ILE A C 1
ATOM 2945 O O . ILE A 1 359 ? 13.376 -13.097 22.113 1.00 37.84 359 ILE A O 1
ATOM 2949 N N . PRO A 1 360 ? 13.716 -11.709 23.844 1.00 34.88 360 PRO A N 1
ATOM 2950 C CA . PRO A 1 360 ? 13.146 -12.634 24.799 1.00 34.88 360 PRO A CA 1
ATOM 2951 C C . PRO A 1 360 ? 11.633 -12.605 24.585 1.00 34.88 360 PRO A C 1
ATOM 2953 O O . PRO A 1 360 ? 11.074 -11.585 24.176 1.00 34.88 360 PRO A O 1
ATOM 2956 N N . SER A 1 361 ? 10.932 -13.672 24.958 1.00 39.75 361 SER A N 1
ATOM 2957 C CA . SER A 1 361 ? 9.459 -13.745 24.948 1.00 39.75 361 SER A CA 1
ATOM 2958 C C . SER A 1 361 ? 8.744 -12.551 25.621 1.00 39.75 361 SER A C 1
ATOM 2960 O O . SER A 1 361 ? 7.553 -12.344 25.409 1.00 39.75 361 SER A O 1
ATOM 2962 N N . LYS A 1 362 ? 9.471 -11.725 26.387 1.00 35.28 362 LYS A N 1
ATOM 2963 C CA . LYS A 1 362 ? 9.015 -10.495 27.049 1.00 35.28 362 LYS A CA 1
ATOM 2964 C C . LYS A 1 362 ? 8.976 -9.226 26.174 1.00 35.28 362 LYS A C 1
ATOM 2966 O O . LYS A 1 362 ? 8.422 -8.235 26.632 1.00 35.28 362 LYS A O 1
ATOM 2971 N N . ALA A 1 363 ? 9.511 -9.220 24.948 1.00 40.59 363 ALA A N 1
ATOM 2972 C CA . ALA A 1 363 ? 9.463 -8.051 24.048 1.00 40.59 363 ALA A CA 1
ATOM 2973 C C . ALA A 1 363 ? 8.227 -8.023 23.119 1.00 40.59 363 ALA A C 1
ATOM 2975 O O . ALA A 1 363 ? 7.835 -6.961 22.630 1.00 40.59 363 ALA A O 1
ATOM 2976 N N . HIS A 1 364 ? 7.560 -9.166 22.922 1.00 50.19 364 HIS A N 1
ATOM 2977 C CA . HIS A 1 364 ? 6.326 -9.267 22.128 1.00 50.19 364 HIS A CA 1
ATOM 2978 C C . HIS A 1 364 ? 5.169 -8.370 22.629 1.00 50.19 364 HIS A C 1
ATOM 2980 O O . HIS A 1 364 ? 4.522 -7.742 21.788 1.00 50.19 364 HIS A O 1
ATOM 2986 N N . PRO A 1 365 ? 4.922 -8.226 23.951 1.00 49.72 365 PRO A N 1
ATOM 2987 C CA . PRO A 1 365 ? 3.864 -7.356 24.478 1.00 49.72 365 PRO A CA 1
ATOM 2988 C C . PRO A 1 365 ? 4.084 -5.854 24.225 1.00 49.72 365 PRO A C 1
ATOM 2990 O O . PRO A 1 365 ? 3.124 -5.106 24.048 1.00 49.72 365 PRO A O 1
ATOM 2993 N N . LEU A 1 366 ? 5.339 -5.391 24.183 1.00 52.69 366 LEU A N 1
ATOM 2994 C CA . LEU A 1 366 ? 5.651 -3.979 23.923 1.00 52.69 366 LEU A CA 1
ATOM 2995 C C . LEU A 1 366 ? 5.501 -3.641 22.434 1.00 52.69 366 LEU A C 1
ATOM 2997 O O . LEU A 1 366 ? 4.966 -2.586 22.090 1.00 52.69 366 LEU A O 1
ATOM 3001 N N . LEU A 1 367 ? 5.905 -4.563 21.552 1.00 60.62 367 LEU A N 1
ATOM 3002 C CA . LEU A 1 367 ? 5.772 -4.381 20.108 1.00 60.62 367 LEU A CA 1
ATOM 3003 C C . LEU A 1 367 ? 4.302 -4.397 19.668 1.00 60.62 367 LEU A C 1
ATOM 3005 O O . LEU A 1 367 ? 3.876 -3.521 18.918 1.00 60.62 367 LEU A O 1
ATOM 3009 N N . ILE A 1 368 ? 3.510 -5.345 20.187 1.00 68.31 368 ILE A N 1
ATOM 3010 C CA . ILE A 1 368 ? 2.080 -5.419 19.865 1.00 68.31 368 ILE A CA 1
ATOM 3011 C C . ILE A 1 368 ? 1.335 -4.189 20.388 1.00 68.31 368 ILE A C 1
ATOM 3013 O O . ILE A 1 368 ? 0.505 -3.640 19.676 1.00 68.31 368 ILE A O 1
ATOM 3017 N N . ARG A 1 369 ? 1.683 -3.672 21.575 1.00 69.12 369 ARG A N 1
ATOM 3018 C CA . ARG A 1 369 ? 1.089 -2.435 22.102 1.00 69.12 369 ARG A CA 1
ATOM 3019 C C . ARG A 1 369 ? 1.371 -1.238 21.191 1.00 69.12 369 ARG A C 1
ATOM 3021 O O . ARG A 1 369 ? 0.467 -0.438 20.972 1.00 69.12 369 ARG A O 1
ATOM 3028 N N . LYS A 1 370 ? 2.587 -1.116 20.643 1.00 72.75 370 LYS A N 1
ATOM 3029 C CA . LYS A 1 370 ? 2.929 -0.052 19.681 1.00 72.75 370 LYS A CA 1
ATOM 3030 C C . LYS A 1 370 ? 2.099 -0.166 18.401 1.00 72.75 370 LYS A C 1
ATOM 3032 O O . LYS A 1 370 ? 1.582 0.842 17.932 1.00 72.75 370 LYS A O 1
ATOM 3037 N N . ILE A 1 371 ? 1.947 -1.382 17.875 1.00 78.50 371 ILE A N 1
ATOM 3038 C CA . ILE A 1 371 ? 1.147 -1.632 16.670 1.00 78.50 371 ILE A CA 1
ATOM 3039 C C . ILE A 1 371 ? -0.317 -1.312 16.933 1.00 78.50 371 ILE A C 1
ATOM 3041 O O . ILE A 1 371 ? -0.877 -0.483 16.230 1.00 78.50 371 ILE A O 1
ATOM 3045 N N . LEU A 1 372 ? -0.918 -1.878 17.979 1.00 83.31 372 LEU A N 1
ATOM 3046 C CA . LEU A 1 372 ? -2.333 -1.668 18.284 1.00 83.31 372 LEU A CA 1
ATOM 3047 C C . LEU A 1 372 ? -2.663 -0.187 18.521 1.00 83.31 372 LEU A C 1
ATOM 3049 O O . LEU A 1 372 ? -3.684 0.286 18.044 1.00 83.31 372 LEU A O 1
AT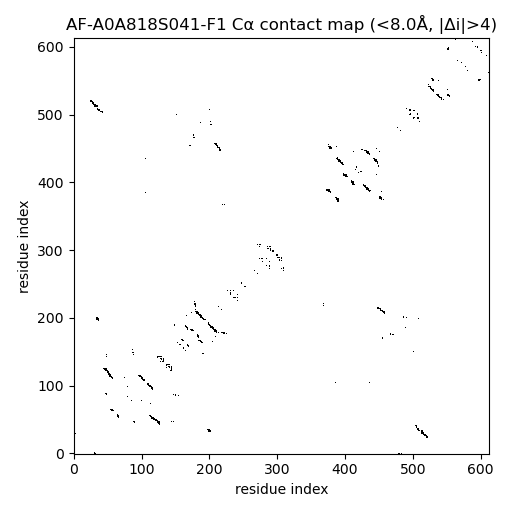OM 3053 N N . LYS A 1 373 ? -1.774 0.583 19.163 1.00 84.12 373 LYS A N 1
ATOM 3054 C CA . LYS A 1 373 ? -1.942 2.042 19.306 1.00 84.12 373 LYS A CA 1
ATOM 3055 C C . LYS A 1 373 ? -1.923 2.807 17.977 1.00 84.12 373 LYS A C 1
ATOM 3057 O O . LYS A 1 373 ? -2.468 3.902 17.902 1.00 84.12 373 LYS A O 1
ATOM 3062 N N . SER A 1 374 ? -1.294 2.248 16.944 1.00 83.44 374 SER A N 1
ATOM 3063 C CA . SER A 1 374 ? -1.233 2.823 15.595 1.00 83.44 374 SER A CA 1
ATOM 3064 C C . SER A 1 374 ? -2.400 2.422 14.690 1.00 83.44 374 SER A C 1
ATOM 3066 O O . SER A 1 374 ? -2.506 2.964 13.589 1.00 83.44 374 SER A O 1
ATOM 3068 N N . LEU A 1 375 ? -3.305 1.550 15.149 1.00 88.06 375 LEU A N 1
ATOM 3069 C CA . LEU A 1 375 ? -4.474 1.088 14.393 1.00 88.06 375 LEU A CA 1
ATOM 3070 C C . LEU A 1 375 ? -5.755 1.838 14.770 1.00 88.06 375 LEU A C 1
ATOM 3072 O O . LEU A 1 375 ? -5.872 2.406 15.859 1.00 88.06 375 LEU A O 1
ATOM 3076 N N . TRP A 1 376 ? -6.685 1.856 13.827 1.00 90.56 376 TRP A N 1
ATOM 3077 C CA . TRP A 1 376 ? -8.085 2.216 13.986 1.00 90.56 376 TRP A CA 1
ATOM 3078 C C . TRP A 1 376 ? -8.908 0.966 14.289 1.00 90.56 376 TRP A C 1
ATOM 3080 O O . TRP A 1 376 ? -8.614 -0.122 13.781 1.00 90.56 376 TRP A O 1
ATOM 3090 N N . PHE A 1 377 ? -9.939 1.132 15.106 1.00 90.25 377 PHE A N 1
ATOM 3091 C CA . PHE A 1 377 ? -10.836 0.062 15.519 1.00 90.25 377 PHE A CA 1
ATOM 3092 C C . PHE A 1 377 ? -12.289 0.465 15.318 1.00 90.25 377 PHE A C 1
ATOM 3094 O O . PHE A 1 377 ? -12.625 1.638 15.450 1.00 90.25 377 PHE A O 1
ATOM 3101 N N . VAL A 1 378 ? -13.143 -0.515 15.056 1.00 88.56 378 VAL A N 1
ATOM 3102 C CA . VAL A 1 378 ? -14.598 -0.351 14.960 1.00 88.56 378 VAL A CA 1
ATOM 3103 C C . VAL A 1 378 ? -15.283 -1.325 15.913 1.00 88.56 378 VAL A C 1
ATOM 3105 O O . VAL A 1 378 ? -14.750 -2.397 16.215 1.00 88.56 378 VAL A O 1
ATOM 3108 N N . ILE A 1 379 ? -16.451 -0.947 16.422 1.00 86.69 379 ILE A N 1
ATOM 3109 C CA . ILE A 1 379 ? -17.239 -1.783 17.334 1.00 86.69 379 ILE A CA 1
ATOM 3110 C C . ILE A 1 379 ? -18.154 -2.677 16.496 1.00 86.69 379 ILE A C 1
ATOM 3112 O O . ILE A 1 379 ? -18.823 -2.204 15.584 1.00 86.69 379 ILE A O 1
ATOM 3116 N N . ALA A 1 380 ? -18.190 -3.974 16.802 1.00 72.62 380 ALA A N 1
ATOM 3117 C CA . ALA A 1 380 ? -18.871 -4.968 15.972 1.00 72.62 380 ALA A CA 1
ATOM 3118 C C . ALA A 1 380 ? -20.407 -4.813 15.901 1.00 72.62 380 ALA A C 1
ATOM 3120 O O . ALA A 1 380 ? -21.021 -5.393 15.011 1.00 72.62 380 ALA A O 1
ATOM 3121 N N . SER A 1 381 ? -21.032 -4.074 16.826 1.00 62.47 381 SER A N 1
ATOM 3122 C CA . SER A 1 381 ? -22.495 -4.024 16.993 1.00 62.47 381 SER A CA 1
ATOM 3123 C C . SER A 1 381 ? -23.170 -2.734 16.514 1.00 62.47 381 SER A C 1
ATOM 3125 O O . SER A 1 381 ? -24.387 -2.625 16.632 1.00 62.47 381 SER A O 1
ATOM 3127 N N . THR A 1 382 ? -22.427 -1.728 16.048 1.00 56.75 382 THR A N 1
ATOM 3128 C CA . THR A 1 382 ? -23.004 -0.412 15.727 1.00 56.75 382 THR A CA 1
ATOM 3129 C C . THR A 1 382 ? -23.330 -0.285 14.240 1.00 56.75 382 THR A C 1
ATOM 3131 O O . THR A 1 382 ? -22.442 -0.426 13.406 1.00 56.75 382 THR A O 1
ATOM 3134 N N . GLU A 1 383 ? -24.580 0.070 13.911 1.00 44.62 383 GLU A N 1
ATOM 3135 C CA . GLU A 1 383 ? -25.047 0.358 12.536 1.00 44.62 383 GLU A CA 1
ATOM 3136 C C . GLU A 1 383 ? -24.267 1.501 11.856 1.00 44.62 383 GLU A C 1
ATOM 3138 O O . GLU A 1 383 ? -24.215 1.590 10.632 1.00 44.62 383 GLU A O 1
ATOM 3143 N N . LYS A 1 384 ? -23.623 2.366 12.652 1.00 52.47 384 LYS A N 1
ATOM 3144 C CA . LYS A 1 384 ? -22.695 3.409 12.199 1.00 52.47 384 LYS A CA 1
ATOM 3145 C C . LYS A 1 384 ? -21.262 2.992 12.527 1.00 52.47 384 LYS A C 1
ATOM 3147 O O . LYS A 1 384 ? -20.931 2.803 13.697 1.00 52.47 384 LYS A O 1
ATOM 3152 N N . ALA A 1 385 ? -20.407 2.880 11.512 1.00 59.16 385 ALA A N 1
ATOM 3153 C CA . ALA A 1 385 ? -19.010 2.466 11.649 1.00 59.16 385 ALA A CA 1
ATOM 3154 C C . ALA A 1 385 ? -18.124 3.590 12.225 1.00 59.16 385 ALA A C 1
ATOM 3156 O O . ALA A 1 385 ? -17.267 4.143 11.540 1.00 59.16 385 ALA A O 1
ATOM 3157 N N . ARG A 1 386 ? -18.326 3.942 13.502 1.00 75.19 386 ARG A N 1
ATOM 3158 C CA . ARG A 1 386 ? -17.440 4.878 14.210 1.00 75.19 386 ARG A CA 1
ATOM 3159 C C . ARG A 1 386 ? -16.061 4.262 14.421 1.00 75.19 386 ARG A C 1
ATOM 3161 O O . ARG A 1 386 ? -15.943 3.100 14.818 1.00 75.19 386 ARG A O 1
ATOM 3168 N N . ARG A 1 387 ? -15.024 5.069 14.190 1.00 85.50 387 ARG A N 1
ATOM 3169 C CA . ARG A 1 387 ? -13.617 4.677 14.316 1.00 85.50 387 ARG A CA 1
ATOM 3170 C C . ARG A 1 387 ? -13.023 5.174 15.621 1.00 85.50 387 ARG A C 1
ATOM 3172 O O . ARG A 1 387 ? -13.051 6.359 15.918 1.00 85.50 387 ARG A O 1
ATOM 3179 N N . TYR A 1 388 ? -12.376 4.271 16.338 1.00 88.38 388 TYR A N 1
ATOM 3180 C CA . TYR A 1 388 ? -11.753 4.546 17.622 1.00 88.38 388 TYR A CA 1
ATOM 3181 C C . TYR A 1 388 ? -10.254 4.262 17.592 1.00 88.38 388 TYR A C 1
ATOM 3183 O O . TYR A 1 388 ? -9.757 3.454 16.800 1.00 88.38 388 TYR A O 1
ATOM 3191 N N . ARG A 1 389 ? -9.519 4.901 18.503 1.00 89.75 389 ARG A N 1
ATOM 3192 C CA . ARG A 1 389 ? -8.111 4.608 18.786 1.00 89.75 389 ARG A CA 1
ATOM 3193 C C . ARG A 1 389 ? -7.964 3.893 20.117 1.00 89.75 389 ARG A C 1
ATOM 3195 O O . ARG A 1 389 ? -8.724 4.119 21.054 1.00 89.75 389 ARG A O 1
ATOM 3202 N N . LEU A 1 390 ? -6.938 3.051 20.214 1.00 87.31 390 LEU A N 1
ATOM 3203 C CA . LEU A 1 390 ? -6.597 2.381 21.463 1.00 87.31 390 LEU A CA 1
ATOM 3204 C C . LEU A 1 390 ? -5.799 3.318 22.380 1.00 87.31 390 LEU A C 1
ATOM 3206 O O . LEU A 1 390 ? -4.662 3.684 22.070 1.00 87.31 390 LEU A O 1
ATOM 3210 N N . LYS A 1 391 ? -6.352 3.635 23.551 1.00 85.81 391 LYS A N 1
ATOM 3211 C CA . LYS A 1 391 ? -5.676 4.411 24.600 1.00 85.81 391 LYS A CA 1
ATOM 3212 C C . LYS A 1 391 ? -4.810 3.506 25.468 1.00 85.81 391 LYS A C 1
ATOM 3214 O O . LYS A 1 391 ? -3.583 3.682 25.572 1.00 85.81 391 LYS A O 1
ATOM 3219 N N . SER A 1 392 ? -5.441 2.499 26.068 1.00 82.94 392 SER A N 1
ATOM 3220 C CA . SER A 1 392 ? -4.814 1.594 27.025 1.00 82.94 392 SER A CA 1
ATOM 3221 C C . SER A 1 392 ? -5.561 0.253 27.144 1.00 82.94 392 SER A C 1
ATOM 3223 O O . SER A 1 392 ? -6.512 -0.019 26.415 1.00 82.94 392 SER A O 1
ATOM 3225 N N . PHE A 1 393 ? -5.073 -0.611 28.035 1.00 82.00 393 PHE A N 1
ATOM 3226 C CA . PHE A 1 393 ? -5.740 -1.854 28.417 1.00 82.00 393 PHE A CA 1
ATOM 3227 C C . PHE A 1 393 ? -6.115 -1.749 29.892 1.00 82.00 393 PHE A C 1
ATOM 3229 O O . PHE A 1 393 ? -5.275 -1.348 30.703 1.00 82.00 393 PHE A O 1
ATOM 3236 N N . GLY A 1 394 ? -7.351 -2.113 30.218 1.00 77.62 394 GLY A N 1
ATOM 3237 C CA . GLY A 1 394 ? -7.866 -2.164 31.579 1.00 77.62 394 GLY A CA 1
ATOM 3238 C C . GLY A 1 394 ? -7.606 -3.506 32.266 1.00 77.62 394 GLY A C 1
ATOM 3239 O O . GLY A 1 394 ? -6.788 -4.322 31.836 1.00 77.62 394 GLY A O 1
ATOM 3240 N N . ARG A 1 395 ? -8.336 -3.731 33.362 1.00 79.06 395 ARG A N 1
ATOM 3241 C CA . ARG A 1 395 ? -8.374 -5.018 34.079 1.00 79.06 395 ARG A CA 1
ATOM 3242 C C . ARG A 1 395 ? -9.132 -6.079 33.257 1.00 79.06 395 ARG A C 1
ATOM 3244 O O . ARG A 1 395 ? -9.829 -5.708 32.308 1.00 79.06 395 ARG A O 1
ATOM 3251 N N . PRO A 1 396 ? -9.001 -7.378 33.585 1.00 81.31 396 PRO A N 1
ATOM 3252 C CA . PRO A 1 396 ? -9.849 -8.430 33.025 1.00 81.31 396 PRO A CA 1
ATOM 3253 C C . PRO A 1 396 ? -11.337 -8.064 33.056 1.00 81.31 396 PRO A C 1
ATOM 3255 O O . PRO A 1 396 ? -11.784 -7.421 34.003 1.00 81.31 396 PRO A O 1
ATOM 3258 N N . ALA A 1 397 ? -12.113 -8.451 32.042 1.00 74.94 397 ALA A N 1
ATOM 3259 C CA . ALA A 1 397 ? -13.521 -8.051 31.930 1.00 74.94 397 ALA A CA 1
ATOM 3260 C C . ALA A 1 397 ? -14.388 -8.484 33.131 1.00 74.94 397 ALA A C 1
ATOM 3262 O O . ALA A 1 397 ? -15.334 -7.785 33.487 1.00 74.94 397 ALA A O 1
ATOM 3263 N N . ASN A 1 398 ? -14.058 -9.605 33.777 1.00 84.06 398 ASN A N 1
ATOM 3264 C CA . ASN A 1 398 ? -14.711 -10.079 35.004 1.00 84.06 398 ASN A CA 1
ATOM 3265 C C . ASN A 1 398 ? -14.340 -9.284 36.271 1.00 84.06 398 ASN A C 1
ATOM 3267 O O . ASN A 1 398 ? -15.020 -9.407 37.284 1.00 84.06 398 ASN A O 1
ATOM 3271 N N . GLU A 1 399 ? -13.271 -8.490 36.235 1.00 86.62 399 GLU A N 1
ATOM 3272 C CA . GLU A 1 399 ? -12.786 -7.692 37.370 1.00 86.62 399 GLU A CA 1
ATOM 3273 C C . GLU A 1 399 ? -12.939 -6.184 37.146 1.00 86.62 399 GLU A C 1
ATOM 3275 O O . GLU A 1 399 ? -12.929 -5.403 38.100 1.00 86.62 399 GLU A O 1
ATOM 3280 N N . HIS A 1 400 ? -13.028 -5.751 35.888 1.00 84.94 400 HIS A N 1
ATOM 3281 C CA . HIS A 1 400 ? -13.167 -4.351 35.530 1.00 84.94 400 HIS A CA 1
ATOM 3282 C C . HIS A 1 400 ? -14.579 -3.876 35.867 1.00 84.94 400 HIS A C 1
ATOM 3284 O O . HIS A 1 400 ? -15.554 -4.412 35.341 1.00 84.94 400 HIS A O 1
ATOM 3290 N N . LYS A 1 401 ? -14.671 -2.883 36.752 1.00 87.00 401 LYS A N 1
ATOM 3291 C CA . LYS A 1 401 ? -15.929 -2.290 37.204 1.00 87.00 401 LYS A CA 1
ATOM 3292 C C . LYS A 1 401 ? -16.075 -0.885 36.645 1.00 87.00 401 LYS A C 1
ATOM 3294 O O . LYS A 1 401 ? -15.076 -0.176 36.528 1.00 87.00 401 LYS A O 1
ATOM 3299 N N . TYR A 1 402 ? -17.302 -0.504 36.324 1.00 81.50 402 TYR A N 1
ATOM 3300 C CA . TYR A 1 402 ? -17.645 0.868 35.982 1.00 81.50 402 TYR A CA 1
ATOM 3301 C C . TYR A 1 402 ? -18.919 1.278 36.731 1.00 81.50 402 TYR A C 1
ATOM 3303 O O . TYR A 1 402 ? -19.711 0.437 37.170 1.00 81.50 402 TYR A O 1
ATOM 3311 N N . THR A 1 403 ? -19.082 2.585 36.914 1.00 79.75 403 THR A N 1
ATOM 3312 C CA . THR A 1 403 ? -20.222 3.159 37.630 1.00 79.75 403 THR A CA 1
ATOM 3313 C C . THR A 1 403 ? -21.424 3.209 36.690 1.00 79.75 403 THR A C 1
ATOM 3315 O O . THR A 1 403 ? -21.367 3.910 35.683 1.00 79.75 403 THR A O 1
ATOM 3318 N N . LYS A 1 404 ? -22.493 2.459 36.990 1.00 68.31 404 LYS A N 1
ATOM 3319 C CA . LYS A 1 404 ? -23.712 2.427 36.160 1.00 68.31 404 LYS A CA 1
ATOM 3320 C C . LYS A 1 404 ? -24.627 3.617 36.462 1.00 68.31 404 LYS A C 1
ATOM 3322 O O . LYS A 1 404 ? -25.003 4.318 35.536 1.00 68.31 404 LYS A O 1
ATOM 3327 N N . ASN A 1 405 ? -24.897 3.871 37.746 1.00 71.81 405 ASN A N 1
ATOM 3328 C CA . ASN A 1 405 ? -25.689 4.994 38.264 1.00 71.81 405 ASN A CA 1
ATOM 3329 C C . ASN A 1 405 ? -25.035 5.476 39.569 1.00 71.81 405 ASN A C 1
ATOM 3331 O O . ASN A 1 405 ? -25.095 4.710 40.522 1.00 71.81 405 ASN A O 1
ATOM 3335 N N . GLU A 1 406 ? -24.373 6.645 39.573 1.00 66.75 406 GLU A N 1
ATOM 3336 C CA . GLU A 1 406 ? -23.768 7.472 40.664 1.00 66.75 406 GLU A CA 1
ATOM 3337 C C . GLU A 1 406 ? -23.181 6.835 41.961 1.00 66.75 406 GLU A C 1
ATOM 3339 O O . GLU A 1 406 ? -22.596 7.535 42.782 1.00 66.75 406 GLU A O 1
ATOM 3344 N N . SER A 1 407 ? -23.242 5.519 42.161 1.00 66.94 407 SER A N 1
ATOM 3345 C CA . SER A 1 407 ? -22.718 4.758 43.304 1.00 66.94 407 SER A CA 1
ATOM 3346 C C . SER A 1 407 ? -22.728 3.229 43.088 1.00 66.94 407 SER A C 1
ATOM 3348 O O . SER A 1 407 ? -21.959 2.531 43.749 1.00 66.94 407 SER A O 1
ATOM 3350 N N . GLU A 1 408 ? -23.496 2.679 42.134 1.00 79.06 408 GLU A N 1
ATOM 3351 C CA . GLU A 1 408 ? -23.480 1.234 41.844 1.00 79.06 408 GLU A CA 1
ATOM 3352 C C . GLU A 1 408 ? -22.338 0.844 40.886 1.00 79.06 408 GLU A C 1
ATOM 3354 O O . GLU A 1 408 ? -22.247 1.323 39.750 1.00 79.06 408 GLU A O 1
ATOM 3359 N N . GLN A 1 409 ? -21.457 -0.046 41.355 1.00 84.56 409 GLN A N 1
ATOM 3360 C CA . GLN A 1 409 ? -20.345 -0.605 40.584 1.00 84.56 409 GLN A CA 1
ATOM 3361 C C . GLN A 1 409 ? -20.733 -1.966 40.010 1.00 84.56 409 GLN A C 1
ATOM 3363 O O . GLN A 1 409 ? -20.893 -2.931 40.757 1.00 84.56 409 GLN A O 1
ATOM 3368 N N . ILE A 1 410 ? -20.783 -2.071 38.688 1.00 89.00 410 ILE A N 1
ATOM 3369 C CA . ILE A 1 410 ? -21.079 -3.320 37.979 1.00 89.00 410 ILE A CA 1
ATOM 3370 C C . ILE A 1 410 ? -19.861 -3.744 37.156 1.00 89.00 410 ILE A C 1
ATOM 3372 O O . ILE A 1 410 ? -19.108 -2.902 36.658 1.00 89.00 410 ILE A O 1
ATOM 3376 N N . THR A 1 411 ? -19.618 -5.052 37.036 1.00 89.31 411 THR A N 1
ATOM 3377 C CA . THR A 1 411 ? -18.524 -5.535 36.186 1.00 89.31 411 THR A CA 1
ATOM 3378 C C . THR A 1 411 ? -18.895 -5.423 34.709 1.00 89.31 411 THR A C 1
ATOM 3380 O O . THR A 1 411 ? -20.070 -5.427 34.341 1.00 89.31 411 THR A O 1
ATOM 3383 N N . VAL A 1 412 ? -17.894 -5.364 33.830 1.00 87.62 412 VAL A N 1
ATOM 3384 C CA . VAL A 1 412 ? -18.135 -5.376 32.378 1.00 87.62 412 VAL A CA 1
ATOM 3385 C C . VAL A 1 412 ? -18.853 -6.663 31.952 1.00 87.62 412 VAL A C 1
ATOM 3387 O O . VAL A 1 412 ? -19.759 -6.606 31.126 1.00 87.62 412 VAL A O 1
ATOM 3390 N N . VAL A 1 413 ? -18.517 -7.818 32.539 1.00 88.31 413 VAL A N 1
ATOM 3391 C CA . VAL A 1 413 ? -19.226 -9.085 32.266 1.00 88.31 413 VAL A CA 1
ATOM 3392 C C . VAL A 1 413 ? -20.702 -8.995 32.642 1.00 88.31 413 VAL A C 1
ATOM 3394 O O . VAL A 1 413 ? -21.555 -9.360 31.832 1.00 88.31 413 VAL A O 1
ATOM 3397 N N . ASP A 1 414 ? -20.995 -8.515 33.850 1.00 90.44 414 ASP A N 1
ATOM 3398 C CA . ASP A 1 414 ? -22.367 -8.435 34.349 1.00 90.44 414 ASP A CA 1
ATOM 3399 C C . ASP A 1 414 ? -23.172 -7.415 33.540 1.00 90.44 414 ASP A C 1
ATOM 3401 O O . ASP A 1 414 ? -24.289 -7.698 33.136 1.00 90.44 414 ASP A O 1
ATOM 3405 N N . TYR A 1 415 ? -22.573 -6.288 33.154 1.00 90.50 415 TYR A N 1
ATOM 3406 C CA . TYR A 1 415 ? -23.225 -5.318 32.279 1.00 90.50 415 TYR A CA 1
ATOM 3407 C C . TYR A 1 415 ? -23.693 -5.887 30.949 1.00 90.50 415 TYR A C 1
ATOM 3409 O O . TYR A 1 415 ? -24.852 -5.701 30.580 1.00 90.50 415 TYR A O 1
ATOM 3417 N N . PHE A 1 416 ? -22.794 -6.539 30.207 1.00 88.75 416 PHE A N 1
ATOM 3418 C CA . PHE A 1 416 ? -23.132 -7.070 28.889 1.00 88.75 416 PHE A CA 1
ATOM 3419 C C . PHE A 1 416 ? -24.156 -8.199 29.000 1.00 88.75 416 PHE A C 1
ATOM 3421 O O . PHE A 1 416 ? -25.052 -8.292 28.161 1.00 88.75 416 PHE A O 1
ATOM 3428 N N . ARG A 1 417 ? -24.094 -8.996 30.070 1.00 90.50 417 ARG A N 1
ATOM 3429 C CA . ARG A 1 417 ? -25.101 -10.017 30.352 1.00 90.50 417 ARG A CA 1
ATOM 3430 C C . ARG A 1 417 ? -26.458 -9.399 30.693 1.00 90.50 417 ARG A C 1
ATOM 3432 O O . ARG A 1 417 ? -27.456 -9.821 30.126 1.00 90.50 417 ARG A O 1
ATOM 3439 N N . ASP A 1 418 ? -26.492 -8.413 31.579 1.00 88.94 418 ASP A N 1
ATOM 3440 C CA . ASP A 1 418 ? -27.737 -7.917 32.170 1.00 88.94 418 ASP A CA 1
ATOM 3441 C C . ASP A 1 418 ? -28.407 -6.842 31.291 1.00 88.94 418 ASP A C 1
ATOM 3443 O O . ASP A 1 418 ? -29.626 -6.723 31.281 1.00 88.94 418 ASP A O 1
ATOM 3447 N N . THR A 1 419 ? -27.627 -6.069 30.526 1.00 87.50 419 THR A N 1
ATOM 3448 C CA . THR A 1 419 ? -28.128 -4.966 29.676 1.00 87.50 419 THR A CA 1
ATOM 3449 C C . THR A 1 419 ? -28.312 -5.389 28.223 1.00 87.50 419 THR A C 1
ATOM 3451 O O . THR A 1 419 ? -29.273 -4.982 27.581 1.00 87.50 419 THR A O 1
ATOM 3454 N N . TRP A 1 420 ? -27.399 -6.211 27.698 1.00 84.56 420 TRP A N 1
ATOM 3455 C CA . TRP A 1 420 ? -27.373 -6.590 26.280 1.00 84.56 420 TRP A CA 1
ATOM 3456 C C . TRP A 1 420 ? -27.715 -8.067 26.042 1.00 84.56 420 TRP A C 1
ATOM 3458 O O . TRP A 1 420 ? -27.655 -8.526 24.904 1.00 84.56 420 TRP A O 1
ATOM 3468 N N . ASN A 1 421 ? -28.043 -8.827 27.097 1.00 89.19 421 ASN A N 1
ATOM 3469 C CA . ASN A 1 421 ? -28.237 -10.282 27.051 1.00 89.19 421 ASN A CA 1
ATOM 3470 C C . ASN A 1 421 ? -27.091 -11.025 26.330 1.00 89.19 421 ASN A C 1
ATOM 3472 O O . ASN A 1 421 ? -27.291 -12.036 25.655 1.00 89.19 421 ASN A O 1
ATOM 3476 N N . TYR A 1 422 ? -25.867 -10.506 26.455 1.00 86.38 422 TYR A N 1
ATOM 3477 C CA . TYR A 1 422 ? -24.701 -10.984 25.727 1.00 86.38 422 TYR A CA 1
ATOM 3478 C C . TYR A 1 422 ? -23.684 -11.612 26.683 1.00 86.38 422 TYR A C 1
ATOM 3480 O O . TYR A 1 422 ? -23.203 -10.982 27.626 1.00 86.38 422 TYR A O 1
ATOM 3488 N N . ARG A 1 423 ? -23.338 -12.884 26.446 1.00 88.00 423 ARG A N 1
ATOM 3489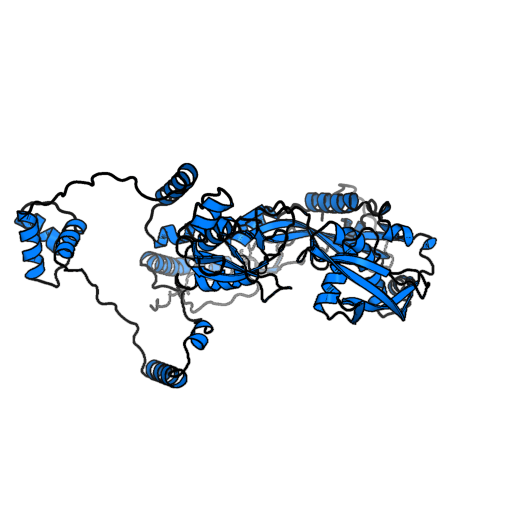 C CA . ARG A 1 423 ? -22.397 -13.638 27.288 1.00 88.00 423 ARG A CA 1
ATOM 3490 C C . ARG A 1 423 ? -20.985 -13.573 26.719 1.00 88.00 423 ARG A C 1
ATOM 3492 O O . ARG A 1 423 ? -20.704 -14.195 25.697 1.00 88.00 423 ARG A O 1
ATOM 3499 N N . LEU A 1 424 ? -20.092 -12.887 27.433 1.00 79.69 424 LEU A N 1
ATOM 3500 C CA . LEU A 1 424 ? -18.688 -12.781 27.037 1.00 79.69 424 LEU A CA 1
ATOM 3501 C C . LEU A 1 424 ? -17.990 -14.148 27.050 1.00 79.69 424 LEU A C 1
ATOM 3503 O O . LEU A 1 424 ? -18.053 -14.882 28.038 1.00 79.69 424 LEU A O 1
ATOM 3507 N N . CYS A 1 425 ? -17.272 -14.464 25.975 1.00 80.31 425 CYS A N 1
ATOM 3508 C CA . CYS A 1 425 ? -16.481 -15.691 25.858 1.00 80.31 425 CYS A CA 1
ATOM 3509 C C . CYS A 1 425 ? -15.117 -15.558 26.547 1.00 80.31 425 CYS A C 1
ATOM 3511 O O . CYS A 1 425 ? -14.602 -16.517 27.126 1.00 80.31 425 CYS A O 1
ATOM 3513 N N . TYR A 1 426 ? -14.521 -14.365 26.497 1.00 76.62 426 TYR A N 1
ATOM 3514 C CA . TYR A 1 426 ? -13.164 -14.105 26.978 1.00 76.62 426 TYR A CA 1
ATOM 3515 C C . TYR A 1 426 ? -13.143 -13.224 28.233 1.00 76.62 426 TYR A C 1
ATOM 3517 O O . TYR A 1 426 ? -12.441 -12.218 28.302 1.00 76.62 426 TYR A O 1
ATOM 3525 N N . THR A 1 427 ? -13.890 -13.633 29.259 1.00 76.00 427 THR A N 1
ATOM 3526 C CA . THR A 1 427 ? -14.067 -12.890 30.523 1.00 76.00 427 THR A CA 1
ATOM 3527 C C . THR A 1 427 ? -12.763 -12.576 31.270 1.00 76.00 427 THR A C 1
ATOM 3529 O O . THR A 1 427 ? -12.677 -11.569 31.964 1.00 76.00 427 THR A O 1
ATOM 3532 N N . HIS A 1 428 ? -11.743 -13.423 31.116 1.00 77.00 428 HIS A N 1
ATOM 3533 C CA . HIS A 1 428 ? -10.431 -13.313 31.762 1.00 77.00 428 HIS A CA 1
ATOM 3534 C C . HIS A 1 428 ? -9.446 -12.402 31.010 1.00 77.00 428 HIS A C 1
ATOM 3536 O O . HIS A 1 428 ? -8.351 -12.133 31.504 1.00 77.00 428 HIS A O 1
ATOM 3542 N N . LEU A 1 429 ? -9.788 -11.971 29.793 1.00 76.25 429 LEU A N 1
ATOM 3543 C CA . LEU A 1 429 ? -8.945 -11.080 29.008 1.00 76.25 429 LEU A CA 1
ATOM 3544 C C . LEU A 1 429 ? -9.179 -9.612 29.408 1.00 76.25 429 LEU A C 1
ATOM 3546 O O . LEU A 1 429 ? -10.295 -9.260 29.802 1.00 76.25 429 LEU A O 1
ATOM 3550 N N . PRO A 1 430 ? -8.151 -8.744 29.316 1.00 79.75 430 PRO A N 1
ATOM 3551 C CA . PRO A 1 430 ? -8.294 -7.332 29.652 1.00 79.75 430 PRO A CA 1
ATOM 3552 C C . PRO A 1 430 ? -9.285 -6.635 28.721 1.00 79.75 430 PRO A C 1
ATOM 3554 O O . PRO A 1 430 ? -9.327 -6.916 27.522 1.00 79.75 430 PRO A O 1
ATOM 3557 N N . VAL A 1 431 ? -10.043 -5.684 29.261 1.00 82.81 431 VAL A N 1
ATOM 3558 C CA . VAL A 1 431 ? -10.822 -4.753 28.435 1.00 82.81 431 VAL A CA 1
ATOM 3559 C C . VAL A 1 431 ? -9.893 -3.768 27.727 1.00 82.81 431 VAL A C 1
ATOM 3561 O O . VAL A 1 431 ? -8.798 -3.466 28.210 1.00 82.81 431 VAL A O 1
ATOM 3564 N N . VAL A 1 432 ? -10.323 -3.250 26.584 1.00 87.44 432 VAL A N 1
ATOM 3565 C CA . VAL A 1 432 ? -9.637 -2.163 25.886 1.00 87.44 432 VAL A CA 1
ATOM 3566 C C . VAL A 1 432 ? -10.295 -0.837 26.199 1.00 87.44 432 VAL A C 1
ATOM 3568 O O . VAL A 1 432 ? -11.514 -0.723 26.163 1.00 87.44 432 VAL A O 1
ATOM 3571 N N . GLU A 1 433 ? -9.468 0.159 26.498 1.00 89.25 433 GLU A N 1
ATOM 3572 C CA . GLU A 1 433 ? -9.894 1.549 26.596 1.00 89.25 433 GLU A CA 1
ATOM 3573 C C . GLU A 1 433 ? -9.746 2.176 25.210 1.00 89.25 433 GLU A C 1
ATOM 3575 O O . GLU A 1 433 ? -8.629 2.423 24.734 1.00 89.25 433 GLU A O 1
ATOM 3580 N N . LEU A 1 434 ? -10.876 2.383 24.549 1.00 90.38 434 LEU A N 1
ATOM 3581 C CA . LEU A 1 434 ? -10.972 3.070 23.274 1.00 90.38 434 LEU A CA 1
ATOM 3582 C C . LEU A 1 434 ? -11.354 4.529 23.500 1.00 90.38 434 LEU A C 1
ATOM 3584 O O . LEU A 1 434 ? -12.077 4.852 24.437 1.00 90.38 434 LEU A O 1
ATOM 3588 N N . TYR A 1 435 ? -10.884 5.411 22.635 1.00 87.06 435 TYR A N 1
ATOM 3589 C CA . TYR A 1 435 ? -11.301 6.807 22.629 1.00 87.06 435 TYR A CA 1
ATOM 3590 C C . TYR A 1 435 ? -11.532 7.262 21.200 1.00 87.06 435 TYR A C 1
ATOM 3592 O O . TYR A 1 435 ? -10.944 6.723 20.252 1.00 87.06 435 TYR A O 1
ATOM 3600 N N . ASP A 1 436 ? -12.405 8.246 21.067 1.00 83.31 436 ASP A N 1
ATOM 3601 C CA . ASP A 1 436 ? -12.580 8.961 19.821 1.00 83.31 436 ASP A CA 1
ATOM 3602 C C . ASP A 1 436 ? -11.489 10.048 19.739 1.00 83.31 436 ASP A C 1
ATOM 3604 O O . ASP A 1 436 ? -11.327 10.812 20.691 1.00 83.31 436 ASP A O 1
ATOM 3608 N N . PRO A 1 437 ? -10.667 10.119 18.676 1.00 73.50 437 PRO A N 1
ATOM 3609 C CA . PRO A 1 437 ? -9.681 11.189 18.537 1.00 73.50 437 PRO A CA 1
ATOM 3610 C C . PRO A 1 437 ? -10.258 12.600 18.631 1.00 73.50 437 PRO A C 1
ATOM 3612 O O . PRO A 1 437 ? -9.518 13.496 19.050 1.00 73.50 437 PRO A O 1
ATOM 3615 N N . ASP A 1 438 ? -11.521 12.775 18.242 1.00 65.44 438 ASP A N 1
ATOM 3616 C CA . ASP A 1 438 ? -12.196 14.071 18.229 1.00 65.44 438 ASP A CA 1
ATOM 3617 C C . ASP A 1 438 ? -12.862 14.384 19.583 1.00 65.44 438 ASP A C 1
ATOM 3619 O O . ASP A 1 438 ? -13.046 15.550 19.921 1.00 65.44 438 ASP A O 1
ATOM 3623 N N . ASP A 1 439 ? -13.096 13.368 20.424 1.00 73.69 439 ASP A N 1
ATOM 3624 C CA . ASP A 1 439 ? -13.476 13.513 21.835 1.00 73.69 439 ASP A CA 1
ATOM 3625 C C . ASP A 1 439 ? -12.518 12.726 22.746 1.00 73.69 439 ASP A C 1
ATOM 3627 O O . ASP A 1 439 ? -12.784 11.610 23.202 1.00 73.69 439 ASP A O 1
ATOM 3631 N N . LYS A 1 440 ? -11.358 13.334 23.020 1.00 71.94 440 LYS A N 1
ATOM 3632 C CA . LYS A 1 440 ? -10.296 12.724 23.842 1.00 71.94 440 LYS A CA 1
ATOM 3633 C C . LYS A 1 440 ? -10.667 12.584 25.320 1.00 71.94 440 LYS A C 1
ATOM 3635 O O . LYS A 1 440 ? -9.969 11.861 26.039 1.00 71.94 440 LYS A O 1
ATOM 3640 N N . ASN A 1 441 ? -11.699 13.296 25.773 1.00 75.75 441 ASN A N 1
ATOM 3641 C CA . ASN A 1 441 ? -12.124 13.298 27.170 1.00 75.75 441 ASN A CA 1
ATOM 3642 C C . ASN A 1 441 ? -13.020 12.096 27.469 1.00 75.75 441 ASN A C 1
ATOM 3644 O O . ASN A 1 441 ? -12.947 11.543 28.567 1.00 75.75 441 ASN A O 1
ATOM 3648 N N . GLN A 1 442 ? -13.782 11.633 26.478 1.00 81.31 442 GLN A N 1
ATOM 3649 C CA . GLN A 1 442 ? -14.575 10.421 26.593 1.00 81.31 442 GLN A CA 1
ATOM 3650 C C . GLN A 1 442 ? -13.737 9.169 26.298 1.00 81.31 442 GLN A C 1
ATOM 3652 O O . GLN A 1 442 ? -12.931 9.100 25.368 1.00 81.31 442 GLN A O 1
ATOM 3657 N N . SER A 1 443 ? -13.897 8.128 27.114 1.00 85.62 443 SER A N 1
ATOM 3658 C CA . SER A 1 443 ? -13.249 6.832 26.893 1.00 85.62 443 SER A CA 1
ATOM 3659 C C . SER A 1 443 ? -14.239 5.696 27.119 1.00 85.62 443 SER A C 1
ATOM 3661 O O . SER A 1 443 ? -15.051 5.728 28.039 1.00 85.62 443 SER A O 1
ATOM 3663 N N . TYR A 1 444 ? -14.167 4.690 26.256 1.00 87.56 444 TYR A N 1
ATOM 3664 C CA . TYR A 1 444 ? -15.068 3.549 26.212 1.00 87.56 444 TYR A CA 1
ATOM 3665 C C . TYR A 1 444 ? -14.290 2.286 26.568 1.00 87.56 444 TYR A C 1
ATOM 3667 O O . TYR A 1 444 ? -13.328 1.926 25.887 1.00 87.56 444 TYR A O 1
ATOM 3675 N N . PHE A 1 445 ? -14.704 1.600 27.630 1.00 88.81 445 PHE A N 1
ATOM 3676 C CA . PHE A 1 445 ? -14.106 0.333 28.041 1.00 88.81 445 PHE A CA 1
ATOM 3677 C C . PHE A 1 445 ? -14.897 -0.824 27.443 1.00 88.81 445 PHE A C 1
ATOM 3679 O O . PHE A 1 445 ? -16.036 -1.070 27.834 1.00 88.81 445 PHE A O 1
ATOM 3686 N N . LEU A 1 446 ? -14.294 -1.538 26.494 1.00 89.94 446 LEU A N 1
ATOM 3687 C CA . LEU A 1 446 ? -14.959 -2.617 25.770 1.00 89.94 446 LEU A CA 1
ATOM 3688 C C . LEU A 1 446 ? -14.199 -3.940 25.904 1.00 89.94 446 LEU A C 1
ATOM 3690 O O . LEU A 1 446 ? -12.964 -3.957 25.889 1.00 89.94 446 LEU A O 1
ATOM 3694 N N . PRO A 1 447 ? -14.901 -5.080 26.001 1.00 88.25 447 PRO A N 1
ATOM 3695 C CA . PRO A 1 447 ? -14.296 -6.392 25.820 1.00 88.25 447 PRO A CA 1
ATOM 3696 C C . PRO A 1 447 ? -13.605 -6.487 24.457 1.00 88.25 447 PRO A C 1
ATOM 3698 O O . PRO A 1 447 ? -14.182 -6.101 23.441 1.00 88.25 447 PRO A O 1
ATOM 3701 N N . MET A 1 448 ? -12.400 -7.064 24.405 1.00 81.81 448 MET A N 1
ATOM 3702 C CA . MET A 1 448 ? -11.667 -7.224 23.137 1.00 81.81 448 MET A C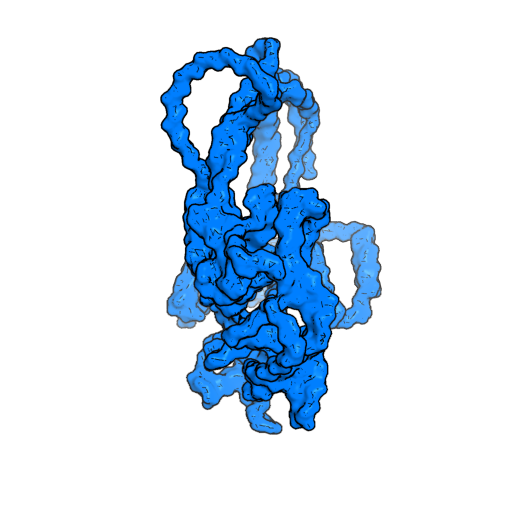A 1
ATOM 3703 C C . MET A 1 448 ? -12.450 -8.012 22.077 1.00 81.81 448 MET A C 1
ATOM 3705 O O . MET A 1 448 ? -12.203 -7.844 20.890 1.00 81.81 448 MET A O 1
ATOM 3709 N N . GLU A 1 449 ? -13.390 -8.865 22.485 1.00 84.50 449 GLU A N 1
ATOM 3710 C CA . GLU A 1 449 ? -14.220 -9.646 21.563 1.00 84.50 449 GLU A CA 1
ATOM 3711 C C . GLU A 1 449 ? -15.298 -8.838 20.836 1.00 84.50 449 GLU A C 1
ATOM 3713 O O . GLU A 1 449 ? -15.856 -9.340 19.869 1.00 84.50 449 GLU A O 1
ATOM 3718 N N . LEU A 1 450 ? -15.559 -7.595 21.241 1.00 88.31 450 LEU A N 1
ATOM 3719 C CA . LEU A 1 450 ? -16.530 -6.711 20.587 1.00 88.31 450 LEU A CA 1
ATOM 3720 C C . LEU A 1 450 ? -15.866 -5.645 19.705 1.00 88.31 450 LEU A C 1
ATOM 3722 O O . LEU A 1 450 ? -16.544 -4.778 19.155 1.00 88.31 450 LEU A O 1
ATOM 3726 N N . VAL A 1 451 ? -14.540 -5.704 19.573 1.00 89.50 451 VAL A N 1
ATOM 3727 C CA . VAL A 1 451 ? -13.731 -4.709 18.868 1.00 89.50 451 VAL A CA 1
ATOM 3728 C C . VAL A 1 451 ? -13.056 -5.366 17.674 1.00 89.50 451 VAL A C 1
ATOM 3730 O O . VAL A 1 451 ? -12.356 -6.363 17.832 1.00 89.50 451 VAL A O 1
ATOM 3733 N N . ASN A 1 452 ? -13.221 -4.790 16.487 1.00 90.81 452 ASN A N 1
ATOM 3734 C CA . ASN A 1 452 ? -12.576 -5.243 15.259 1.00 90.81 452 ASN A CA 1
ATOM 3735 C C . ASN A 1 452 ? -11.511 -4.237 14.814 1.00 90.81 452 ASN A C 1
ATOM 3737 O O . ASN A 1 452 ? -11.645 -3.031 15.030 1.00 90.81 452 ASN A O 1
ATOM 3741 N N . VAL A 1 453 ? -10.440 -4.733 14.194 1.00 89.69 453 VAL A N 1
ATOM 3742 C CA . VAL A 1 453 ? -9.490 -3.880 13.471 1.00 89.69 453 VAL A CA 1
ATOM 3743 C C . VAL A 1 453 ? -10.203 -3.331 12.242 1.00 89.69 453 VAL A C 1
ATOM 3745 O O . VAL A 1 453 ? -10.747 -4.102 11.457 1.00 89.69 453 VAL A O 1
ATOM 3748 N N . ASP A 1 454 ? -10.204 -2.009 12.087 1.00 88.88 454 ASP A N 1
ATOM 3749 C CA . ASP A 1 454 ? -10.881 -1.363 10.965 1.00 88.88 454 ASP A CA 1
ATOM 3750 C C . ASP A 1 454 ? -10.274 -1.783 9.616 1.00 88.88 454 ASP A C 1
ATOM 3752 O O . ASP A 1 454 ? -9.061 -1.994 9.500 1.00 88.88 454 ASP A O 1
ATOM 3756 N N . GLU A 1 455 ? -11.114 -1.895 8.593 1.00 87.06 455 GLU A N 1
ATOM 3757 C CA . GLU A 1 455 ? -10.686 -2.308 7.260 1.00 87.06 455 GLU A CA 1
ATOM 3758 C C . GLU A 1 455 ? -9.987 -1.183 6.487 1.00 87.06 455 GLU A C 1
ATOM 3760 O O . GLU A 1 455 ? -10.150 0.008 6.752 1.00 87.06 455 GLU A O 1
ATOM 3765 N N . GLY A 1 456 ? -9.176 -1.555 5.495 1.00 86.50 456 GLY A N 1
ATOM 3766 C CA . GLY A 1 456 ? -8.520 -0.582 4.624 1.00 86.50 456 GLY A CA 1
ATOM 3767 C C . GLY A 1 456 ? -7.283 0.094 5.203 1.00 86.50 456 GLY A C 1
ATOM 3768 O O . GLY A 1 456 ? -6.747 1.023 4.595 1.00 86.50 456 GLY A O 1
ATOM 3769 N N . GLN A 1 457 ? -6.793 -0.378 6.349 1.00 90.56 457 GLN A N 1
ATOM 3770 C CA . GLN A 1 457 ? -5.598 0.159 6.990 1.00 90.56 457 GLN A CA 1
ATOM 3771 C C . GLN A 1 457 ? -4.320 -0.476 6.426 1.00 90.56 457 GLN A C 1
ATOM 3773 O O . GLN A 1 457 ? -4.156 -1.696 6.536 1.00 90.56 457 GLN A O 1
ATOM 3778 N N . PRO A 1 458 ? -3.394 0.306 5.840 1.00 89.75 458 PRO A N 1
ATOM 3779 C CA . PRO A 1 458 ? -2.165 -0.243 5.282 1.00 89.75 458 PRO A CA 1
ATOM 3780 C C . PRO A 1 458 ? -1.274 -0.824 6.383 1.00 89.75 458 PRO A C 1
ATOM 3782 O O . PRO A 1 458 ? -1.105 -0.236 7.454 1.00 89.75 458 PRO A O 1
ATOM 3785 N N . ASN A 1 459 ? -0.659 -1.970 6.101 1.00 87.31 459 ASN A N 1
ATOM 3786 C CA . ASN A 1 459 ? 0.341 -2.555 6.976 1.00 87.31 459 ASN A CA 1
ATOM 3787 C C . ASN A 1 459 ? 1.666 -1.799 6.822 1.00 87.31 459 ASN A C 1
ATOM 3789 O O . ASN A 1 459 ? 2.375 -1.949 5.830 1.00 87.31 459 ASN A O 1
ATOM 3793 N N . LEU A 1 460 ? 1.996 -0.992 7.828 1.00 80.44 460 LEU A N 1
ATOM 3794 C CA . LEU A 1 460 ? 3.227 -0.200 7.869 1.00 80.44 460 LEU A CA 1
ATOM 3795 C C . LEU A 1 460 ? 4.425 -0.974 8.439 1.00 80.44 460 LEU A C 1
ATOM 3797 O O . LEU A 1 460 ? 5.528 -0.433 8.505 1.00 80.44 460 LEU A O 1
ATOM 3801 N N . GLN A 1 461 ? 4.224 -2.210 8.905 1.00 78.06 461 GLN A N 1
ATOM 3802 C CA . GLN A 1 461 ? 5.311 -3.017 9.448 1.00 78.06 461 GLN A CA 1
ATOM 3803 C C . GLN A 1 461 ? 6.087 -3.715 8.326 1.00 78.06 461 GLN A C 1
ATOM 3805 O O . GLN A 1 461 ? 5.473 -4.227 7.385 1.00 78.06 461 GLN A O 1
ATOM 3810 N N . PRO A 1 462 ? 7.425 -3.812 8.445 1.00 78.81 462 PRO A N 1
ATOM 3811 C CA . PRO A 1 462 ? 8.216 -4.651 7.559 1.00 78.81 462 PRO A CA 1
ATOM 3812 C C . PRO A 1 462 ? 7.686 -6.083 7.574 1.00 78.81 462 PRO A C 1
ATOM 3814 O O . PRO A 1 462 ? 7.470 -6.668 8.641 1.00 78.81 462 PRO A O 1
ATOM 3817 N N . LEU A 1 463 ? 7.483 -6.648 6.387 1.00 81.69 463 LEU A N 1
ATOM 3818 C CA . LEU A 1 463 ? 7.078 -8.039 6.276 1.00 81.69 463 LEU A CA 1
ATOM 3819 C C . LEU A 1 463 ? 8.231 -8.941 6.696 1.00 81.69 463 LEU A C 1
ATOM 3821 O O . LEU A 1 463 ? 9.414 -8.650 6.529 1.00 81.69 463 LEU A O 1
ATOM 3825 N N . THR A 1 464 ? 7.874 -10.082 7.252 1.00 80.88 464 THR A N 1
ATOM 3826 C CA . THR A 1 464 ? 8.851 -11.099 7.612 1.00 80.88 464 THR A CA 1
ATOM 3827 C C . THR A 1 464 ? 9.237 -11.953 6.411 1.00 80.88 464 THR A C 1
ATOM 3829 O O . THR A 1 464 ? 8.531 -11.975 5.408 1.00 80.88 464 THR A O 1
ATOM 3832 N N . SER A 1 465 ? 10.315 -12.737 6.501 1.00 78.56 465 SER A N 1
ATOM 3833 C CA . SER A 1 465 ? 10.730 -13.616 5.395 1.00 78.56 465 SER A CA 1
ATOM 3834 C C . SER A 1 465 ? 9.641 -14.616 4.967 1.00 78.56 465 SER A C 1
ATOM 3836 O O . SER A 1 465 ? 9.497 -14.886 3.779 1.00 78.56 465 SER A O 1
ATOM 3838 N N . GLU A 1 466 ? 8.839 -15.143 5.906 1.00 79.62 466 GLU A N 1
ATOM 3839 C CA . GLU A 1 466 ? 7.721 -16.050 5.581 1.00 79.62 466 GLU A CA 1
ATOM 3840 C C . GLU A 1 466 ? 6.565 -15.302 4.899 1.00 79.62 466 GLU A C 1
ATOM 3842 O O . GLU A 1 466 ? 5.988 -15.810 3.937 1.00 79.62 466 GLU A O 1
ATOM 3847 N N . GLN A 1 467 ? 6.244 -14.091 5.365 1.00 85.12 467 GLN A N 1
ATOM 3848 C CA . GLN A 1 467 ? 5.238 -13.235 4.733 1.00 85.12 467 GLN A CA 1
ATOM 3849 C C . GLN A 1 467 ? 5.679 -12.799 3.334 1.00 85.12 467 GLN A C 1
ATOM 3851 O O . GLN A 1 467 ? 4.885 -12.894 2.407 1.00 85.12 467 GLN A O 1
ATOM 3856 N N . HIS A 1 468 ? 6.942 -12.398 3.163 1.00 85.94 468 HIS A N 1
ATOM 3857 C CA . HIS A 1 468 ? 7.526 -12.073 1.865 1.00 85.94 468 HIS A CA 1
ATOM 3858 C C . HIS A 1 468 ? 7.443 -13.257 0.904 1.00 85.94 468 HIS A C 1
ATOM 3860 O O . HIS A 1 468 ? 6.978 -13.079 -0.211 1.00 85.94 468 HIS A O 1
ATOM 3866 N N . ALA A 1 469 ? 7.809 -14.471 1.329 1.00 86.25 469 ALA A N 1
ATOM 3867 C CA . ALA A 1 469 ? 7.712 -15.653 0.472 1.00 86.25 469 ALA A CA 1
ATOM 3868 C C . ALA A 1 469 ? 6.266 -15.938 0.027 1.00 86.25 469 ALA A C 1
ATOM 3870 O O . ALA A 1 469 ? 6.018 -16.202 -1.149 1.00 86.25 469 ALA A O 1
ATOM 3871 N N . LYS A 1 470 ? 5.295 -15.847 0.949 1.00 88.06 470 LYS A N 1
ATOM 3872 C CA . LYS A 1 470 ? 3.869 -16.001 0.613 1.00 88.06 470 LYS A CA 1
ATOM 3873 C C . LYS A 1 470 ? 3.370 -14.895 -0.308 1.00 88.06 470 LYS A C 1
ATOM 3875 O O . LYS A 1 470 ? 2.629 -15.196 -1.236 1.00 88.06 470 LYS A O 1
ATOM 3880 N N . ALA A 1 471 ? 3.769 -13.651 -0.052 1.00 90.12 471 ALA A N 1
ATOM 3881 C CA . ALA A 1 471 ? 3.419 -12.517 -0.890 1.00 90.12 471 ALA A CA 1
ATOM 3882 C C . ALA A 1 471 ? 3.981 -12.719 -2.298 1.00 90.12 471 ALA A C 1
ATOM 3884 O O . ALA A 1 471 ? 3.198 -12.786 -3.231 1.00 90.12 471 ALA A O 1
ATOM 3885 N N . THR A 1 472 ? 5.286 -12.964 -2.445 1.00 91.19 472 THR A N 1
ATOM 3886 C CA . THR A 1 472 ? 5.927 -13.226 -3.741 1.00 91.19 472 THR A CA 1
ATOM 3887 C C . THR A 1 472 ? 5.210 -14.328 -4.513 1.00 91.19 472 THR A C 1
ATOM 3889 O O . THR A 1 472 ? 4.851 -14.121 -5.666 1.00 91.19 472 THR A O 1
ATOM 3892 N N . ASN A 1 473 ? 4.917 -15.465 -3.878 1.00 89.00 473 ASN A N 1
ATOM 3893 C CA . ASN A 1 473 ? 4.210 -16.561 -4.544 1.00 89.00 473 ASN A CA 1
ATOM 3894 C C . ASN A 1 473 ? 2.804 -16.177 -5.030 1.00 89.00 473 ASN A C 1
ATOM 3896 O O . ASN A 1 473 ? 2.348 -16.723 -6.026 1.00 89.00 473 ASN A O 1
ATOM 3900 N N . LYS A 1 474 ? 2.119 -15.260 -4.337 1.00 86.88 474 LYS A N 1
ATOM 3901 C CA . LYS A 1 474 ? 0.798 -14.754 -4.735 1.00 86.88 474 LYS A CA 1
ATOM 3902 C C . LYS A 1 474 ? 0.865 -13.594 -5.736 1.00 86.88 474 LYS A C 1
ATOM 3904 O O . LYS A 1 474 ? -0.095 -13.375 -6.461 1.00 86.88 474 LYS A O 1
ATOM 3909 N N . THR A 1 475 ? 1.964 -12.838 -5.767 1.00 89.19 475 THR A N 1
ATOM 3910 C CA . THR A 1 475 ? 2.111 -11.644 -6.617 1.00 89.19 475 THR A CA 1
ATOM 3911 C C . THR A 1 475 ? 2.848 -11.894 -7.929 1.00 89.19 475 THR A C 1
ATOM 3913 O O . THR A 1 475 ? 2.844 -11.025 -8.798 1.00 89.19 475 THR A O 1
ATOM 3916 N N . VAL A 1 476 ? 3.549 -13.023 -8.067 1.00 89.88 476 VAL A N 1
ATOM 3917 C CA . VAL A 1 476 ? 4.243 -13.383 -9.311 1.00 89.88 476 VAL A CA 1
ATOM 3918 C C . VAL A 1 476 ? 3.204 -13.718 -10.376 1.00 89.88 476 VAL A C 1
ATOM 3920 O O . VAL A 1 476 ? 2.434 -14.660 -10.233 1.00 89.88 476 VAL A O 1
ATOM 3923 N N . VAL A 1 477 ? 3.212 -12.933 -11.452 1.00 89.00 477 VAL A N 1
ATOM 3924 C CA . VAL A 1 477 ? 2.269 -13.030 -12.569 1.00 89.00 477 VAL A CA 1
ATOM 3925 C C . VAL A 1 477 ? 3.059 -13.053 -13.876 1.00 89.00 477 VAL A C 1
ATOM 3927 O O . VAL A 1 477 ? 4.015 -12.287 -14.040 1.00 89.00 477 VAL A O 1
ATOM 3930 N N . HIS A 1 478 ? 2.671 -13.922 -14.814 1.00 91.25 478 HIS A N 1
ATOM 3931 C CA . HIS A 1 478 ? 3.311 -13.981 -16.131 1.00 91.25 478 HIS A CA 1
ATOM 3932 C C . HIS A 1 478 ? 3.057 -12.678 -16.914 1.00 91.25 478 HIS A C 1
ATOM 3934 O O . HIS A 1 478 ? 1.968 -12.109 -16.808 1.00 91.25 478 HIS A O 1
ATOM 3940 N N . PRO A 1 479 ? 4.003 -12.184 -17.735 1.00 90.31 479 PRO A N 1
ATOM 3941 C CA . PRO A 1 479 ? 3.831 -10.922 -18.447 1.00 90.31 479 PRO A CA 1
ATOM 3942 C C . PRO A 1 479 ? 2.543 -10.772 -19.276 1.00 90.31 479 PRO A C 1
ATOM 3944 O O . PRO A 1 479 ? 1.991 -9.673 -19.306 1.00 90.31 479 PRO A O 1
ATOM 3947 N N . ASP A 1 480 ? 2.052 -11.845 -19.902 1.00 90.50 480 ASP A N 1
ATOM 3948 C CA . ASP A 1 480 ? 0.803 -11.831 -20.689 1.00 90.50 480 ASP A CA 1
ATOM 3949 C C . ASP A 1 480 ? -0.443 -11.696 -19.809 1.00 90.50 480 ASP A C 1
ATOM 3951 O O . ASP A 1 480 ? -1.417 -11.031 -20.158 1.00 90.50 480 ASP A O 1
ATOM 3955 N N . GLU A 1 481 ? -0.426 -12.327 -18.638 1.00 91.81 481 GLU A N 1
ATOM 3956 C CA . GLU A 1 481 ? -1.495 -12.192 -17.655 1.00 91.81 481 GLU A CA 1
ATOM 3957 C C . GLU A 1 481 ? -1.478 -10.795 -17.034 1.00 91.81 481 GLU A C 1
ATOM 3959 O O . GLU A 1 481 ? -2.522 -10.154 -16.952 1.00 91.81 481 GLU A O 1
ATOM 3964 N N . CYS A 1 482 ? -0.290 -10.265 -16.732 1.00 90.81 482 CYS A N 1
ATOM 3965 C CA . CYS A 1 482 ? -0.126 -8.893 -16.265 1.00 90.81 482 CYS A CA 1
ATOM 3966 C C . CYS A 1 482 ? -0.684 -7.879 -17.281 1.00 90.81 482 CYS A C 1
ATOM 3968 O O . CYS A 1 482 ? -1.419 -6.973 -16.892 1.00 90.81 482 CYS A O 1
ATOM 3970 N N . TYR A 1 483 ? -0.413 -8.073 -18.579 1.00 91.25 483 TYR A N 1
ATOM 3971 C CA . TYR A 1 483 ? -0.991 -7.267 -19.661 1.00 91.25 483 TYR A CA 1
ATOM 3972 C C . TYR A 1 483 ? -2.528 -7.308 -19.648 1.00 91.25 483 TYR A C 1
ATOM 3974 O O . TYR A 1 483 ? -3.172 -6.259 -19.634 1.00 91.25 483 TYR A O 1
ATOM 3982 N N . ARG A 1 484 ? -3.127 -8.507 -19.576 1.00 92.69 484 ARG A N 1
ATOM 3983 C CA . ARG A 1 484 ? -4.593 -8.670 -19.522 1.00 92.69 484 ARG A CA 1
ATOM 3984 C C . ARG A 1 484 ? -5.212 -8.014 -18.288 1.00 92.69 484 ARG A C 1
ATOM 3986 O O . ARG A 1 484 ? -6.268 -7.399 -18.396 1.00 92.69 484 ARG A O 1
ATOM 3993 N N . MET A 1 485 ? -4.557 -8.118 -17.134 1.00 93.62 485 MET A N 1
ATOM 3994 C CA . MET A 1 485 ? -4.999 -7.474 -15.894 1.00 93.62 485 MET A CA 1
ATOM 3995 C C . MET A 1 485 ? -4.974 -5.945 -16.009 1.00 93.62 485 MET A C 1
ATOM 3997 O O . MET A 1 485 ? -5.951 -5.303 -15.641 1.00 93.62 485 MET A O 1
ATOM 4001 N N . ILE A 1 486 ? -3.904 -5.365 -16.568 1.00 94.81 486 ILE A N 1
ATOM 4002 C CA . ILE A 1 486 ? -3.794 -3.910 -16.773 1.00 94.81 486 ILE A CA 1
ATOM 4003 C C . ILE A 1 486 ? -4.885 -3.415 -17.725 1.00 94.81 486 ILE A C 1
ATOM 4005 O O . ILE A 1 486 ? -5.530 -2.407 -17.441 1.00 94.81 486 ILE A O 1
ATOM 4009 N N . ARG A 1 487 ? -5.126 -4.138 -18.827 1.00 93.12 487 ARG A N 1
ATOM 4010 C CA . ARG A 1 487 ? -6.190 -3.794 -19.777 1.00 93.12 487 ARG A CA 1
ATOM 4011 C C . ARG A 1 487 ? -7.566 -3.838 -19.116 1.00 93.12 487 ARG A C 1
ATOM 4013 O O . ARG A 1 487 ? -8.297 -2.861 -19.201 1.00 93.12 487 ARG A O 1
ATOM 4020 N N . ARG A 1 488 ? -7.861 -4.900 -18.356 1.00 94.31 488 ARG A N 1
ATOM 4021 C CA . ARG A 1 488 ? -9.107 -5.006 -17.581 1.00 94.31 488 ARG A CA 1
ATOM 4022 C C . ARG A 1 488 ? -9.298 -3.812 -16.643 1.00 94.31 488 ARG A C 1
ATOM 4024 O O . ARG A 1 488 ? -10.384 -3.247 -16.613 1.00 94.31 488 ARG A O 1
ATOM 4031 N N . VAL A 1 489 ? -8.256 -3.407 -15.911 1.00 94.25 489 VAL A N 1
ATOM 4032 C CA . VAL A 1 489 ? -8.323 -2.222 -15.040 1.00 94.25 489 VAL A CA 1
ATOM 4033 C C . VAL A 1 489 ? -8.675 -0.976 -15.855 1.00 94.25 489 VAL A C 1
ATOM 4035 O O . VAL A 1 489 ? -9.543 -0.210 -15.452 1.00 94.25 489 VAL A O 1
ATOM 4038 N N . ALA A 1 490 ? -8.033 -0.764 -17.005 1.00 93.50 490 ALA A N 1
ATOM 4039 C CA . ALA A 1 490 ? -8.315 0.387 -17.859 1.00 93.50 490 ALA A CA 1
ATOM 4040 C C . ALA A 1 490 ? -9.751 0.374 -18.431 1.00 93.50 490 ALA A C 1
ATOM 4042 O O . ALA A 1 490 ? -10.377 1.432 -18.510 1.00 93.50 490 ALA A O 1
ATOM 4043 N N . ASP A 1 491 ? -10.297 -0.802 -18.755 1.00 92.19 491 ASP A N 1
ATOM 4044 C CA . ASP A 1 491 ? -11.680 -0.974 -19.224 1.00 92.19 491 ASP A CA 1
ATOM 4045 C C . ASP A 1 491 ? -12.704 -0.674 -18.112 1.00 92.19 491 ASP A C 1
ATOM 4047 O O . ASP A 1 491 ? -13.657 0.089 -18.303 1.00 92.19 491 ASP A O 1
ATOM 4051 N N . GLU A 1 492 ? -12.484 -1.223 -16.912 1.00 91.69 492 GLU A N 1
ATOM 4052 C CA . GLU A 1 492 ? -13.347 -1.040 -15.733 1.00 91.69 492 GLU A CA 1
ATOM 4053 C C . GLU A 1 492 ? -13.421 0.422 -15.278 1.00 91.69 492 GLU A C 1
ATOM 4055 O O . GLU A 1 492 ? -14.422 0.852 -14.703 1.00 91.69 492 GLU A O 1
ATOM 4060 N N . ARG A 1 493 ? -12.388 1.214 -15.585 1.00 90.31 493 ARG A N 1
ATOM 4061 C CA . ARG A 1 493 ? -12.331 2.645 -15.275 1.00 90.31 493 ARG A CA 1
ATOM 4062 C C . ARG A 1 493 ? -13.318 3.499 -16.060 1.00 90.31 493 ARG A C 1
ATOM 4064 O O . ARG A 1 493 ? -13.556 4.627 -15.636 1.00 90.31 493 ARG A O 1
ATOM 4071 N N . ARG A 1 494 ? -13.855 3.001 -17.182 1.00 90.44 494 ARG A N 1
ATOM 4072 C CA . ARG A 1 494 ? -14.878 3.669 -18.011 1.00 90.44 494 ARG A CA 1
ATOM 4073 C C . ARG A 1 494 ? -14.625 5.172 -18.211 1.00 90.44 494 ARG A C 1
ATOM 4075 O O . ARG A 1 494 ? -15.539 5.977 -18.074 1.00 90.44 494 ARG A O 1
ATOM 4082 N N . PHE A 1 495 ? -13.401 5.563 -18.585 1.00 92.31 495 PHE A N 1
ATOM 4083 C CA . PHE A 1 495 ? -12.979 6.976 -18.674 1.00 92.31 495 PHE A CA 1
ATOM 4084 C C . PHE A 1 495 ? -13.881 7.875 -19.541 1.00 92.31 495 PHE A C 1
ATOM 4086 O O . PHE A 1 495 ? -13.920 9.079 -19.328 1.00 92.31 495 PHE A O 1
ATOM 4093 N N . LYS A 1 496 ? -14.607 7.311 -20.517 1.00 89.19 496 LYS A N 1
ATOM 4094 C CA . LYS A 1 496 ? -15.588 8.041 -21.344 1.00 89.19 496 LYS A CA 1
ATOM 4095 C C . LYS A 1 496 ? -16.830 8.502 -20.569 1.00 89.19 496 LYS A C 1
ATOM 4097 O O . LYS A 1 496 ? -17.484 9.431 -21.013 1.00 89.19 496 LYS A O 1
ATOM 4102 N N . GLN A 1 497 ? -17.160 7.833 -19.465 1.00 90.19 497 GLN A N 1
ATOM 4103 C CA . GLN A 1 497 ? -18.307 8.121 -18.595 1.00 90.19 497 GLN A CA 1
ATOM 4104 C C . GLN A 1 497 ? -17.888 8.910 -17.343 1.00 90.19 497 GLN A C 1
ATOM 4106 O O . GLN A 1 497 ? -18.711 9.133 -16.460 1.00 90.19 497 GLN A O 1
ATOM 4111 N N . ASP A 1 498 ? -16.608 9.286 -17.224 1.00 88.25 498 ASP A N 1
ATOM 4112 C CA . ASP A 1 498 ? -16.128 10.051 -16.078 1.00 88.25 498 ASP A CA 1
ATOM 4113 C C . ASP A 1 498 ? -16.593 11.515 -16.209 1.00 88.25 498 ASP A C 1
ATOM 4115 O O . ASP A 1 498 ? -16.143 12.216 -17.123 1.00 88.25 498 ASP A O 1
ATOM 4119 N N . PRO A 1 499 ? -17.463 12.003 -15.305 1.00 83.69 499 PRO A N 1
ATOM 4120 C CA . PRO A 1 499 ? -18.098 13.313 -15.449 1.00 83.69 499 PRO A CA 1
ATOM 4121 C C . PRO A 1 499 ? -17.097 14.474 -15.360 1.00 83.69 499 PRO A C 1
ATOM 4123 O O . PRO A 1 499 ? -17.341 15.558 -15.896 1.00 83.69 499 PRO A O 1
ATOM 4126 N N . TYR A 1 500 ? -15.959 14.274 -14.690 1.00 82.56 500 TYR A N 1
ATOM 4127 C CA . TYR A 1 500 ? -14.931 15.302 -14.545 1.00 82.56 500 TYR A CA 1
ATOM 4128 C C . TYR A 1 500 ? -14.053 15.388 -15.793 1.00 82.56 500 TYR A C 1
ATOM 4130 O O . TYR A 1 500 ? -13.715 16.491 -16.230 1.00 82.56 500 TYR A O 1
ATOM 4138 N N . LEU A 1 501 ? -13.714 14.240 -16.386 1.00 88.75 501 LEU A N 1
ATOM 4139 C CA . LEU A 1 501 ? -12.944 14.184 -17.630 1.00 88.75 501 LEU A CA 1
ATOM 4140 C C . LEU A 1 501 ? -13.778 14.645 -18.829 1.00 88.75 501 LEU A C 1
ATOM 4142 O O . LEU A 1 501 ? -13.291 15.436 -19.639 1.00 88.75 501 LEU A O 1
ATOM 4146 N N . GLU A 1 502 ? -15.048 14.235 -18.905 1.00 87.25 502 GLU A N 1
ATOM 4147 C CA . GLU A 1 502 ? -15.969 14.634 -19.975 1.00 87.25 502 GLU A CA 1
ATOM 4148 C C . GLU A 1 502 ? -16.133 16.158 -20.040 1.00 87.25 502 GLU A C 1
ATOM 4150 O O . GLU A 1 502 ? -16.070 16.750 -21.122 1.00 87.25 502 GLU A O 1
ATOM 4155 N N . LYS A 1 503 ? -16.257 16.820 -18.881 1.00 82.44 503 LYS A N 1
ATOM 4156 C CA . LYS A 1 503 ? -16.376 18.283 -18.786 1.00 82.44 503 LYS A CA 1
ATOM 4157 C C . LYS A 1 503 ? -15.179 19.022 -19.389 1.00 82.44 503 LYS A C 1
ATOM 4159 O O . LYS A 1 503 ? -15.346 20.112 -19.930 1.00 82.44 503 LYS A O 1
ATOM 4164 N N . LEU A 1 504 ? -13.989 18.429 -19.311 1.00 82.50 504 LEU A N 1
ATOM 4165 C CA . LEU A 1 504 ? -12.764 18.953 -19.917 1.00 82.50 504 LEU A CA 1
ATOM 4166 C C . LEU A 1 504 ? -12.532 18.454 -21.341 1.00 82.50 504 LEU A C 1
ATOM 4168 O O . LEU A 1 504 ? -11.543 18.823 -21.969 1.00 82.50 504 LEU A O 1
ATOM 4172 N N . GLY A 1 505 ? -13.423 17.610 -21.862 1.00 88.69 505 GLY A N 1
ATOM 4173 C CA . GLY A 1 505 ? -13.239 16.982 -23.157 1.00 88.69 505 GLY A CA 1
ATOM 4174 C C . GLY A 1 505 ? -11.997 16.091 -23.202 1.00 88.69 505 GLY A C 1
ATOM 4175 O O . GLY A 1 505 ? -11.340 16.031 -24.244 1.00 88.69 505 GLY A O 1
ATOM 4176 N N . LEU A 1 506 ? -11.675 15.450 -22.074 1.00 91.56 506 LEU A N 1
ATOM 4177 C CA . LEU A 1 506 ? -10.575 14.509 -21.905 1.00 91.56 506 LEU A CA 1
ATOM 4178 C C . LEU A 1 506 ? -11.103 13.078 -21.932 1.00 91.56 506 LEU A C 1
ATOM 4180 O O . LEU A 1 506 ? -12.154 12.771 -21.375 1.00 91.56 506 LEU A O 1
ATOM 4184 N N . THR A 1 507 ? -10.343 12.173 -22.533 1.00 93.19 507 THR A N 1
ATOM 4185 C CA . THR A 1 507 ? -10.587 10.733 -22.417 1.00 93.19 507 THR A CA 1
ATOM 4186 C C . THR A 1 507 ? -9.275 9.958 -22.532 1.00 93.19 507 THR A C 1
ATOM 4188 O O . THR A 1 507 ? -8.211 10.548 -22.701 1.00 93.19 507 THR A O 1
ATOM 4191 N N . VAL A 1 508 ? -9.327 8.634 -22.414 1.00 95.19 508 VAL A N 1
ATOM 4192 C CA . VAL A 1 508 ? -8.158 7.751 -22.513 1.00 95.19 508 VAL A CA 1
ATOM 4193 C C . VAL A 1 508 ? -8.394 6.754 -23.638 1.00 95.19 508 VAL A C 1
ATOM 4195 O O . VAL A 1 508 ? -9.455 6.130 -23.706 1.00 95.19 508 VAL A O 1
ATOM 4198 N N . GLY A 1 509 ? -7.412 6.601 -24.525 1.00 93.81 509 GLY A N 1
ATOM 4199 C CA . GLY A 1 509 ? -7.407 5.574 -25.565 1.00 93.81 509 GLY A CA 1
ATOM 4200 C C . GLY A 1 509 ? -7.116 4.197 -24.976 1.00 93.81 509 GLY A C 1
ATOM 4201 O O . GLY A 1 509 ? -6.005 3.700 -25.102 1.00 93.81 509 GLY A O 1
ATOM 4202 N N . VAL A 1 510 ? -8.101 3.584 -24.313 1.00 91.88 510 VAL A N 1
ATOM 4203 C CA . VAL A 1 510 ? -7.933 2.276 -23.650 1.00 91.88 510 VAL A CA 1
ATOM 4204 C C . VAL A 1 510 ? -7.587 1.159 -24.646 1.00 91.88 510 VAL A C 1
ATOM 4206 O O . VAL A 1 510 ? -6.753 0.306 -24.356 1.00 91.88 510 VAL A O 1
ATOM 4209 N N . ASP A 1 511 ? -8.147 1.215 -25.856 1.00 89.00 511 ASP A N 1
ATOM 4210 C CA . ASP A 1 511 ? -7.837 0.272 -26.940 1.00 89.00 511 ASP A CA 1
ATOM 4211 C C . ASP A 1 511 ? -6.522 0.582 -27.676 1.00 89.00 511 ASP A C 1
ATOM 4213 O O . ASP A 1 511 ? -6.070 -0.213 -28.495 1.00 89.00 511 ASP A O 1
ATOM 4217 N N . GLU A 1 512 ? -5.887 1.713 -27.364 1.00 88.06 512 GLU A N 1
ATOM 4218 C CA . GLU A 1 512 ? -4.687 2.238 -28.029 1.00 88.06 512 GLU A CA 1
ATOM 4219 C C . GLU A 1 512 ? -3.477 2.218 -27.089 1.00 88.06 512 GLU A C 1
ATOM 4221 O O . GLU A 1 512 ? -2.661 3.137 -27.069 1.00 88.06 512 GLU A O 1
ATOM 4226 N N . MET A 1 513 ? -3.368 1.168 -26.275 1.00 90.06 513 MET A N 1
ATOM 4227 C CA . MET A 1 513 ? -2.191 0.924 -25.443 1.00 90.06 513 MET A CA 1
ATOM 4228 C C . MET A 1 513 ? -0.926 1.006 -26.306 1.00 90.06 513 MET A C 1
ATOM 4230 O O . MET A 1 513 ? -0.817 0.307 -27.315 1.00 90.06 513 MET A O 1
ATOM 4234 N N . LEU A 1 514 ? 0.007 1.890 -25.937 1.00 91.38 514 LEU A N 1
ATOM 4235 C CA . LEU A 1 514 ? 1.099 2.261 -26.830 1.00 91.38 514 LEU A CA 1
ATOM 4236 C C . LEU A 1 514 ? 1.982 1.051 -27.148 1.00 91.38 514 LEU A C 1
ATOM 4238 O O . LEU A 1 514 ? 2.536 0.412 -26.242 1.00 91.38 514 LEU A O 1
ATOM 4242 N N . MET A 1 515 ? 2.152 0.793 -28.444 1.00 91.12 515 MET A N 1
ATOM 4243 C CA . MET A 1 515 ? 3.169 -0.104 -28.980 1.00 91.12 515 MET A CA 1
ATOM 4244 C C . MET A 1 515 ? 4.368 0.727 -29.408 1.00 91.12 515 MET A C 1
ATOM 4246 O O . MET A 1 515 ? 4.236 1.619 -30.244 1.00 91.12 515 MET A O 1
ATOM 4250 N N . LEU A 1 516 ? 5.528 0.447 -28.820 1.00 91.19 516 LEU A N 1
ATOM 4251 C CA . LEU A 1 516 ? 6.760 1.155 -29.141 1.00 91.19 516 LEU A CA 1
ATOM 4252 C C . LEU A 1 516 ? 7.730 0.236 -29.890 1.00 91.19 516 LEU A C 1
ATOM 4254 O O . LEU A 1 516 ? 7.917 -0.914 -29.473 1.00 91.19 516 LEU A O 1
ATOM 4258 N N . PRO A 1 517 ? 8.400 0.745 -30.939 1.00 91.81 517 PRO A N 1
ATOM 4259 C CA . PRO A 1 517 ? 9.504 0.038 -31.560 1.00 91.81 517 PRO A CA 1
ATOM 4260 C C . PRO A 1 517 ? 10.697 0.015 -30.599 1.00 91.81 517 PRO A C 1
ATOM 4262 O O . PRO A 1 517 ? 11.149 1.043 -30.093 1.00 91.81 517 PRO A O 1
ATOM 4265 N N . ALA A 1 518 ? 11.235 -1.171 -30.361 1.00 92.44 518 ALA A N 1
ATOM 4266 C CA . ALA A 1 518 ? 12.396 -1.422 -29.523 1.00 92.44 518 ALA A CA 1
ATOM 4267 C C . ALA A 1 518 ? 13.451 -2.240 -30.280 1.00 92.44 518 ALA A C 1
ATOM 4269 O O . ALA A 1 518 ? 13.263 -2.664 -31.425 1.00 92.44 518 ALA A O 1
ATOM 4270 N N . ARG A 1 519 ? 14.614 -2.430 -29.647 1.00 92.81 519 ARG A N 1
ATOM 4271 C CA . ARG A 1 519 ? 15.754 -3.142 -30.235 1.00 92.81 519 ARG A CA 1
ATOM 4272 C C . ARG A 1 519 ? 16.348 -4.132 -29.246 1.00 92.81 519 ARG A C 1
ATOM 4274 O O . ARG A 1 519 ? 16.674 -3.771 -28.118 1.00 92.81 519 ARG A O 1
ATOM 4281 N N . ILE A 1 520 ? 16.532 -5.371 -29.690 1.00 90.25 520 ILE A N 1
ATOM 4282 C CA . ILE A 1 520 ? 17.314 -6.381 -28.981 1.00 90.25 520 ILE A CA 1
ATOM 4283 C C . ILE A 1 520 ? 18.772 -6.168 -29.367 1.00 90.25 520 ILE A C 1
ATOM 4285 O O . ILE A 1 520 ? 19.179 -6.446 -30.498 1.00 90.25 520 ILE A O 1
ATOM 4289 N N . LEU A 1 521 ? 19.557 -5.648 -28.428 1.00 91.06 521 LEU A N 1
ATOM 4290 C CA . LEU A 1 521 ? 20.992 -5.501 -28.625 1.00 91.06 521 LEU A CA 1
ATOM 4291 C C . LEU A 1 521 ? 21.656 -6.886 -28.700 1.00 91.06 521 LEU A C 1
ATOM 4293 O O . LEU A 1 521 ? 21.261 -7.791 -27.955 1.00 91.06 521 LEU A O 1
ATOM 4297 N N . PRO A 1 522 ? 22.660 -7.070 -29.577 1.00 87.06 522 PRO A N 1
ATOM 4298 C CA . PRO A 1 522 ? 23.427 -8.305 -29.598 1.00 87.06 522 PRO A CA 1
ATOM 4299 C C . PRO A 1 522 ? 24.112 -8.506 -28.236 1.00 87.06 522 PRO A C 1
ATOM 4301 O O . PRO A 1 522 ? 24.576 -7.532 -27.635 1.00 87.06 522 PRO A O 1
ATOM 4304 N N . PRO A 1 523 ? 24.175 -9.745 -27.720 1.00 86.56 523 PRO A N 1
ATOM 4305 C CA . PRO A 1 523 ? 24.831 -10.001 -26.448 1.00 86.56 523 PRO A CA 1
ATOM 4306 C C . PRO A 1 523 ? 26.322 -9.664 -26.536 1.00 86.56 523 PRO A C 1
ATOM 4308 O O . PRO A 1 523 ? 26.979 -9.948 -27.540 1.00 86.56 523 PRO A O 1
ATOM 4311 N N . SER A 1 524 ? 26.869 -9.097 -25.461 1.00 87.81 524 SER A N 1
ATOM 4312 C CA . SER A 1 524 ? 28.309 -8.870 -25.345 1.00 87.81 524 SER A CA 1
ATOM 4313 C C . SER A 1 524 ? 29.073 -10.193 -25.404 1.00 87.81 524 SER A C 1
ATOM 4315 O O . SER A 1 524 ? 28.629 -11.210 -24.868 1.00 87.81 524 SER A O 1
ATOM 4317 N N . LYS A 1 525 ? 30.254 -10.169 -26.025 1.00 85.50 525 LYS A N 1
ATOM 4318 C CA . LYS A 1 525 ? 31.175 -11.309 -26.027 1.00 85.50 525 LYS A CA 1
ATOM 4319 C C . LYS A 1 525 ? 31.761 -11.470 -24.628 1.00 85.50 525 LYS A C 1
ATOM 4321 O O . LYS A 1 525 ? 32.324 -10.521 -24.089 1.00 85.50 525 LYS A O 1
ATOM 4326 N N . ILE A 1 526 ? 31.632 -12.661 -24.055 1.00 86.50 526 ILE A N 1
ATOM 4327 C CA . ILE A 1 526 ? 32.229 -12.989 -22.760 1.00 86.50 526 ILE A CA 1
ATOM 4328 C C . ILE A 1 526 ? 33.446 -13.861 -23.023 1.00 86.50 526 ILE A C 1
ATOM 4330 O O . ILE A 1 526 ? 33.314 -14.928 -23.614 1.00 86.50 526 ILE A O 1
ATOM 4334 N N . ILE A 1 527 ? 34.619 -13.386 -22.614 1.00 85.00 527 ILE A N 1
ATOM 4335 C CA . ILE A 1 527 ? 35.899 -14.023 -22.917 1.00 85.00 527 ILE A CA 1
ATOM 4336 C C . ILE A 1 527 ? 36.436 -14.721 -21.664 1.00 85.00 527 ILE A C 1
ATOM 4338 O O . ILE A 1 527 ? 36.526 -14.116 -20.596 1.00 85.00 527 ILE A O 1
ATOM 4342 N N . TYR A 1 528 ? 36.790 -15.994 -21.815 1.00 84.88 528 TYR A N 1
ATOM 4343 C CA . TYR A 1 528 ? 37.462 -16.832 -20.822 1.00 84.88 528 TYR A CA 1
ATOM 4344 C C . TYR A 1 528 ? 38.686 -17.497 -21.457 1.00 84.88 528 TYR A C 1
ATOM 4346 O O . TYR A 1 528 ? 38.835 -17.511 -22.672 1.00 84.88 528 TYR A O 1
ATOM 4354 N N . LYS A 1 529 ? 39.559 -18.104 -20.656 1.00 80.62 529 LYS A N 1
ATOM 4355 C CA . LYS A 1 529 ? 40.675 -18.909 -21.163 1.00 80.62 529 LYS A CA 1
ATOM 4356 C C . LYS A 1 529 ? 40.242 -20.349 -21.405 1.00 80.62 529 LYS A C 1
ATOM 4358 O O . LYS A 1 529 ? 39.553 -20.941 -20.575 1.00 80.62 529 LYS A O 1
ATOM 4363 N N . SER A 1 530 ? 40.701 -20.944 -22.508 1.00 73.12 530 SER A N 1
ATOM 4364 C CA . SER A 1 530 ? 40.422 -22.353 -22.814 1.00 73.12 530 SER A CA 1
ATOM 4365 C C . SER A 1 530 ? 40.869 -23.273 -21.679 1.00 73.12 530 SER A C 1
ATOM 4367 O O . SER A 1 530 ? 41.987 -23.139 -21.182 1.00 73.12 530 SER A O 1
ATOM 4369 N N . SER A 1 531 ? 40.022 -24.224 -21.281 1.00 63.50 531 SER A N 1
ATOM 4370 C CA . SER A 1 531 ? 40.364 -25.287 -20.319 1.00 63.50 531 SER A CA 1
ATOM 4371 C C . SER A 1 531 ? 41.266 -26.373 -20.925 1.00 63.50 531 SER A C 1
ATOM 4373 O O . SER A 1 531 ? 42.036 -27.005 -20.206 1.00 63.50 531 SER A O 1
ATOM 4375 N N . HIS A 1 532 ? 41.220 -26.561 -22.248 1.00 59.25 532 HIS A N 1
ATOM 4376 C CA . HIS A 1 532 ? 41.872 -27.662 -22.963 1.00 59.25 532 HIS A CA 1
ATOM 4377 C C . HIS A 1 532 ? 43.147 -27.212 -23.677 1.00 59.25 532 HIS A C 1
ATOM 4379 O O . HIS A 1 532 ? 43.181 -27.239 -24.898 1.00 59.25 532 HIS A O 1
ATOM 4385 N N . GLY A 1 533 ? 44.173 -26.774 -22.937 1.00 54.00 533 GLY A N 1
ATOM 4386 C CA . GLY A 1 533 ? 45.574 -26.673 -23.402 1.00 54.00 533 GLY A CA 1
ATOM 4387 C C . GLY A 1 533 ? 45.905 -25.835 -24.654 1.00 54.00 533 GLY A C 1
ATOM 4388 O O . GLY A 1 533 ? 47.078 -25.602 -24.913 1.00 54.00 533 GLY A O 1
ATOM 4389 N N . ALA A 1 534 ? 44.924 -25.357 -25.413 1.00 51.09 534 ALA A N 1
ATOM 4390 C CA . ALA A 1 534 ? 45.111 -24.558 -26.605 1.00 51.09 534 ALA A CA 1
ATOM 4391 C C . ALA A 1 534 ? 45.290 -23.104 -26.178 1.00 51.09 534 ALA A C 1
ATOM 4393 O O . ALA A 1 534 ? 44.460 -22.550 -25.452 1.00 51.09 534 ALA A O 1
ATOM 4394 N N . HIS A 1 535 ? 46.393 -22.499 -26.608 1.00 56.22 535 HIS A N 1
ATOM 4395 C CA . HIS A 1 535 ? 46.618 -21.069 -26.472 1.00 56.22 535 HIS A CA 1
ATOM 4396 C C . HIS A 1 535 ? 45.496 -20.314 -27.188 1.00 56.22 535 HIS A C 1
ATOM 4398 O O . HIS A 1 535 ? 45.465 -20.259 -28.414 1.00 56.22 535 HIS A O 1
ATOM 4404 N N . GLY A 1 536 ? 44.557 -19.761 -26.422 1.00 65.62 536 GLY A N 1
ATOM 4405 C CA . GLY A 1 536 ? 43.502 -18.930 -26.977 1.00 65.62 536 GLY A CA 1
ATOM 4406 C C . GLY A 1 536 ? 42.410 -18.556 -25.983 1.00 65.62 536 GLY A C 1
ATOM 4407 O O . GLY A 1 536 ? 42.023 -19.342 -25.108 1.00 65.62 536 GLY A O 1
ATOM 4408 N N . ASP A 1 537 ? 41.918 -17.337 -26.170 1.00 72.56 537 ASP A N 1
ATOM 4409 C CA . ASP A 1 537 ? 40.672 -16.833 -25.611 1.00 72.56 537 ASP A CA 1
ATOM 4410 C C . ASP A 1 537 ? 39.490 -17.615 -26.203 1.00 72.56 537 ASP A C 1
ATOM 4412 O O . ASP A 1 537 ? 39.399 -17.832 -27.412 1.00 72.56 537 ASP A O 1
ATOM 4416 N N . VAL A 1 538 ? 38.568 -18.042 -25.346 1.00 77.44 538 VAL A N 1
ATOM 4417 C CA . VAL A 1 538 ? 37.311 -18.698 -25.708 1.00 77.44 538 VAL A CA 1
ATOM 4418 C C . VAL A 1 538 ? 36.173 -17.728 -25.451 1.00 77.44 538 VAL A C 1
ATOM 4420 O O . VAL A 1 538 ? 36.049 -17.164 -24.363 1.00 77.44 538 VAL A O 1
ATOM 4423 N N . ILE A 1 539 ? 35.323 -17.550 -26.458 1.00 78.12 539 ILE A N 1
ATOM 4424 C CA . ILE A 1 539 ? 34.119 -16.732 -26.347 1.00 78.12 539 ILE A CA 1
ATOM 4425 C C . ILE A 1 539 ? 32.968 -17.632 -25.899 1.00 78.12 539 ILE A C 1
ATOM 4427 O O . ILE A 1 539 ? 32.563 -18.544 -26.621 1.00 78.12 539 ILE A O 1
ATOM 4431 N N . GLU A 1 540 ? 32.425 -17.362 -24.716 1.00 81.31 540 GLU A N 1
ATOM 4432 C CA . GLU A 1 540 ? 31.260 -18.067 -24.193 1.00 81.31 540 GLU A CA 1
ATOM 4433 C C . GLU A 1 540 ? 29.984 -17.646 -24.920 1.00 81.31 540 GLU A C 1
ATOM 4435 O O . GLU A 1 540 ? 29.736 -16.467 -25.201 1.00 81.31 540 GLU A O 1
ATOM 4440 N N . ARG A 1 541 ? 29.124 -18.631 -25.186 1.00 79.62 541 ARG A N 1
ATOM 4441 C CA . ARG A 1 541 ? 27.833 -18.381 -25.823 1.00 79.62 541 ARG A CA 1
ATOM 4442 C C . ARG A 1 541 ? 26.834 -17.867 -24.789 1.00 79.62 541 ARG A C 1
ATOM 4444 O O . ARG A 1 541 ? 26.323 -18.628 -23.971 1.00 79.62 541 ARG A O 1
ATOM 4451 N N . VAL A 1 542 ? 26.490 -16.586 -24.886 1.00 82.38 542 VAL A N 1
ATOM 4452 C CA . VAL A 1 542 ? 25.425 -15.974 -24.083 1.00 82.38 542 VAL A CA 1
ATOM 4453 C C . VAL A 1 542 ? 24.064 -16.268 -24.713 1.00 82.38 542 VAL A C 1
ATOM 4455 O O . VAL A 1 542 ? 23.797 -15.901 -25.856 1.00 82.38 542 VAL A O 1
ATOM 4458 N N . GLN A 1 543 ? 23.177 -16.906 -23.955 1.00 80.06 543 GLN A N 1
ATOM 4459 C CA . GLN A 1 543 ? 21.786 -17.148 -24.328 1.00 80.06 543 GLN A CA 1
ATOM 4460 C C . GLN A 1 543 ? 20.866 -16.377 -23.381 1.00 80.06 543 GLN A C 1
ATOM 4462 O O . GLN A 1 543 ? 20.798 -16.674 -22.192 1.00 80.06 543 GLN A O 1
ATOM 4467 N N . ILE A 1 544 ? 20.146 -15.379 -23.909 1.00 82.00 544 ILE A N 1
ATOM 4468 C CA . ILE A 1 544 ? 19.157 -14.584 -23.152 1.00 82.00 544 ILE A CA 1
ATOM 4469 C C . ILE A 1 544 ? 19.773 -14.012 -21.855 1.00 82.00 544 ILE A C 1
ATOM 4471 O O . ILE A 1 544 ? 19.259 -14.190 -20.752 1.00 82.00 544 ILE A O 1
ATOM 4475 N N . GLY A 1 545 ? 20.946 -13.384 -21.983 1.00 85.25 545 GLY A N 1
ATOM 4476 C CA . GLY A 1 545 ? 21.674 -12.784 -20.858 1.00 85.25 545 GLY A CA 1
ATOM 4477 C C . GLY A 1 545 ? 22.264 -13.779 -19.849 1.00 85.25 545 GLY A C 1
ATOM 4478 O O . GLY A 1 545 ? 22.757 -13.353 -18.809 1.00 85.25 545 GLY A O 1
ATOM 4479 N N . LYS A 1 546 ? 22.226 -15.087 -20.127 1.00 87.50 546 LYS A N 1
ATOM 4480 C CA . LYS A 1 546 ? 22.812 -16.138 -19.286 1.00 87.50 546 LYS A CA 1
ATOM 4481 C C . LYS A 1 546 ? 23.922 -16.864 -20.036 1.00 87.50 546 LYS A C 1
ATOM 4483 O O . LYS A 1 546 ? 23.821 -17.082 -21.240 1.00 87.50 546 LYS A O 1
ATOM 4488 N N . TRP A 1 547 ? 24.954 -17.275 -19.317 1.00 86.44 547 TRP A N 1
ATOM 4489 C CA . TRP A 1 547 ? 26.001 -18.160 -19.816 1.00 86.44 547 TRP A CA 1
ATOM 4490 C C . TRP A 1 547 ? 26.392 -19.136 -18.710 1.00 86.44 547 TRP A C 1
ATOM 4492 O O . TRP A 1 547 ? 26.171 -18.874 -17.525 1.00 86.44 547 TRP A O 1
ATOM 4502 N N . TRP A 1 548 ? 26.937 -20.277 -19.107 1.00 80.38 548 TRP A N 1
ATOM 4503 C CA . TRP A 1 548 ? 27.485 -21.260 -18.182 1.00 80.38 548 TRP A CA 1
ATOM 4504 C C . TRP A 1 548 ? 28.976 -20.993 -18.010 1.00 80.38 548 TRP A C 1
ATOM 4506 O O . TRP A 1 548 ? 29.649 -20.601 -18.959 1.00 80.38 548 TRP A O 1
ATOM 4516 N N . LEU A 1 549 ? 29.493 -21.196 -16.801 1.00 75.88 549 LEU A N 1
ATOM 4517 C CA . LEU A 1 549 ? 30.927 -21.121 -16.550 1.00 75.88 549 LEU A CA 1
ATOM 4518 C C . LEU A 1 549 ? 31.548 -22.485 -16.868 1.00 75.88 549 LEU A C 1
ATOM 4520 O O . LEU A 1 549 ? 31.602 -23.341 -15.992 1.00 75.88 549 LEU A O 1
ATOM 4524 N N . ASN A 1 550 ? 31.985 -22.686 -18.113 1.00 72.12 550 ASN A N 1
ATOM 4525 C CA . ASN A 1 550 ? 32.607 -23.942 -18.557 1.00 72.12 550 ASN A CA 1
ATOM 4526 C C . ASN A 1 550 ? 34.124 -23.809 -18.802 1.00 72.12 550 ASN A C 1
ATOM 4528 O O . ASN A 1 550 ? 34.827 -24.815 -18.903 1.00 72.12 550 ASN A O 1
ATOM 4532 N N . ASN A 1 551 ? 34.631 -22.576 -18.891 1.00 76.12 551 ASN A N 1
ATOM 4533 C CA . ASN A 1 551 ? 36.026 -22.255 -19.198 1.00 76.12 551 ASN A CA 1
ATOM 4534 C C . ASN A 1 551 ? 36.762 -21.573 -18.030 1.00 76.12 551 ASN A C 1
ATOM 4536 O O . ASN A 1 551 ? 36.152 -21.124 -17.057 1.00 76.12 551 ASN A O 1
ATOM 4540 N N . ARG A 1 552 ? 38.098 -21.502 -18.114 1.00 75.44 552 ARG A N 1
ATOM 4541 C CA . ARG A 1 552 ? 38.969 -20.948 -17.063 1.00 75.44 552 ARG A CA 1
ATOM 4542 C C . ARG A 1 552 ? 38.892 -19.434 -17.003 1.00 75.44 552 ARG A C 1
ATOM 4544 O O . ARG A 1 552 ? 38.831 -18.780 -18.039 1.00 75.44 552 ARG A O 1
ATOM 4551 N N . PHE A 1 553 ? 38.968 -18.865 -15.801 1.00 80.19 553 PHE A N 1
ATOM 4552 C CA . PHE A 1 553 ? 38.982 -17.411 -15.626 1.00 80.19 553 PHE A CA 1
ATOM 4553 C C . PHE A 1 553 ? 40.130 -16.761 -16.415 1.00 80.19 553 PHE A C 1
ATOM 4555 O O . PHE A 1 553 ? 41.241 -17.289 -16.453 1.00 80.19 553 PHE A O 1
ATOM 4562 N N . ASP A 1 554 ? 39.867 -15.599 -17.020 1.00 77.62 554 ASP A N 1
ATOM 4563 C CA . ASP A 1 554 ? 40.878 -14.831 -17.762 1.00 77.62 554 ASP A CA 1
ATOM 4564 C C . ASP A 1 554 ? 42.077 -14.451 -16.869 1.00 77.62 554 ASP A C 1
ATOM 4566 O O . ASP A 1 554 ? 43.244 -14.704 -17.195 1.00 77.62 554 ASP A O 1
ATOM 4570 N N . LYS A 1 555 ? 41.783 -13.931 -15.672 1.00 76.75 555 LYS A N 1
ATOM 4571 C CA . LYS A 1 555 ? 42.772 -13.645 -14.628 1.00 76.75 555 LYS A CA 1
ATOM 4572 C C . LYS A 1 555 ? 42.534 -14.538 -13.421 1.00 76.75 555 LYS A C 1
ATOM 4574 O O . LYS A 1 555 ? 41.461 -14.521 -12.823 1.00 76.75 555 LYS A O 1
ATOM 4579 N N . THR A 1 556 ? 43.564 -15.283 -13.043 1.00 71.44 556 THR A N 1
ATOM 4580 C CA . THR A 1 556 ? 43.549 -16.206 -11.906 1.00 71.44 556 THR A CA 1
ATOM 4581 C C . THR A 1 556 ? 44.418 -15.660 -10.773 1.00 71.44 556 THR A C 1
ATOM 4583 O O . THR A 1 556 ? 45.473 -15.082 -11.024 1.00 71.44 556 THR A O 1
ATOM 4586 N N . CYS A 1 557 ? 44.010 -15.877 -9.524 1.00 71.94 557 CYS A N 1
ATOM 4587 C CA . CYS A 1 557 ? 44.784 -15.558 -8.323 1.00 71.94 557 CYS A CA 1
ATOM 4588 C C . CYS A 1 557 ? 45.103 -16.841 -7.545 1.00 71.94 557 CYS A C 1
ATOM 4590 O O . CYS A 1 557 ? 44.254 -17.722 -7.411 1.00 71.94 557 CYS A O 1
ATOM 4592 N N . GLU A 1 558 ? 46.323 -16.950 -7.025 1.00 70.62 558 GLU A N 1
ATOM 4593 C CA . GLU A 1 558 ? 46.739 -18.083 -6.202 1.00 70.62 558 GLU A CA 1
ATOM 4594 C C . GLU A 1 558 ? 46.213 -17.931 -4.763 1.00 70.62 558 GLU A C 1
ATOM 4596 O O . GLU A 1 558 ? 46.572 -16.990 -4.054 1.00 70.62 558 GLU A O 1
ATOM 4601 N N . ILE A 1 559 ? 45.396 -18.883 -4.298 1.00 71.19 559 ILE A N 1
ATOM 4602 C CA . ILE A 1 559 ? 44.954 -18.936 -2.898 1.00 71.19 559 ILE A CA 1
ATOM 4603 C C . ILE A 1 559 ? 45.982 -19.730 -2.093 1.00 71.19 559 ILE A C 1
ATOM 4605 O O . ILE A 1 559 ? 45.978 -20.958 -2.102 1.00 71.19 559 ILE A O 1
ATOM 4609 N N . ARG A 1 560 ? 46.858 -19.020 -1.379 1.00 72.75 560 ARG A N 1
ATOM 4610 C CA . ARG A 1 560 ? 47.899 -19.635 -0.534 1.00 72.75 560 ARG A CA 1
ATOM 4611 C C . ARG A 1 560 ? 47.392 -20.034 0.849 1.00 72.75 560 ARG A C 1
ATOM 4613 O O . ARG A 1 560 ? 47.797 -21.060 1.385 1.00 72.75 560 ARG A O 1
ATOM 4620 N N . THR A 1 561 ? 46.493 -19.228 1.409 1.00 75.56 561 THR A N 1
ATOM 4621 C CA . THR A 1 561 ? 45.989 -19.385 2.777 1.00 75.56 561 THR A CA 1
ATOM 4622 C C . THR A 1 561 ? 44.492 -19.112 2.804 1.00 75.56 561 THR A C 1
ATOM 4624 O O . THR A 1 561 ? 44.026 -18.142 2.210 1.00 75.56 561 THR A O 1
ATOM 4627 N N . TRP A 1 562 ? 43.737 -19.945 3.517 1.00 75.56 562 TRP A N 1
ATOM 4628 C CA . TRP A 1 562 ? 42.303 -19.767 3.739 1.00 75.56 562 TRP A CA 1
ATOM 4629 C C . TRP A 1 562 ? 41.933 -20.198 5.162 1.00 75.56 562 TRP A C 1
ATOM 4631 O O . TRP A 1 562 ? 42.660 -20.959 5.802 1.00 75.56 562 TRP A O 1
ATOM 4641 N N . ALA A 1 563 ? 40.804 -19.703 5.662 1.00 75.94 563 ALA A N 1
ATOM 4642 C CA . ALA A 1 563 ? 40.249 -20.077 6.957 1.00 75.94 563 ALA A CA 1
ATOM 4643 C C . ALA A 1 563 ? 38.722 -20.167 6.858 1.00 75.94 563 ALA A C 1
ATOM 4645 O O . ALA A 1 563 ? 38.102 -19.452 6.071 1.00 75.94 563 ALA A O 1
ATOM 4646 N N . VAL A 1 564 ? 38.110 -21.029 7.671 1.00 73.31 564 VAL A N 1
ATOM 4647 C CA . VAL A 1 564 ? 36.650 -21.101 7.825 1.00 73.31 564 VAL A CA 1
ATOM 4648 C C . VAL A 1 564 ? 36.283 -20.613 9.212 1.00 73.31 564 VAL A C 1
ATOM 4650 O O . VAL A 1 564 ? 36.722 -21.174 10.212 1.00 73.31 564 VAL A O 1
ATOM 4653 N N . VAL A 1 565 ? 35.449 -19.577 9.256 1.00 77.19 565 VAL A N 1
ATOM 4654 C CA . VAL A 1 565 ? 34.921 -19.012 10.497 1.00 77.19 565 VAL A CA 1
ATOM 4655 C C . VAL A 1 565 ? 33.458 -19.409 10.620 1.00 77.19 565 VAL A C 1
ATOM 4657 O O . VAL A 1 565 ? 32.624 -19.021 9.803 1.00 77.19 565 VAL A O 1
ATOM 4660 N N . LEU A 1 566 ? 33.138 -20.189 11.652 1.00 74.06 566 LEU A N 1
ATOM 4661 C CA . LEU A 1 566 ? 31.757 -20.516 11.984 1.00 74.06 566 LEU A CA 1
ATOM 4662 C C . LEU A 1 566 ? 31.163 -19.393 12.836 1.00 74.06 566 LEU A C 1
ATOM 4664 O O . LEU A 1 566 ? 31.395 -19.331 14.041 1.00 74.06 566 LEU A O 1
ATOM 4668 N N . VAL A 1 567 ? 30.375 -18.520 12.214 1.00 76.12 567 VAL A N 1
ATOM 4669 C CA . VAL A 1 567 ? 29.632 -17.479 12.931 1.00 76.12 567 VAL A CA 1
ATOM 4670 C C . VAL A 1 567 ? 28.273 -18.042 13.343 1.00 76.12 567 VAL A C 1
ATOM 4672 O O . VAL A 1 567 ? 27.469 -18.426 12.496 1.00 76.12 567 VAL A O 1
ATOM 4675 N N . SER A 1 568 ? 28.017 -18.115 14.649 1.00 71.38 568 SER A N 1
ATOM 4676 C CA . SER A 1 568 ? 26.754 -18.602 15.204 1.00 71.38 568 SER A CA 1
ATOM 4677 C C . SER A 1 568 ? 26.309 -17.713 16.362 1.00 71.38 568 SER A C 1
ATOM 4679 O O . SER A 1 568 ? 27.101 -17.392 17.243 1.00 71.38 568 SER A O 1
ATOM 4681 N N . GLU A 1 569 ? 25.026 -17.345 16.381 1.00 58.88 569 GLU A N 1
ATOM 4682 C CA . GLU A 1 569 ? 24.401 -16.582 17.477 1.00 58.88 569 GLU A CA 1
ATOM 4683 C C . GLU A 1 569 ? 24.272 -17.398 18.780 1.00 58.88 569 GLU A C 1
ATOM 4685 O O . GLU A 1 569 ? 23.965 -16.855 19.839 1.00 58.88 569 GLU A O 1
ATOM 4690 N N . ARG A 1 570 ? 24.467 -18.721 18.711 1.00 67.50 570 ARG A N 1
ATOM 4691 C CA . ARG A 1 570 ? 24.439 -19.656 19.849 1.00 67.50 570 ARG A CA 1
ATOM 4692 C C . ARG A 1 570 ? 25.696 -20.524 19.844 1.00 67.50 570 ARG A C 1
ATOM 4694 O O . ARG A 1 570 ? 26.319 -20.676 18.794 1.00 67.50 570 ARG A O 1
ATOM 4701 N N . GLU A 1 571 ? 26.036 -21.143 20.980 1.00 71.88 571 GLU A N 1
ATOM 4702 C CA . GLU A 1 571 ? 27.102 -22.154 20.991 1.00 71.88 571 GLU A CA 1
ATOM 4703 C C . GLU A 1 571 ? 26.766 -23.247 19.964 1.00 71.88 571 GLU A C 1
ATOM 4705 O O . GLU A 1 571 ? 25.667 -23.815 20.021 1.00 71.88 571 GLU A O 1
ATOM 4710 N N . PRO A 1 572 ? 27.662 -23.503 18.997 1.00 69.06 572 PRO A N 1
ATOM 4711 C CA . PRO A 1 572 ? 27.384 -24.443 17.934 1.00 69.06 572 PRO A CA 1
ATOM 4712 C C . PRO A 1 572 ? 27.266 -25.852 18.510 1.00 69.06 572 PRO A C 1
ATOM 4714 O O . PRO A 1 572 ? 28.092 -26.289 19.313 1.00 69.06 572 PRO A O 1
ATOM 4717 N N . ASP A 1 573 ? 26.225 -26.574 18.104 1.00 76.12 573 ASP A N 1
ATOM 4718 C CA . ASP A 1 573 ? 26.039 -27.944 18.565 1.00 76.12 573 ASP A CA 1
ATOM 4719 C C . ASP A 1 573 ? 27.075 -28.894 17.930 1.00 76.12 573 ASP A C 1
ATOM 4721 O O . ASP A 1 573 ? 27.732 -28.595 16.927 1.00 76.12 573 ASP A O 1
ATOM 4725 N N . ASN A 1 574 ? 27.219 -30.094 18.498 1.00 77.06 574 ASN A N 1
ATOM 4726 C CA . ASN A 1 574 ? 28.167 -31.089 17.988 1.00 77.06 574 ASN A CA 1
ATOM 4727 C C . ASN A 1 574 ? 27.908 -31.480 16.521 1.00 77.06 574 ASN A C 1
ATOM 4729 O O . ASN A 1 574 ? 28.812 -31.993 15.866 1.00 77.06 574 ASN A O 1
ATOM 4733 N N . ARG A 1 575 ? 26.696 -31.276 15.987 1.00 75.69 575 ARG A N 1
ATOM 4734 C CA . ARG A 1 575 ? 26.385 -31.545 14.579 1.00 75.69 575 ARG A CA 1
ATOM 4735 C C . ARG A 1 575 ? 26.914 -30.425 13.691 1.00 75.69 575 ARG A C 1
ATOM 4737 O O . ARG A 1 575 ? 27.514 -30.737 12.674 1.00 75.69 575 ARG A O 1
ATOM 4744 N N . GLN A 1 576 ? 26.739 -29.167 14.075 1.00 74.56 576 GLN A N 1
ATOM 4745 C CA . GLN A 1 576 ? 27.287 -28.005 13.379 1.00 74.56 576 GLN A CA 1
ATOM 4746 C C . GLN A 1 576 ? 28.814 -28.034 13.392 1.00 74.56 576 GLN A C 1
ATOM 4748 O O . GLN A 1 576 ? 29.426 -27.874 12.345 1.00 74.56 576 GLN A O 1
ATOM 4753 N N . ILE A 1 577 ? 29.432 -28.349 14.535 1.00 77.44 577 ILE A N 1
ATOM 4754 C CA . ILE A 1 577 ? 30.891 -28.506 14.634 1.00 77.44 577 ILE A CA 1
ATOM 4755 C C . ILE A 1 577 ? 31.384 -29.629 13.711 1.00 77.44 577 ILE A C 1
ATOM 4757 O O . ILE A 1 577 ? 32.383 -29.455 13.015 1.00 77.44 577 ILE A O 1
ATOM 4761 N N . ARG A 1 578 ? 30.685 -30.775 13.676 1.00 78.38 578 ARG A N 1
ATOM 4762 C CA . ARG A 1 578 ? 31.014 -31.870 12.749 1.00 78.38 578 ARG A CA 1
ATOM 4763 C C . ARG A 1 578 ? 30.843 -31.455 11.295 1.00 78.38 578 ARG A C 1
ATOM 4765 O O . ARG A 1 578 ? 31.774 -31.636 10.535 1.00 78.38 578 ARG A O 1
ATOM 4772 N N . LEU A 1 579 ? 29.726 -30.830 10.929 1.00 78.38 579 LEU A N 1
ATOM 4773 C CA . LEU A 1 579 ? 29.490 -30.353 9.564 1.00 78.38 579 LEU A CA 1
ATOM 4774 C C . LEU A 1 579 ? 30.549 -29.343 9.122 1.00 78.38 579 LEU A C 1
ATOM 4776 O O . LEU A 1 579 ? 31.046 -29.454 8.011 1.00 78.38 579 LEU A O 1
ATOM 4780 N N . THR A 1 580 ? 30.940 -28.400 9.982 1.00 75.56 580 THR A N 1
ATOM 4781 C CA . THR A 1 580 ? 32.014 -27.444 9.684 1.00 75.56 580 THR A CA 1
ATOM 4782 C C . THR A 1 580 ? 33.362 -28.141 9.543 1.00 75.56 580 THR A C 1
ATOM 4784 O O . THR A 1 580 ? 34.145 -27.777 8.671 1.00 75.56 580 THR A O 1
ATOM 4787 N N . ARG A 1 581 ? 33.646 -29.160 10.362 1.00 75.81 581 ARG A N 1
ATOM 4788 C CA . ARG A 1 581 ? 34.875 -29.955 10.250 1.00 75.81 581 ARG A CA 1
ATOM 4789 C C . ARG A 1 581 ? 34.890 -30.788 8.970 1.00 75.81 581 ARG A C 1
ATOM 4791 O O . ARG A 1 581 ? 35.878 -30.738 8.249 1.00 75.81 581 ARG A O 1
ATOM 4798 N N . ASP A 1 582 ? 33.804 -31.490 8.672 1.00 79.12 582 ASP A N 1
ATOM 4799 C CA . ASP A 1 582 ? 33.641 -32.292 7.460 1.00 79.12 582 ASP A CA 1
ATOM 4800 C C . ASP A 1 582 ? 33.725 -31.395 6.222 1.00 79.12 582 ASP A C 1
ATOM 4802 O O . ASP A 1 582 ? 34.392 -31.730 5.246 1.00 79.12 582 ASP A O 1
ATOM 4806 N N . PHE A 1 583 ? 33.104 -30.214 6.280 1.00 76.56 583 PHE A N 1
ATOM 4807 C CA . PHE A 1 583 ? 33.208 -29.199 5.243 1.00 76.56 583 PHE A CA 1
ATOM 4808 C C . PHE A 1 583 ? 34.637 -28.673 5.119 1.00 76.56 583 PHE A C 1
ATOM 4810 O O . PHE A 1 583 ? 35.135 -28.623 4.012 1.00 76.56 583 PHE A O 1
ATOM 4817 N N . SER A 1 584 ? 35.340 -28.360 6.209 1.00 73.56 584 SER A N 1
ATOM 4818 C CA . SER A 1 584 ? 36.748 -27.923 6.184 1.00 73.56 584 SER A CA 1
ATOM 4819 C C . SER A 1 584 ? 37.692 -28.995 5.612 1.00 73.56 584 SER A C 1
ATOM 4821 O O . SER A 1 584 ? 38.622 -28.703 4.859 1.00 73.56 584 SER A O 1
ATOM 4823 N N . GLN A 1 585 ? 37.422 -30.268 5.896 1.00 72.75 585 GLN A N 1
ATOM 4824 C CA . GLN A 1 585 ? 38.186 -31.382 5.337 1.00 72.75 585 GLN A CA 1
ATOM 4825 C C . GLN A 1 585 ? 37.898 -31.580 3.842 1.00 72.75 585 GLN A C 1
ATOM 4827 O O . GLN A 1 585 ? 38.819 -31.816 3.063 1.00 72.75 585 GLN A O 1
ATOM 4832 N N . ARG A 1 586 ? 36.635 -31.435 3.420 1.00 71.81 586 ARG A N 1
ATOM 4833 C CA . ARG A 1 586 ? 36.211 -31.626 2.022 1.00 71.81 586 ARG A CA 1
ATOM 4834 C C . ARG A 1 586 ? 36.402 -30.395 1.145 1.00 71.81 586 ARG A C 1
ATOM 4836 O O . ARG A 1 586 ? 36.597 -30.546 -0.055 1.00 71.81 586 ARG A O 1
ATOM 4843 N N . ILE A 1 587 ? 36.377 -29.189 1.705 1.00 71.88 587 ILE A N 1
ATOM 4844 C CA . ILE A 1 587 ? 36.508 -27.947 0.941 1.00 71.88 587 ILE A CA 1
ATOM 4845 C C . ILE A 1 587 ? 37.896 -27.840 0.334 1.00 71.88 587 ILE A C 1
ATOM 4847 O O . ILE A 1 587 ? 38.007 -27.298 -0.748 1.00 71.88 587 ILE A O 1
ATOM 4851 N N . SER A 1 588 ? 38.926 -28.436 0.944 1.00 64.44 588 SER A N 1
ATOM 4852 C CA . SER A 1 588 ? 40.234 -28.570 0.296 1.00 64.44 588 SER A CA 1
ATOM 4853 C C . SER A 1 588 ? 40.118 -29.344 -1.019 1.00 64.44 588 SER A C 1
ATOM 4855 O O . SER A 1 588 ? 40.606 -28.875 -2.032 1.00 64.44 588 SER A O 1
ATOM 4857 N N . GLN A 1 589 ? 39.408 -30.477 -1.048 1.00 65.00 589 GLN A N 1
ATOM 4858 C CA . GLN A 1 589 ? 39.202 -31.266 -2.273 1.00 65.00 589 GLN A CA 1
ATOM 4859 C C . GLN A 1 589 ? 38.297 -30.548 -3.287 1.00 65.00 589 GLN A C 1
ATOM 4861 O O . GLN A 1 589 ? 38.606 -30.533 -4.472 1.00 65.00 589 GLN A O 1
ATOM 4866 N N . VAL A 1 590 ? 37.216 -29.905 -2.829 1.00 66.19 590 VAL A N 1
ATOM 4867 C CA . VAL A 1 590 ? 36.305 -29.130 -3.692 1.00 66.19 590 VAL A CA 1
ATOM 4868 C C . VAL A 1 590 ? 36.994 -27.890 -4.263 1.00 66.19 590 VAL A C 1
ATOM 4870 O O . VAL A 1 590 ? 36.828 -27.595 -5.441 1.00 66.19 590 VAL A O 1
ATOM 4873 N N . LEU A 1 591 ? 37.791 -27.181 -3.459 1.00 65.38 591 LEU A N 1
ATOM 4874 C CA . LEU A 1 591 ? 38.618 -26.064 -3.908 1.00 65.38 591 LEU A CA 1
ATOM 4875 C C . LEU A 1 591 ? 39.706 -26.558 -4.847 1.00 65.38 591 LEU A C 1
ATOM 4877 O O . LEU A 1 591 ? 39.912 -25.918 -5.859 1.00 65.38 591 LEU A O 1
ATOM 4881 N N . ILE A 1 592 ? 40.371 -27.682 -4.578 1.00 63.19 592 ILE A N 1
ATOM 4882 C CA . ILE A 1 592 ? 41.370 -28.241 -5.496 1.00 63.19 592 ILE A CA 1
ATOM 4883 C C . ILE A 1 592 ? 40.730 -28.565 -6.846 1.00 63.19 592 ILE A C 1
ATOM 4885 O O . ILE A 1 592 ? 41.278 -28.154 -7.860 1.00 63.19 592 ILE A O 1
ATOM 4889 N N . GLU A 1 593 ? 39.571 -29.226 -6.887 1.00 62.97 593 GLU A N 1
ATOM 4890 C CA . GLU A 1 593 ? 38.882 -29.516 -8.152 1.00 62.97 593 GLU A CA 1
ATOM 4891 C C . GLU A 1 593 ? 38.368 -28.241 -8.840 1.00 62.97 593 GLU A C 1
ATOM 4893 O O . GLU A 1 593 ? 38.573 -28.059 -10.037 1.00 62.97 593 GLU A O 1
ATOM 4898 N N . PHE A 1 594 ? 37.799 -27.288 -8.097 1.00 67.00 594 PHE A N 1
ATOM 4899 C CA . PHE A 1 594 ? 37.386 -25.992 -8.645 1.00 67.00 594 PHE A CA 1
ATOM 4900 C C . PHE A 1 594 ? 38.581 -25.187 -9.193 1.00 67.00 594 PHE A C 1
ATOM 4902 O O . PHE A 1 594 ? 38.526 -24.649 -10.296 1.00 67.00 594 PHE A O 1
ATOM 4909 N N . LEU A 1 595 ? 39.694 -25.131 -8.457 1.00 63.97 595 LEU A N 1
ATOM 4910 C CA . LEU A 1 595 ? 40.925 -24.447 -8.856 1.00 63.97 595 LEU A CA 1
ATOM 4911 C C . LEU A 1 595 ? 41.615 -25.172 -10.024 1.00 63.97 595 LEU A C 1
ATOM 4913 O O . LEU A 1 595 ? 42.169 -24.525 -10.913 1.00 63.97 595 LEU A O 1
ATOM 4917 N N . ARG A 1 596 ? 41.561 -26.505 -10.072 1.00 62.75 596 ARG A N 1
ATOM 4918 C CA . ARG A 1 596 ? 42.084 -27.312 -11.180 1.00 62.75 596 ARG A CA 1
ATOM 4919 C C . ARG A 1 596 ? 41.306 -27.048 -12.467 1.00 62.75 596 ARG A C 1
ATOM 4921 O O . ARG A 1 596 ? 41.923 -26.789 -13.497 1.00 62.75 596 ARG A O 1
ATOM 4928 N N . VAL A 1 597 ? 39.974 -27.065 -12.397 1.00 62.47 597 VAL A N 1
ATOM 4929 C CA . VAL A 1 597 ? 39.090 -26.879 -13.557 1.00 62.47 597 VAL A CA 1
ATOM 4930 C C . VAL A 1 597 ? 39.087 -25.428 -14.045 1.00 62.47 597 VAL A C 1
ATOM 4932 O O . VAL A 1 597 ? 39.150 -25.207 -15.251 1.00 62.47 597 VAL A O 1
ATOM 4935 N N . TYR A 1 598 ? 39.082 -24.437 -13.144 1.00 63.09 598 TYR A N 1
ATOM 4936 C CA . TYR A 1 598 ? 38.844 -23.032 -13.511 1.00 63.09 598 TYR A CA 1
ATOM 4937 C C . TYR A 1 598 ? 40.047 -22.087 -13.340 1.00 63.09 598 TYR A C 1
ATOM 4939 O O . TYR A 1 598 ? 40.011 -20.980 -13.876 1.00 63.09 598 TYR A O 1
ATOM 4947 N N . MET A 1 599 ? 41.110 -22.485 -12.622 1.00 56.38 599 MET A N 1
ATOM 4948 C CA . MET A 1 599 ? 42.220 -21.595 -12.213 1.00 56.38 599 MET A CA 1
ATOM 4949 C C . MET A 1 599 ? 43.631 -22.122 -12.556 1.00 56.38 599 MET A C 1
ATOM 4951 O O . MET A 1 599 ? 44.618 -21.556 -12.096 1.00 56.38 599 MET A O 1
ATOM 4955 N N . ASN A 1 600 ? 43.747 -23.165 -13.391 1.00 55.91 600 ASN A N 1
ATOM 4956 C CA . ASN A 1 600 ? 45.025 -23.729 -13.867 1.00 55.91 600 ASN A CA 1
ATOM 4957 C C . ASN A 1 600 ? 45.946 -24.264 -12.742 1.00 55.91 600 ASN A C 1
ATOM 4959 O O . ASN A 1 600 ? 47.158 -24.056 -12.762 1.00 55.91 600 ASN A O 1
ATOM 4963 N N . PHE A 1 601 ? 45.375 -24.949 -11.745 1.00 50.97 601 PHE A N 1
ATOM 4964 C CA . PHE A 1 601 ? 46.121 -25.516 -10.612 1.00 50.97 601 PHE A CA 1
ATOM 4965 C C . PHE A 1 601 ? 46.565 -26.972 -10.861 1.00 50.97 601 PHE A C 1
ATOM 4967 O O . PHE A 1 601 ? 45.736 -27.846 -11.117 1.00 50.97 601 PHE A O 1
ATOM 4974 N N . GLY A 1 602 ? 47.869 -27.254 -10.738 1.00 48.41 602 GLY A N 1
ATOM 4975 C CA . GLY A 1 602 ? 48.427 -28.614 -10.705 1.00 48.41 602 GLY A CA 1
ATOM 4976 C C . GLY A 1 602 ? 48.492 -29.191 -9.276 1.00 48.41 602 GLY A C 1
ATOM 4977 O O . GLY A 1 602 ? 48.616 -28.430 -8.315 1.00 48.41 602 GLY A O 1
ATOM 4978 N N . PRO A 1 603 ? 48.464 -30.526 -9.094 1.00 41.59 603 PRO A N 1
ATOM 4979 C CA . PRO A 1 603 ? 48.257 -31.187 -7.794 1.00 41.59 603 PRO A CA 1
ATOM 4980 C C . PRO A 1 603 ? 49.370 -31.011 -6.736 1.00 41.59 603 PRO A C 1
ATOM 4982 O O . PRO A 1 603 ? 49.245 -31.549 -5.641 1.00 41.59 603 PRO A O 1
ATOM 4985 N N . ARG A 1 604 ? 50.464 -30.286 -7.013 1.00 43.38 604 ARG A N 1
ATOM 4986 C CA . ARG A 1 604 ? 51.668 -30.284 -6.155 1.00 43.38 604 ARG A CA 1
ATOM 4987 C C . ARG A 1 604 ? 51.711 -29.222 -5.041 1.00 43.38 604 ARG A C 1
ATOM 4989 O O . ARG A 1 604 ? 52.573 -29.336 -4.177 1.00 43.38 604 ARG A O 1
ATOM 4996 N N . ASN A 1 605 ? 50.790 -28.249 -4.996 1.00 43.25 605 ASN A N 1
ATOM 4997 C CA . ASN A 1 605 ? 50.954 -27.054 -4.138 1.00 43.25 605 ASN A CA 1
ATOM 4998 C C . ASN A 1 605 ? 49.878 -26.814 -3.057 1.00 43.25 605 ASN A C 1
ATOM 5000 O O . ASN A 1 605 ? 49.902 -25.770 -2.411 1.00 43.25 605 ASN A O 1
ATOM 5004 N N . PHE A 1 606 ? 48.952 -27.743 -2.796 1.00 41.84 606 PHE A N 1
ATOM 5005 C CA . PHE A 1 606 ? 47.930 -27.541 -1.757 1.00 41.84 606 PHE A CA 1
ATOM 5006 C C . PHE A 1 606 ? 48.351 -28.192 -0.431 1.00 41.84 606 PHE A C 1
ATOM 5008 O O . PHE A 1 606 ? 48.339 -29.415 -0.302 1.00 41.84 606 PHE A O 1
ATOM 5015 N N . ARG A 1 607 ? 48.715 -27.387 0.576 1.00 43.25 607 ARG A N 1
ATOM 5016 C CA . ARG A 1 607 ? 48.863 -27.860 1.963 1.00 43.25 607 ARG A CA 1
ATOM 5017 C C . ARG A 1 607 ? 47.706 -27.315 2.809 1.00 43.25 607 ARG A C 1
ATOM 5019 O O . ARG A 1 607 ? 47.536 -26.098 2.853 1.00 43.25 607 ARG A O 1
ATOM 5026 N N . PRO A 1 608 ? 46.907 -28.164 3.480 1.00 39.53 608 PRO A N 1
ATOM 5027 C CA . PRO A 1 608 ? 45.866 -27.684 4.381 1.00 39.53 608 PRO A CA 1
ATOM 5028 C C . PRO A 1 608 ? 46.499 -26.939 5.565 1.00 39.53 608 PRO A C 1
ATOM 5030 O O . PRO A 1 608 ? 47.359 -27.477 6.264 1.00 39.53 608 PRO A O 1
ATOM 5033 N N . GLY A 1 609 ? 46.086 -25.687 5.770 1.00 43.34 609 GLY A N 1
ATOM 5034 C CA . GLY A 1 609 ? 46.468 -24.889 6.935 1.00 43.34 609 GLY A CA 1
ATOM 5035 C C . GLY A 1 609 ? 45.791 -25.383 8.223 1.00 43.34 609 GLY A C 1
ATOM 5036 O O . GLY A 1 609 ? 44.795 -26.112 8.165 1.00 43.34 609 GLY A O 1
ATOM 5037 N N . PRO A 1 610 ? 46.313 -25.008 9.404 1.00 33.50 610 PRO A N 1
ATOM 5038 C CA . PRO A 1 610 ? 45.793 -25.493 10.674 1.00 33.50 610 PRO A CA 1
ATOM 5039 C C . PRO A 1 610 ? 44.370 -24.981 10.925 1.00 33.50 610 PRO A C 1
ATOM 5041 O O . PRO A 1 610 ? 44.057 -23.806 10.741 1.00 33.50 610 PRO A O 1
ATOM 5044 N N . THR A 1 611 ? 43.501 -25.879 11.390 1.00 36.03 611 THR A N 1
ATOM 5045 C CA . THR A 1 611 ? 42.159 -25.532 11.868 1.00 36.03 611 THR A CA 1
ATOM 5046 C C . THR A 1 611 ? 42.283 -24.876 13.242 1.00 36.03 611 THR A C 1
ATOM 5048 O O . THR A 1 611 ? 42.567 -25.559 14.227 1.00 36.03 611 THR A O 1
ATOM 5051 N N . VAL A 1 612 ? 42.088 -23.561 13.326 1.00 33.00 612 VAL A N 1
ATOM 5052 C CA . VAL A 1 612 ? 42.039 -22.846 14.611 1.00 33.00 612 VAL A CA 1
ATOM 5053 C C . VAL A 1 612 ? 40.603 -22.884 15.143 1.00 33.00 612 VAL A C 1
ATOM 5055 O O . VAL A 1 612 ? 39.657 -22.688 14.381 1.00 33.00 612 VAL A O 1
ATOM 5058 N N . ARG A 1 613 ? 40.461 -23.236 16.426 1.00 30.89 613 ARG A N 1
ATOM 5059 C CA . ARG A 1 613 ? 39.183 -23.379 17.143 1.00 30.89 613 ARG A CA 1
ATOM 5060 C C . ARG A 1 613 ? 38.518 -22.051 17.453 1.00 30.89 613 ARG A C 1
ATOM 5062 O O . ARG A 1 613 ? 39.257 -21.112 17.817 1.00 30.89 613 ARG A O 1
#

pLDDT: mean 74.59, std 17.45, range [26.12, 96.19]

Secondary structure (DSSP, 8-state):
-------------------S----SEEEEEE-SEEEEEE-GGGTT-EEEEEEEEEEEE-TTS-EEE--HHHHHHHHHHHHHSTT--SS--------EEEEEEE-TTTS-EEEEEEEEEEEEEEEETHHHHHHHTTS-SS--HHHHHHHHHHHHHHHHHHSEEETTEEE-SS---EEEETTEEEEEEEEEEEEEETTEEEEEEEEEEEEEE---BHHHHHHHHHTTTHHHHHHHTT--HHHHHHHHHHHHHHS--SPPP--PPPPSS-HHHHHHHHHHHHH-TT--HHHHHHHHHHHH-----HHHHHHHHHHTT----PPP------HHHHHHHHHHHHHHTT--HHHHTTPPP-SS---TTSHHHHHHHHHHTSEEEETT-SS--EEEEEEEEEETTT-EEESSTT-EEEHHHHHHHHH----S-TTSEEEEEE-SS-SS-EEEEEGGGEEEPTT-B--SPPPHHHHHHHHHHH---HHHHHHHHHHHHHHT-GGG-HHHHHTTEEE-GGGPPEEEEEEPPPPPEEEE-SSS-SSEEEE--BTTB----SB-SS-------------SSPPPHHHHHHHHHHHHHHHHHHHHHHHHHS---TTS--PPP---

Radius of gyration: 36.72 Å; Cα contacts (8 Å, |Δi|>4): 778; chains: 1; bounding box: 80×90×103 Å

Foldseek 3Di:
DDFDDDDDDDDDDDDDDDDDPPDFFDKGWDFALWFDKDFDPLLPFQKFWDFDKFKWWQDPVRDTDTDDPVRVVVVVVQLLLPPPDDPTDRDPPQDDKDWDFGQDLPPSDTIIMIIHGDDTDDMDTLVQQVCCLVVVDVDHPVVSQVSVLCLLCSVQVNQFQDDPQKTFHPPDPFCDLFLQKGKGKTKGWGWDQDNVGIIIRIFIDIFIFGHFDQLVVNLCRNLVVPPPPCCVVVVPDPVVVVVQVVCCVVPVDSDDDDDDDDDDPDDPVRLVVLQVVCVVPVPDQLVNSQVCCCVPVVDHDDSVSSQVSCVVVPRHDDDDDDDPDQDPVNVVVVVVVCVVCVPPDPVVVLPDDDDDADDPSVCSVVVVVVVQQVFWKAFQPDPRGATWGFDDWAAQQLPDWDDPDPPDTDGNQRCCCVPVVDHDPRRRGTWTWIDRPVGRVDTDTGDSRRMTTDGSHGDPDDDDPSSVVVCCVVPDDDPVVRVVVSLVSLVVSPQVPSPSCVSSSMGINSVCRDIDIDGDHDDDFDWAAAQPPDPDIDTFDDDPNDTDDQGAHPDADDDQDDADDDDDSDDDDPVRVVVVVVCLVCVLVVVQVVCVRHPVDDPPRDDRDDHDD

Nearest PDB structures (foldseek):
  4z4h-assembly1_A  TM=7.673E-01  e=4.053E-23  Homo sapiens
  4krf-assembly1_A  TM=7.510E-01  e=7.037E-23  Homo sapiens
  5w6v-assembly1_A  TM=7.453E-01  e=8.304E-23  Homo sapiens
  8d6j-assembly1_A  TM=7.244E-01  e=9.273E-23  Homo sapiens
  7ki3-assembly1_A  TM=7.396E-01  e=3.398E-20  Homo sapiens

Sequence (613 aa):
MSVNKNRDDSKGDSDGDNDSSKCVGQRIDVNTNHFPIKFSKRSNGTVFYQFDVKVEILMLDGSWHSCNRDERLQVLKAIIQQEHFPFVWLTLKFKKEYQCESSHEITGQKNKYQFLIVNLVKTYELQSIFDFIQKRISVRPHDPVRILETLFKQTQISIMITIESQFFPKPQRLDDIGCGAGIVLGFYQGIVLDECGPTLNINNKFGCFYQNYNLVQFITCYLNYNIRKHARDLLISRNTVHYMIAKYKSTKCIGNLIGRGRKRKTTAHLDRVIQRKIKTNRRKSALAVKIELQTELNITVSESTISRRAHEIGLYGRVARKKPLVTKANRGKRVQYARKYREKPLGFWNNVLWSDESIPSKAHPLLIRKILKSLWFVIASTEKARRYRLKSFGRPANEHKYTKNESEQITVVDYFRDTWNYRLCYTHLPVVELYDPDDKNQSYFLPMELVNVDEGQPNLQPLTSEQHAKATNKTVVHPDECYRMIRRVADERRFKQDPYLEKLGLTVGVDEMLMLPARILPPSKIIYKSSHGAHGDVIERVQIGKWWLNNRFDKTCEIRTWAVVLVSEREPDNRQIRLTRDFSQRISQVLIEFLRVYMNFGPRNFRPGPTVR